Protein AF-0000000068221215 (afdb_homodimer)

Sequence (678 aa):
MSYSIALALALVLAIANCESRYGMDISPEHMAELEILKNLTDQLVKENLTYEVPRDVIKYDNSDIYFYVYTQSSTNGTKLTYDESDQLSSVSGFSTDLRTVFIIHGWQNDYESDVNTLIRAALLAKVKVNIITVDWSSYSYLLYALAVSNVQNVGKTVGLFIESLVSNYDYSPDNIILVGHSLGAHVAGFAGKELNGTLGVIVGMDPAGPLFFESSADRLDVGDAQYVEAIHTNAQFLGVNYALGDTDFWPNGGYMQAGCLLSQTCSHSRSYIYMAESIEDNTFYARQCDLYDEYTDGACSANTLYLMGGLKFETSKTGNYYLNTSSSSPYGLGDIFGNMSYSIALALALVLAIANCESRYGMDISPEHMAELEILKNLTDQLVKENLTYEVPRDVIKYDNSDIYFYVYTQSSTNGTKLTYDESDQLSSVSGFSTDLRTVFIIHGWQNDYESDVNTLIRAALLAKVKVNIITVDWSSYSYLLYALAVSNVQNVGKTVGLFIESLVSNYDYSPDNIILVGHSLGAHVAGFAGKELNGTLGVIVGMDPAGPLFFESSADRLDVGDAQYVEAIHTNAQFLGVNYALGDTDFWPNGGYMQAGCLLSQTCSHSRSYIYMAESIEDNTFYARQCDLYDEYTDGACSANTLYLMGGLKFETSKTGNYYLNTSSSSPYGLGDIFGN

Structure (mmCIF, N/CA/C/O backbone):
data_AF-0000000068221215-model_v1
#
loop_
_entity.id
_entity.type
_entity.pdbx_description
1 polymer 'Lipase domain-containing protein'
#
loop_
_atom_site.group_PDB
_atom_site.id
_atom_site.type_symbol
_atom_site.label_atom_id
_atom_site.label_alt_id
_atom_site.label_comp_id
_atom_site.label_asym_id
_atom_site.label_entity_id
_atom_site.label_seq_id
_atom_site.pdbx_PDB_ins_code
_atom_site.Cartn_x
_atom_site.Cartn_y
_atom_site.Cartn_z
_atom_site.occupancy
_atom_site.B_iso_or_equiv
_atom_site.auth_seq_id
_atom_site.auth_comp_id
_atom_site.auth_asym_id
_atom_site.auth_atom_id
_atom_site.pdbx_PDB_model_num
ATOM 1 N N . MET A 1 1 ? -5.445 22.516 -36.562 1 25.89 1 MET A N 1
ATOM 2 C CA . MET A 1 1 ? -5.16 22.438 -35.125 1 25.89 1 MET A CA 1
ATOM 3 C C . MET A 1 1 ? -6.152 21.5 -34.438 1 25.89 1 MET A C 1
ATOM 5 O O . MET A 1 1 ? -5.977 21.172 -33.25 1 25.89 1 MET A O 1
ATOM 9 N N . SER A 1 2 ? -7.395 21.328 -35.062 1 32.19 2 SER A N 1
ATOM 10 C CA . SER A 1 2 ? -8.656 20.625 -34.875 1 32.19 2 SER A CA 1
ATOM 11 C C . SER A 1 2 ? -8.461 19.109 -34.969 1 32.19 2 SER A C 1
ATOM 13 O O . SER A 1 2 ? -9.305 18.344 -34.5 1 32.19 2 SER A O 1
ATOM 15 N N . TYR A 1 3 ? -7.562 18.719 -35.844 1 32.81 3 TYR A N 1
ATOM 16 C CA . TYR A 1 3 ? -7.395 17.297 -36.156 1 32.81 3 TYR A CA 1
ATOM 17 C C . TYR A 1 3 ? -6.77 16.547 -35 1 32.81 3 TYR A C 1
ATOM 19 O O . TYR A 1 3 ? -6.816 15.312 -34.938 1 32.81 3 TYR A O 1
ATOM 27 N N . SER A 1 4 ? -5.887 17.219 -34.25 1 28.5 4 SER A N 1
ATOM 28 C CA . SER A 1 4 ? -5.074 16.531 -33.25 1 28.5 4 SER A CA 1
ATOM 29 C C . SER A 1 4 ? -5.898 16.141 -32.031 1 28.5 4 SER A C 1
ATOM 31 O O . SER A 1 4 ? -5.48 15.312 -31.219 1 28.5 4 SER A O 1
ATOM 33 N N . ILE A 1 5 ? -6.961 16.859 -31.656 1 35.03 5 ILE A N 1
ATOM 34 C CA . ILE A 1 5 ? -7.836 16.594 -30.516 1 35.03 5 ILE A CA 1
ATOM 35 C C . ILE A 1 5 ? -8.641 15.32 -30.781 1 35.03 5 ILE A C 1
ATOM 37 O O . ILE A 1 5 ? -8.977 14.586 -29.844 1 35.03 5 ILE A O 1
ATOM 41 N N . ALA A 1 6 ? -9.023 15.117 -32 1 29.77 6 ALA A N 1
ATOM 42 C CA . ALA A 1 6 ? -9.891 14.023 -32.406 1 29.77 6 ALA A CA 1
ATOM 43 C C . ALA A 1 6 ? -9.188 12.672 -32.25 1 29.77 6 ALA A C 1
ATOM 45 O O . ALA A 1 6 ? -9.844 11.648 -32.031 1 29.77 6 ALA A O 1
ATOM 46 N N . LEU A 1 7 ? -7.832 12.711 -32.344 1 25.31 7 LEU A N 1
ATOM 47 C CA . LEU A 1 7 ? -7.16 11.422 -32.219 1 25.31 7 LEU A CA 1
ATOM 48 C C . LEU A 1 7 ? -7.082 10.977 -30.781 1 25.31 7 LEU A C 1
ATOM 50 O O . LEU A 1 7 ? -6.973 9.781 -30.484 1 25.31 7 LEU A O 1
ATOM 54 N N . ALA A 1 8 ? -6.961 11.922 -29.781 1 33.12 8 ALA A N 1
ATOM 55 C CA . ALA A 1 8 ? -6.848 11.508 -28.391 1 33.12 8 ALA A CA 1
ATOM 56 C C . ALA A 1 8 ? -8.172 10.945 -27.875 1 33.12 8 ALA A C 1
ATOM 58 O O . ALA A 1 8 ? -8.18 10 -27.078 1 33.12 8 ALA A O 1
ATOM 59 N N . LEU A 1 9 ? -9.352 11.477 -28.297 1 29.88 9 LEU A N 1
ATOM 60 C CA . LEU A 1 9 ? -10.656 10.992 -27.875 1 29.88 9 LEU A CA 1
ATOM 61 C C . LEU A 1 9 ? -10.945 9.609 -28.453 1 29.88 9 LEU A C 1
ATOM 63 O O . LEU A 1 9 ? -11.578 8.781 -27.797 1 29.88 9 LEU A O 1
ATOM 67 N N . ALA A 1 10 ? -10.578 9.453 -29.688 1 29.44 10 ALA A N 1
ATOM 68 C CA . ALA A 1 10 ? -10.891 8.164 -30.297 1 29.44 10 ALA A CA 1
ATOM 69 C C . ALA A 1 10 ? -10.094 7.039 -29.641 1 29.44 10 ALA A C 1
ATOM 71 O O . ALA A 1 10 ? -10.523 5.887 -29.609 1 29.44 10 ALA A O 1
ATOM 72 N N . LEU A 1 11 ? -8.797 7.371 -29.156 1 30.11 11 LEU A N 1
ATOM 73 C CA . LEU A 1 11 ? -8.016 6.32 -28.516 1 30.11 11 LEU A CA 1
ATOM 74 C C . LEU A 1 11 ? -8.586 5.977 -27.156 1 30.11 11 LEU A C 1
ATOM 76 O O . LEU A 1 11 ? -8.422 4.855 -26.672 1 30.11 11 LEU A O 1
ATOM 80 N N . VAL A 1 12 ? -9.25 6.922 -26.406 1 31 12 VAL A N 1
ATOM 81 C CA . VAL A 1 12 ? -9.875 6.598 -25.141 1 31 12 VAL A CA 1
ATOM 82 C C . VAL A 1 12 ? -11.094 5.707 -25.359 1 31 12 VAL A C 1
ATOM 84 O O . VAL A 1 12 ? -11.383 4.816 -24.562 1 31 12 VAL A O 1
ATOM 87 N N . LEU A 1 13 ? -11.789 5.883 -26.453 1 28.19 13 LEU A N 1
ATOM 88 C CA . LEU A 1 13 ? -13.031 5.137 -26.641 1 28.19 13 LEU A CA 1
ATOM 89 C C . LEU A 1 13 ? -12.734 3.697 -27.062 1 28.19 13 LEU A C 1
ATOM 91 O O . LEU A 1 13 ? -13.555 2.805 -26.844 1 28.19 13 LEU A O 1
ATOM 95 N N . ALA A 1 14 ? -11.82 3.559 -27.953 1 29.58 14 ALA A N 1
ATOM 96 C CA . ALA A 1 14 ? -11.57 2.162 -28.312 1 29.58 14 ALA A CA 1
ATOM 97 C C . ALA A 1 14 ? -11.047 1.376 -27.109 1 29.58 14 ALA A C 1
ATOM 99 O O . ALA A 1 14 ? -10.844 0.163 -27.203 1 29.58 14 ALA A O 1
ATOM 100 N N . ILE A 1 15 ? -10.547 2.01 -26.016 1 34.34 15 ILE A N 1
ATOM 101 C CA . ILE A 1 15 ? -10.078 1.334 -24.812 1 34.34 15 ILE A CA 1
ATOM 102 C C . ILE A 1 15 ? -11.266 0.78 -24.031 1 34.34 15 ILE A C 1
ATOM 104 O O . ILE A 1 15 ? -11.094 0.034 -23.062 1 34.34 15 ILE A O 1
ATOM 108 N N . ALA A 1 16 ? -12.438 1.27 -24.25 1 34.38 16 ALA A N 1
ATOM 109 C CA . ALA A 1 16 ? -13.602 0.798 -23.5 1 34.38 16 ALA A CA 1
ATOM 110 C C . ALA A 1 16 ? -13.961 -0.63 -23.891 1 34.38 16 ALA A C 1
ATOM 112 O O . ALA A 1 16 ? -14.609 -1.347 -23.109 1 34.38 16 ALA A O 1
ATOM 113 N N . ASN A 1 17 ? -13.781 -0.995 -25.125 1 30.28 17 ASN A N 1
ATOM 114 C CA . ASN A 1 17 ? -14.445 -2.246 -25.469 1 30.28 17 ASN A CA 1
ATOM 115 C C . ASN A 1 17 ? -13.602 -3.457 -25.078 1 30.28 17 ASN A C 1
ATOM 117 O O . ASN A 1 17 ? -13.75 -4.531 -25.672 1 30.28 17 ASN A O 1
ATOM 121 N N . CYS A 1 18 ? -12.453 -3.357 -24.688 1 33.97 18 CYS A N 1
ATOM 122 C CA . CYS A 1 18 ? -12 -4.672 -24.234 1 33.97 18 CYS A CA 1
ATOM 123 C C . CYS A 1 18 ? -12.938 -5.246 -23.188 1 33.97 18 CYS A C 1
ATOM 125 O O . CYS A 1 18 ? -12.883 -4.855 -22.016 1 33.97 18 CYS A O 1
ATOM 127 N N . GLU A 1 19 ? -14.156 -5.383 -23.469 1 36.81 19 GLU A N 1
ATOM 128 C CA . GLU A 1 19 ? -15.016 -6.301 -22.719 1 36.81 19 GLU A CA 1
ATOM 129 C C . GLU A 1 19 ? -14.258 -7.566 -22.328 1 36.81 19 GLU A C 1
ATOM 131 O O . GLU A 1 19 ? -14.297 -8.57 -23.047 1 36.81 19 GLU A O 1
ATOM 136 N N . SER A 1 20 ? -13.078 -7.621 -22.156 1 39.53 20 SER A N 1
ATOM 137 C CA . SER A 1 20 ? -12.531 -8.945 -21.906 1 39.53 20 SER A CA 1
ATOM 138 C C . SER A 1 20 ? -13.32 -9.68 -20.828 1 39.53 20 SER A C 1
ATOM 140 O O . SER A 1 20 ? -13.461 -9.18 -19.703 1 39.53 20 SER A O 1
ATOM 142 N N . ARG A 1 21 ? -14.172 -10.477 -21.219 1 42.81 21 ARG A N 1
ATOM 143 C CA . ARG A 1 21 ? -14.984 -11.398 -20.438 1 42.81 21 ARG A CA 1
ATOM 144 C C . ARG A 1 21 ? -14.188 -11.984 -19.281 1 42.81 21 ARG A C 1
ATOM 146 O O . ARG A 1 21 ? -14.758 -12.328 -18.234 1 42.81 21 ARG A O 1
ATOM 153 N N . TYR A 1 22 ? -12.961 -12.312 -19.5 1 41.38 22 TYR A N 1
ATOM 154 C CA . TYR A 1 22 ? -12.109 -13.039 -18.562 1 41.38 22 TYR A CA 1
ATOM 155 C C . TYR A 1 22 ? -10.977 -12.156 -18.062 1 41.38 22 TYR A C 1
ATOM 157 O O . TYR A 1 22 ? -10.242 -11.562 -18.844 1 41.38 22 TYR A O 1
ATOM 165 N N . GLY A 1 23 ? -11.359 -11.227 -17 1 52.28 23 GLY A N 1
ATOM 166 C CA . GLY A 1 23 ? -10.25 -10.43 -16.484 1 52.28 23 GLY A CA 1
ATOM 167 C C . GLY A 1 23 ? -10.469 -9.977 -15.055 1 52.28 23 GLY A C 1
ATOM 168 O O . GLY A 1 23 ? -11.602 -9.906 -14.586 1 52.28 23 GLY A O 1
ATOM 169 N N . MET A 1 24 ? -9.367 -10.109 -14.344 1 61.19 24 MET A N 1
ATOM 170 C CA . MET A 1 24 ? -9.328 -9.555 -12.992 1 61.19 24 MET A CA 1
ATOM 171 C C . MET A 1 24 ? -9.852 -8.125 -12.977 1 61.19 24 MET A C 1
ATOM 173 O O . MET A 1 24 ? -9.469 -7.309 -13.82 1 61.19 24 MET A O 1
ATOM 177 N N . ASP A 1 25 ? -10.992 -7.973 -12.305 1 75.62 25 ASP A N 1
ATOM 178 C CA . ASP A 1 25 ? -11.523 -6.621 -12.164 1 75.62 25 ASP A CA 1
ATOM 179 C C . ASP A 1 25 ? -10.82 -5.867 -11.039 1 75.62 25 ASP A C 1
ATOM 181 O O . ASP A 1 25 ? -11.188 -6.012 -9.867 1 75.62 25 ASP A O 1
ATOM 185 N N . ILE A 1 26 ? -9.695 -5.383 -11.406 1 86.94 26 ILE A N 1
ATOM 186 C CA . ILE A 1 26 ? -9.016 -4.527 -10.438 1 86.94 26 ILE A CA 1
ATOM 187 C C . ILE A 1 26 ? -9.516 -3.09 -10.586 1 86.94 26 ILE A C 1
ATOM 189 O O . ILE A 1 26 ? -9.531 -2.545 -11.695 1 86.94 26 ILE A O 1
ATOM 193 N N . SER A 1 27 ? -9.969 -2.506 -9.516 1 89.75 27 SER A N 1
ATOM 194 C CA . SER A 1 27 ? -10.453 -1.13 -9.555 1 89.75 27 SER A CA 1
ATOM 195 C C . SER A 1 27 ? -9.336 -0.161 -9.945 1 89.75 27 SER A C 1
ATOM 197 O O . SER A 1 27 ? -8.156 -0.463 -9.766 1 89.75 27 SER A O 1
ATOM 199 N N . PRO A 1 28 ? -9.719 0.957 -10.445 1 89.44 28 PRO A N 1
ATOM 200 C CA . PRO A 1 28 ? -8.703 1.962 -10.773 1 89.44 28 PRO A CA 1
ATOM 201 C C . PRO A 1 28 ? -7.848 2.35 -9.57 1 89.44 28 PRO A C 1
ATOM 203 O O . PRO A 1 28 ? -6.645 2.584 -9.703 1 89.44 28 PRO A O 1
ATOM 206 N N . GLU A 1 29 ? -8.414 2.422 -8.391 1 92.06 29 GLU A N 1
ATOM 207 C CA . GLU A 1 29 ? -7.68 2.762 -7.176 1 92.06 29 GLU A CA 1
ATOM 208 C C . GLU A 1 29 ? -6.641 1.694 -6.84 1 92.06 29 GLU A C 1
ATOM 210 O O . GLU A 1 29 ? -5.504 2.016 -6.492 1 92.06 29 GLU A O 1
ATOM 215 N N . HIS A 1 30 ? -7.062 0.489 -6.988 1 93.88 30 HIS A N 1
ATOM 216 C CA . HIS A 1 30 ? -6.145 -0.616 -6.723 1 93.88 30 HIS A CA 1
ATOM 217 C C . HIS A 1 30 ? -5.035 -0.673 -7.766 1 93.88 30 HIS A C 1
ATOM 219 O O . HIS A 1 30 ? -3.889 -0.989 -7.441 1 93.88 30 HIS A O 1
ATOM 225 N N . MET A 1 31 ? -5.398 -0.409 -9 1 93.5 31 MET A N 1
ATOM 226 C CA . MET A 1 31 ? -4.391 -0.384 -10.062 1 93.5 31 MET A CA 1
ATOM 227 C C . MET A 1 31 ? -3.361 0.713 -9.805 1 93.5 31 MET A C 1
ATOM 229 O O . MET A 1 31 ? -2.168 0.519 -10.039 1 93.5 31 MET A O 1
ATOM 233 N N . ALA A 1 32 ? -3.838 1.836 -9.336 1 93.56 32 ALA A N 1
ATOM 234 C CA . ALA A 1 32 ? -2.943 2.945 -9.023 1 93.56 32 ALA A CA 1
ATOM 235 C C . ALA A 1 32 ? -1.998 2.578 -7.879 1 93.56 32 ALA A C 1
ATOM 237 O O . ALA A 1 32 ? -0.82 2.939 -7.902 1 93.56 32 ALA A O 1
ATOM 238 N N . GLU A 1 33 ? -2.514 1.944 -6.926 1 93.69 33 GLU A N 1
ATOM 239 C CA . GLU A 1 33 ? -1.673 1.489 -5.82 1 93.69 33 GLU A CA 1
ATOM 240 C C . GLU A 1 33 ? -0.613 0.503 -6.305 1 93.69 33 GLU A C 1
ATOM 242 O O . GLU A 1 33 ? 0.531 0.54 -5.848 1 93.69 33 GLU A O 1
ATOM 247 N N . LEU A 1 34 ? -1.008 -0.364 -7.188 1 95.69 34 LEU A N 1
ATOM 248 C CA . LEU A 1 34 ? -0.053 -1.309 -7.754 1 95.69 34 LEU A CA 1
ATOM 249 C C . LEU A 1 34 ? 1.056 -0.576 -8.5 1 95.69 34 LEU A C 1
ATOM 251 O O . LEU A 1 34 ? 2.213 -1.003 -8.484 1 95.69 34 LEU A O 1
ATOM 255 N N . GLU A 1 35 ? 0.678 0.46 -9.164 1 94.69 35 GLU A N 1
ATOM 256 C CA . GLU A 1 35 ? 1.684 1.258 -9.859 1 94.69 35 GLU A CA 1
ATOM 257 C C . GLU A 1 35 ? 2.693 1.85 -8.883 1 94.69 35 GLU A C 1
ATOM 259 O O . GLU A 1 35 ? 3.895 1.861 -9.148 1 94.69 35 GLU A O 1
ATOM 264 N N . ILE A 1 36 ? 2.225 2.318 -7.738 1 95.44 36 ILE A N 1
ATOM 265 C CA . ILE A 1 36 ? 3.082 2.889 -6.703 1 95.44 36 ILE A CA 1
ATOM 266 C C . ILE A 1 36 ? 4.023 1.814 -6.164 1 95.44 36 ILE A C 1
ATOM 268 O O . ILE A 1 36 ? 5.227 2.045 -6.031 1 95.44 36 ILE A O 1
ATOM 272 N N . LEU A 1 37 ? 3.504 0.638 -5.918 1 95.94 37 LEU A N 1
ATOM 273 C CA . LEU A 1 37 ? 4.285 -0.453 -5.348 1 95.94 37 LEU A CA 1
ATOM 274 C C . LEU A 1 37 ? 5.273 -1.006 -6.371 1 95.94 37 LEU A C 1
ATOM 276 O O . LEU A 1 37 ? 6.379 -1.414 -6.016 1 95.94 37 LEU A O 1
ATOM 280 N N . LYS A 1 38 ? 4.816 -1.013 -7.629 1 96.5 38 LYS A N 1
ATOM 281 C CA . LYS A 1 38 ? 5.727 -1.445 -8.688 1 96.5 38 LYS A CA 1
ATOM 282 C C . LYS A 1 38 ? 6.895 -0.474 -8.844 1 96.5 38 LYS A C 1
ATOM 284 O O . LYS A 1 38 ? 8.039 -0.894 -9.023 1 96.5 38 LYS A O 1
ATOM 289 N N . ASN A 1 39 ? 6.625 0.806 -8.805 1 95.88 39 ASN A N 1
ATOM 290 C CA . ASN A 1 39 ? 7.68 1.812 -8.852 1 95.88 39 ASN A CA 1
ATOM 291 C C . ASN A 1 39 ? 8.656 1.658 -7.691 1 95.88 39 ASN A C 1
ATOM 293 O O . ASN A 1 39 ? 9.867 1.784 -7.871 1 95.88 39 ASN A O 1
ATOM 297 N N . LEU A 1 40 ? 8.125 1.403 -6.539 1 95.62 40 LEU A N 1
ATOM 298 C CA . LEU A 1 40 ? 8.953 1.146 -5.367 1 95.62 40 LEU A CA 1
ATOM 299 C C . LEU A 1 40 ? 9.836 -0.076 -5.582 1 95.62 40 LEU A C 1
ATOM 301 O O . LEU A 1 40 ? 11.031 -0.044 -5.273 1 95.62 40 LEU A O 1
ATOM 305 N N . THR A 1 41 ? 9.258 -1.155 -6.09 1 96.5 41 THR A N 1
ATOM 306 C CA . THR A 1 41 ? 9.984 -2.385 -6.371 1 96.5 41 THR A CA 1
ATOM 307 C C . THR A 1 41 ? 11.141 -2.119 -7.332 1 96.5 41 THR A C 1
ATOM 309 O O . THR A 1 41 ? 12.273 -2.555 -7.09 1 96.5 41 THR A O 1
ATOM 312 N N . ASP A 1 42 ? 10.836 -1.365 -8.336 1 96 42 ASP A N 1
ATOM 313 C CA . ASP A 1 42 ? 11.852 -1.049 -9.336 1 96 42 ASP A CA 1
ATOM 314 C C . ASP A 1 42 ? 12.977 -0.211 -8.727 1 96 42 ASP A C 1
ATOM 316 O O . ASP A 1 42 ? 14.148 -0.413 -9.047 1 96 42 ASP A O 1
ATOM 320 N N . GLN A 1 43 ? 12.594 0.709 -7.891 1 95.62 43 GLN A N 1
ATOM 321 C CA . GLN A 1 43 ? 13.609 1.527 -7.234 1 95.62 43 GLN A CA 1
ATOM 322 C C . GLN A 1 43 ? 14.539 0.671 -6.375 1 95.62 43 GLN A C 1
ATOM 324 O O . GLN A 1 43 ? 15.758 0.84 -6.406 1 95.62 43 GLN A O 1
ATOM 329 N N . LEU A 1 44 ? 13.969 -0.181 -5.605 1 96.31 44 LEU A N 1
ATOM 330 C CA . LEU A 1 44 ? 14.766 -1.025 -4.723 1 96.31 44 LEU A CA 1
ATOM 331 C C . LEU A 1 44 ? 15.688 -1.935 -5.531 1 96.31 44 LEU A C 1
ATOM 333 O O . LEU A 1 44 ? 16.859 -2.121 -5.172 1 96.31 44 LEU A O 1
ATOM 337 N N . VAL A 1 45 ? 15.211 -2.424 -6.586 1 95.31 45 VAL A N 1
ATOM 338 C CA . VAL A 1 45 ? 16.016 -3.277 -7.449 1 95.31 45 VAL A CA 1
ATOM 339 C C . VAL A 1 45 ? 17.203 -2.486 -7.992 1 95.31 45 VAL A C 1
ATOM 341 O O . VAL A 1 45 ? 18.328 -2.979 -8 1 95.31 45 VAL A O 1
ATOM 344 N N . LYS A 1 46 ? 16.938 -1.302 -8.445 1 95.25 46 LYS A N 1
ATOM 345 C CA . LYS A 1 46 ? 17.984 -0.448 -8.984 1 95.25 46 LYS A CA 1
ATOM 346 C C . LYS A 1 46 ? 19.062 -0.174 -7.934 1 95.25 46 LYS A C 1
ATOM 348 O O . LYS A 1 46 ? 20.25 -0.066 -8.266 1 95.25 46 LYS A O 1
ATOM 353 N N . GLU A 1 47 ? 18.703 -0.199 -6.668 1 95 47 GLU A N 1
ATOM 354 C CA . GLU A 1 47 ? 19.609 0.074 -5.559 1 95 47 GLU A CA 1
ATOM 355 C C . GLU A 1 47 ? 20.203 -1.217 -4.996 1 95 47 GLU A C 1
ATOM 357 O O . GLU A 1 47 ? 20.891 -1.196 -3.979 1 95 47 GLU A O 1
ATOM 362 N N . ASN A 1 48 ? 19.891 -2.393 -5.629 1 94.81 48 ASN A N 1
ATOM 363 C CA . ASN A 1 48 ? 20.344 -3.713 -5.203 1 94.81 48 ASN A CA 1
ATOM 364 C C . ASN A 1 48 ? 19.828 -4.055 -3.805 1 94.81 48 ASN A C 1
ATOM 366 O O . ASN A 1 48 ? 20.594 -4.562 -2.973 1 94.81 48 ASN A O 1
ATOM 370 N N . LEU A 1 49 ? 18.594 -3.553 -3.58 1 95.31 49 LEU A N 1
ATOM 371 C CA . LEU A 1 49 ? 17.938 -3.846 -2.314 1 95.31 49 LEU A CA 1
ATOM 372 C C . LEU A 1 49 ? 16.672 -4.68 -2.537 1 95.31 49 LEU A C 1
ATOM 374 O O . LEU A 1 49 ? 16.172 -4.766 -3.662 1 95.31 49 LEU A O 1
ATOM 378 N N . THR A 1 50 ? 16.156 -5.344 -1.516 1 95.12 50 THR A N 1
ATOM 379 C CA . THR A 1 50 ? 14.867 -6.031 -1.475 1 95.12 50 THR A CA 1
ATOM 380 C C . THR A 1 50 ? 14.047 -5.574 -0.271 1 95.12 50 THR A C 1
ATOM 382 O O . THR A 1 50 ? 14.547 -4.84 0.583 1 95.12 50 THR A O 1
ATOM 385 N N . TYR A 1 51 ? 12.875 -5.875 -0.352 1 94.31 51 TYR A N 1
ATOM 386 C CA . TYR A 1 51 ? 11.977 -5.648 0.776 1 94.31 51 TYR A CA 1
ATOM 387 C C . TYR A 1 51 ? 11.18 -6.906 1.098 1 94.31 51 TYR A C 1
ATOM 389 O O . TYR A 1 51 ? 10.453 -7.422 0.244 1 94.31 51 TYR A O 1
ATOM 397 N N . GLU A 1 52 ? 11.352 -7.383 2.318 1 88 52 GLU A N 1
ATOM 398 C CA . GLU A 1 52 ? 10.508 -8.461 2.818 1 88 52 GLU A CA 1
ATOM 399 C C . GLU A 1 52 ? 9.328 -7.91 3.615 1 88 52 GLU A C 1
ATOM 401 O O . GLU A 1 52 ? 9.508 -7.387 4.715 1 88 52 GLU A O 1
ATOM 406 N N . VAL A 1 53 ? 8.227 -8.039 2.986 1 91.31 53 VAL A N 1
ATOM 407 C CA . VAL A 1 53 ? 7.031 -7.559 3.674 1 91.31 53 VAL A CA 1
ATOM 408 C C . VAL A 1 53 ? 6.867 -8.297 5 1 91.31 53 VAL A C 1
ATOM 410 O O . VAL A 1 53 ? 6.965 -9.523 5.051 1 91.31 53 VAL A O 1
ATOM 413 N N . PRO A 1 54 ? 6.684 -7.484 6.098 1 91.19 54 PRO A N 1
ATOM 414 C CA . PRO A 1 54 ? 6.535 -8.156 7.391 1 91.19 54 PRO A CA 1
ATOM 415 C C . PRO A 1 54 ? 5.371 -9.148 7.414 1 91.19 54 PRO A C 1
ATOM 417 O O . PRO A 1 54 ? 4.305 -8.867 6.863 1 91.19 54 PRO A O 1
ATOM 420 N N . ARG A 1 55 ? 5.766 -10.211 8.094 1 86.81 55 ARG A N 1
ATOM 421 C CA . ARG A 1 55 ? 4.754 -11.258 8.227 1 86.81 55 ARG A CA 1
ATOM 422 C C . ARG A 1 55 ? 3.961 -11.086 9.516 1 86.81 55 ARG A C 1
ATOM 424 O O . ARG A 1 55 ? 4.336 -10.289 10.383 1 86.81 55 ARG A O 1
ATOM 431 N N . ASP A 1 56 ? 2.809 -11.492 9.703 1 85.69 56 ASP A N 1
ATOM 432 C CA . ASP A 1 56 ? 1.994 -11.547 10.914 1 85.69 56 ASP A CA 1
ATOM 433 C C . ASP A 1 56 ? 1.433 -10.172 11.266 1 85.69 56 ASP A C 1
ATOM 435 O O . ASP A 1 56 ? 1.241 -9.852 12.438 1 85.69 56 ASP A O 1
ATOM 439 N N . VAL A 1 57 ? 1.451 -9.297 10.297 1 90.25 57 VAL A N 1
ATOM 440 C CA . VAL A 1 57 ? 0.845 -7.996 10.555 1 90.25 57 VAL A CA 1
ATOM 441 C C . VAL A 1 57 ? -0.645 -8.164 10.844 1 90.25 57 VAL A C 1
ATOM 443 O O . VAL A 1 57 ? -1.263 -7.309 11.477 1 90.25 57 VAL A O 1
ATOM 446 N N . ILE A 1 58 ? -1.21 -9.312 10.383 1 92.69 58 ILE A N 1
ATOM 447 C CA . ILE A 1 58 ? -2.557 -9.727 10.766 1 92.69 58 ILE A CA 1
ATOM 448 C C . ILE A 1 58 ? -2.545 -11.18 11.219 1 92.69 58 ILE A C 1
ATOM 450 O O . ILE A 1 58 ? -1.633 -11.938 10.867 1 92.69 58 ILE A O 1
ATOM 454 N N . LYS A 1 59 ? -3.561 -11.43 11.945 1 93.69 59 LYS A N 1
ATOM 455 C CA . LYS A 1 59 ? -3.664 -12.812 12.406 1 93.69 59 LYS A CA 1
ATOM 456 C C . LYS A 1 59 ? -3.928 -13.758 11.234 1 93.69 59 LYS A C 1
ATOM 458 O O . LYS A 1 59 ? -4.762 -13.477 10.375 1 93.69 59 LYS A O 1
ATOM 463 N N . TYR A 1 60 ? -3.189 -14.844 11.156 1 96.69 60 TYR A N 1
ATOM 464 C CA . TYR A 1 60 ? -3.338 -15.883 10.141 1 96.69 60 TYR A CA 1
ATOM 465 C C . TYR A 1 60 ? -3.873 -17.172 10.758 1 96.69 60 TYR A C 1
ATOM 467 O O . TYR A 1 60 ? -3.482 -17.547 11.867 1 96.69 60 TYR A O 1
ATOM 475 N N . ASP A 1 61 ? -4.781 -17.781 10.102 1 97.5 61 ASP A N 1
ATOM 476 C CA . ASP A 1 61 ? -5.34 -19.062 10.523 1 97.5 61 ASP A CA 1
ATOM 477 C C . ASP A 1 61 ? -5.434 -20.031 9.352 1 97.5 61 ASP A C 1
ATOM 479 O O . ASP A 1 61 ? -6.137 -19.766 8.375 1 97.5 61 ASP A O 1
ATOM 483 N N . ASN A 1 62 ? -4.797 -21.141 9.445 1 97.38 62 ASN A N 1
ATOM 484 C CA . ASN A 1 62 ? -4.836 -22.172 8.406 1 97.38 62 ASN A CA 1
ATOM 485 C C . ASN A 1 62 ? -6.273 -22.547 8.047 1 97.38 62 ASN A C 1
ATOM 487 O O . ASN A 1 62 ? -6.559 -22.906 6.906 1 97.38 62 ASN A O 1
ATOM 491 N N . SER A 1 63 ? -7.125 -22.406 8.977 1 96.88 63 SER A N 1
ATOM 492 C CA . SER A 1 63 ? -8.508 -22.844 8.805 1 96.88 63 SER A CA 1
ATOM 493 C C . SER A 1 63 ? -9.266 -21.922 7.855 1 96.88 63 SER A C 1
ATOM 495 O O . SER A 1 63 ? -10.367 -22.234 7.418 1 96.88 63 SER A O 1
ATOM 497 N N . ASP A 1 64 ? -8.641 -20.797 7.52 1 97.62 64 ASP A N 1
ATOM 498 C CA . ASP A 1 64 ? -9.266 -19.844 6.598 1 97.62 64 ASP A CA 1
ATOM 499 C C . ASP A 1 64 ? -9.016 -20.25 5.148 1 97.62 64 ASP A C 1
ATOM 501 O O . ASP A 1 64 ? -9.562 -19.641 4.227 1 97.62 64 ASP A O 1
ATOM 505 N N . ILE A 1 65 ? -8.172 -21.297 4.922 1 98.75 65 ILE A N 1
ATOM 506 C CA . ILE A 1 65 ? -7.82 -21.766 3.584 1 98.75 65 ILE A CA 1
ATOM 507 C C . ILE A 1 65 ? -8.633 -23.016 3.246 1 98.75 65 ILE A C 1
ATOM 509 O O . ILE A 1 65 ? -8.703 -23.953 4.043 1 98.75 65 ILE A O 1
ATOM 513 N N . TYR A 1 66 ? -9.211 -23.016 2.059 1 98.81 66 TYR A N 1
ATOM 514 C CA . TYR A 1 66 ? -10.047 -24.141 1.662 1 98.81 66 TYR A CA 1
ATOM 515 C C . TYR A 1 66 ? -9.516 -24.797 0.396 1 98.81 66 TYR A C 1
ATOM 517 O O . TYR A 1 66 ? -8.828 -24.156 -0.405 1 98.81 66 TYR A O 1
ATOM 525 N N . PHE A 1 67 ? -9.812 -26.031 0.274 1 98.81 67 PHE A N 1
ATOM 526 C CA . PHE A 1 67 ? -9.438 -26.875 -0.86 1 98.81 67 PHE A CA 1
ATOM 527 C C . PHE A 1 67 ? -10.672 -27.5 -1.492 1 98.81 67 PHE A C 1
ATOM 529 O O . PHE A 1 67 ? -11.352 -28.312 -0.863 1 98.81 67 PHE A O 1
ATOM 536 N N . TYR A 1 68 ? -10.992 -27.094 -2.713 1 98.69 68 TYR A N 1
ATOM 537 C CA . TYR A 1 68 ? -12.133 -27.641 -3.438 1 98.69 68 TYR A CA 1
ATOM 538 C C . TYR A 1 68 ? -11.688 -28.75 -4.387 1 98.69 68 TYR A C 1
ATOM 540 O O . TYR A 1 68 ? -10.914 -28.5 -5.312 1 98.69 68 TYR A O 1
ATOM 548 N N . VAL A 1 69 ? -12.227 -29.953 -4.176 1 98.5 69 VAL A N 1
ATOM 549 C CA . VAL A 1 69 ? -11.789 -31.125 -4.91 1 98.5 69 VAL A CA 1
ATOM 550 C C . VAL A 1 69 ? -12.797 -31.453 -6.016 1 98.5 69 VAL A C 1
ATOM 552 O O . VAL A 1 69 ? -14 -31.562 -5.762 1 98.5 69 VAL A O 1
ATOM 555 N N . TYR A 1 70 ? -12.289 -31.562 -7.219 1 98.25 70 TYR A N 1
ATOM 556 C CA . TYR A 1 70 ? -13.094 -31.906 -8.391 1 98.25 70 TYR A CA 1
ATOM 557 C C . TYR A 1 70 ? -12.555 -33.156 -9.078 1 98.25 70 TYR A C 1
ATOM 559 O O . TYR A 1 70 ? -11.344 -33.375 -9.141 1 98.25 70 TYR A O 1
ATOM 567 N N . THR A 1 71 ? -13.391 -33.938 -9.547 1 97.12 71 THR A N 1
ATOM 568 C CA . THR A 1 71 ? -13.117 -35.062 -10.422 1 97.12 71 THR A CA 1
ATOM 569 C C . THR A 1 71 ? -14.133 -35.125 -11.562 1 97.12 71 THR A C 1
ATOM 571 O O . THR A 1 71 ? -15.07 -34.344 -11.602 1 97.12 71 THR A O 1
ATOM 574 N N . GLN A 1 72 ? -13.906 -36.062 -12.484 1 94.81 72 GLN A N 1
ATOM 575 C CA . GLN A 1 72 ? -14.852 -36.219 -13.586 1 94.81 72 GLN A CA 1
ATOM 576 C C . GLN A 1 72 ? -16.219 -36.625 -13.078 1 94.81 72 GLN A C 1
ATOM 578 O O . GLN A 1 72 ? -17.25 -36.344 -13.695 1 94.81 72 GLN A O 1
ATOM 583 N N . SER A 1 73 ? -16.312 -37.219 -11.914 1 93.62 73 SER A N 1
ATOM 584 C CA . SER A 1 73 ? -17.547 -37.719 -11.344 1 93.62 73 SER A CA 1
ATOM 585 C C . SER A 1 73 ? -18.078 -36.781 -10.258 1 93.62 73 SER A C 1
ATOM 587 O O . SER A 1 73 ? -19.156 -37.031 -9.703 1 93.62 73 SER A O 1
ATOM 589 N N . SER A 1 74 ? -17.328 -35.812 -9.883 1 92.81 74 SER A N 1
ATOM 590 C CA . SER A 1 74 ? -17.688 -34.812 -8.891 1 92.81 74 SER A CA 1
ATOM 591 C C . SER A 1 74 ? -17.375 -33.406 -9.383 1 92.81 74 SER A C 1
ATOM 593 O O . SER A 1 74 ? -16.469 -32.75 -8.867 1 92.81 74 SER A O 1
ATOM 595 N N . THR A 1 75 ? -18.25 -32.875 -10.227 1 92.81 75 THR A N 1
ATOM 596 C CA . THR A 1 75 ? -17.922 -31.641 -10.945 1 92.81 75 THR A CA 1
ATOM 597 C C . THR A 1 75 ? -18.359 -30.422 -10.133 1 92.81 75 THR A C 1
ATOM 599 O O . THR A 1 75 ? -17.938 -29.297 -10.422 1 92.81 75 THR A O 1
ATOM 602 N N . ASN A 1 76 ? -19.109 -30.594 -9.047 1 93.06 76 ASN A N 1
ATOM 603 C CA . ASN A 1 76 ? -19.547 -29.469 -8.211 1 93.06 76 ASN A CA 1
ATOM 604 C C . ASN A 1 76 ? -18.531 -29.141 -7.137 1 93.06 76 ASN A C 1
ATOM 606 O O . ASN A 1 76 ? -18.578 -28.062 -6.543 1 93.06 76 ASN A O 1
ATOM 610 N N . GLY A 1 77 ? -17.641 -30.016 -6.906 1 95 77 GLY A N 1
ATOM 611 C CA . GLY A 1 77 ? -16.562 -29.766 -5.965 1 95 77 GLY A CA 1
ATOM 612 C C . GLY A 1 77 ? -16.906 -30.156 -4.543 1 95 77 GLY A C 1
ATOM 613 O O . GLY A 1 77 ? -18.062 -30.062 -4.125 1 95 77 GLY A O 1
ATOM 614 N N . THR A 1 78 ? -16.016 -30.688 -3.814 1 97.25 78 THR A N 1
ATOM 615 C CA . THR A 1 78 ? -16.078 -30.969 -2.385 1 97.25 78 THR A CA 1
ATOM 616 C C . THR A 1 78 ? -15.109 -30.078 -1.608 1 97.25 78 THR A C 1
ATOM 618 O O . THR A 1 78 ? -13.906 -30.094 -1.879 1 97.25 78 THR A O 1
ATOM 621 N N . LYS A 1 79 ? -15.672 -29.359 -0.674 1 97.62 79 LYS A N 1
ATOM 622 C CA . LYS A 1 79 ? -14.875 -28.422 0.103 1 97.62 79 LYS A CA 1
ATOM 623 C C . LYS A 1 79 ? -14.195 -29.109 1.279 1 97.62 79 LYS A C 1
ATOM 625 O O . LYS A 1 79 ? -14.852 -29.781 2.072 1 97.62 79 LYS A O 1
ATOM 630 N N . LEU A 1 80 ? -12.875 -28.969 1.418 1 98.12 80 LEU A N 1
ATOM 631 C CA . LEU A 1 80 ? -12.086 -29.5 2.525 1 98.12 80 LEU A CA 1
ATOM 632 C C . LEU A 1 80 ? -11.266 -28.391 3.189 1 98.12 80 LEU A C 1
ATOM 634 O O . LEU A 1 80 ? -10.977 -27.375 2.564 1 98.12 80 LEU A O 1
ATOM 638 N N . THR A 1 81 ? -10.906 -28.625 4.477 1 96.81 81 THR A N 1
ATOM 639 C CA . THR A 1 81 ? -9.922 -27.797 5.16 1 96.81 81 THR A CA 1
ATOM 640 C C . THR A 1 81 ? -8.539 -28.438 5.105 1 96.81 81 THR A C 1
ATOM 642 O O . THR A 1 81 ? -8.383 -29.547 4.602 1 96.81 81 THR A O 1
ATOM 645 N N . TYR A 1 82 ? -7.582 -27.688 5.512 1 95.81 82 TYR A N 1
ATOM 646 C CA . TYR A 1 82 ? -6.184 -28.062 5.328 1 95.81 82 TYR A CA 1
ATOM 647 C C . TYR A 1 82 ? -5.875 -29.375 6.027 1 95.81 82 TYR A C 1
ATOM 649 O O . TYR A 1 82 ? -4.941 -30.078 5.645 1 95.81 82 TYR A O 1
ATOM 657 N N . ASP A 1 83 ? -6.711 -29.781 7.051 1 94.88 83 ASP A N 1
ATOM 658 C CA . ASP A 1 83 ? -6.434 -30.969 7.852 1 94.88 83 ASP A CA 1
ATOM 659 C C . ASP A 1 83 ? -7.383 -32.125 7.48 1 94.88 83 ASP A C 1
ATOM 661 O O . ASP A 1 83 ? -7.488 -33.094 8.211 1 94.88 83 ASP A O 1
ATOM 665 N N . GLU A 1 84 ? -8.047 -31.953 6.379 1 96.25 84 GLU A N 1
ATOM 666 C CA . GLU A 1 84 ? -9.055 -32.938 6.027 1 96.25 84 GLU A CA 1
ATOM 667 C C . GLU A 1 84 ? -8.656 -33.719 4.762 1 96.25 84 GLU A C 1
ATOM 669 O O . GLU A 1 84 ? -9.523 -34.156 3.996 1 96.25 84 GLU A O 1
ATOM 674 N N . SER A 1 85 ? -7.387 -33.844 4.504 1 94.88 85 SER A N 1
ATOM 675 C CA . SER A 1 85 ? -6.965 -34.531 3.295 1 94.88 85 SER A CA 1
ATOM 676 C C . SER A 1 85 ? -7.371 -36 3.34 1 94.88 85 SER A C 1
ATOM 678 O O . SER A 1 85 ? -7.469 -36.656 2.301 1 94.88 85 SER A O 1
ATOM 680 N N . ASP A 1 86 ? -7.594 -36.625 4.523 1 94.94 86 ASP A N 1
ATOM 681 C CA . ASP A 1 86 ? -8.016 -38 4.664 1 94.94 86 ASP A CA 1
ATOM 682 C C . ASP A 1 86 ? -9.414 -38.219 4.094 1 94.94 86 ASP A C 1
ATOM 684 O O . ASP A 1 86 ? -9.828 -39.344 3.836 1 94.94 86 ASP A O 1
ATOM 688 N N . GLN A 1 87 ? -10.125 -37.156 3.859 1 95.94 87 GLN A N 1
ATOM 689 C CA . GLN A 1 87 ? -11.477 -37.25 3.326 1 95.94 87 GLN A CA 1
ATOM 690 C C . GLN A 1 87 ? -11.461 -37.344 1.803 1 95.94 87 GLN A C 1
ATOM 692 O O . GLN A 1 87 ? -12.5 -37.594 1.182 1 95.94 87 GLN A O 1
ATOM 697 N N . LEU A 1 88 ? -10.32 -37.281 1.195 1 96.69 88 LEU A N 1
ATOM 698 C CA . LEU A 1 88 ? -10.219 -37.312 -0.26 1 96.69 88 LEU A CA 1
ATOM 699 C C . LEU A 1 88 ? -10.742 -38.656 -0.794 1 96.69 88 LEU A C 1
ATOM 701 O O . LEU A 1 88 ? -11.32 -38.719 -1.881 1 96.69 88 LEU A O 1
ATOM 705 N N . SER A 1 89 ? -10.57 -39.688 -0.062 1 92.94 89 SER A N 1
ATOM 706 C CA . SER A 1 89 ? -11.008 -41.031 -0.49 1 92.94 89 SER A CA 1
ATOM 707 C C . SER A 1 89 ? -12.523 -41.094 -0.613 1 92.94 89 SER A C 1
ATOM 709 O O . SER A 1 89 ? -13.055 -41.969 -1.296 1 92.94 89 SER A O 1
ATOM 711 N N . SER A 1 90 ? -13.188 -40.188 0.072 1 94.31 90 SER A N 1
ATOM 712 C CA . SER A 1 90 ? -14.648 -40.188 0.046 1 94.31 90 SER A CA 1
ATOM 713 C C . SER A 1 90 ? -15.18 -39.375 -1.138 1 94.31 90 SER A C 1
ATOM 715 O O . SER A 1 90 ? -16.375 -39.406 -1.423 1 94.31 90 SER A O 1
ATOM 717 N N . VAL A 1 91 ? -14.328 -38.688 -1.827 1 96 91 VAL A N 1
ATOM 718 C CA . VAL A 1 91 ? -14.742 -37.938 -2.994 1 96 91 VAL A CA 1
ATOM 719 C C . VAL A 1 91 ? -14.875 -38.844 -4.203 1 96 91 VAL A C 1
ATOM 721 O O . VAL A 1 91 ? -13.922 -39.531 -4.574 1 96 91 VAL A O 1
ATOM 724 N N . SER A 1 92 ? -16.031 -38.781 -4.797 1 95.31 92 SER A N 1
ATOM 725 C CA . SER A 1 92 ? -16.297 -39.656 -5.945 1 95.31 92 SER A CA 1
ATOM 726 C C . SER A 1 92 ? -15.289 -39.375 -7.07 1 95.31 92 SER A C 1
ATOM 728 O O . SER A 1 92 ? -15.094 -38.25 -7.488 1 95.31 92 SER A O 1
ATOM 730 N N . GLY A 1 93 ? -14.617 -40.5 -7.516 1 95.38 93 GLY A N 1
ATOM 731 C CA . GLY A 1 93 ? -13.742 -40.375 -8.672 1 95.38 93 GLY A CA 1
ATOM 732 C C . GLY A 1 93 ? -12.305 -40.094 -8.305 1 95.38 93 GLY A C 1
ATOM 733 O O . GLY A 1 93 ? -11.406 -40.188 -9.148 1 95.38 93 GLY A O 1
ATOM 734 N N . PHE A 1 94 ? -12.109 -39.688 -7.027 1 96.56 94 PHE A N 1
ATOM 735 C CA . PHE A 1 94 ? -10.734 -39.438 -6.613 1 96.56 94 PHE A CA 1
ATOM 736 C C . PHE A 1 94 ? -9.922 -40.75 -6.68 1 96.56 94 PHE A C 1
ATOM 738 O O . PHE A 1 94 ? -10.414 -41.812 -6.293 1 96.56 94 PHE A O 1
ATOM 745 N N . SER A 1 95 ? -8.664 -40.656 -7.23 1 95.81 95 SER A N 1
ATOM 746 C CA . SER A 1 95 ? -7.82 -41.844 -7.355 1 95.81 95 SER A CA 1
ATOM 747 C C . SER A 1 95 ? -6.348 -41.5 -7.191 1 95.81 95 SER A C 1
ATOM 749 O O . SER A 1 95 ? -5.859 -40.562 -7.805 1 95.81 95 SER A O 1
ATOM 751 N N . THR A 1 96 ? -5.664 -42.25 -6.398 1 94.25 96 THR A N 1
ATOM 752 C CA . THR A 1 96 ? -4.234 -42.031 -6.188 1 94.25 96 THR A CA 1
ATOM 753 C C . THR A 1 96 ? -3.438 -42.531 -7.391 1 94.25 96 THR A C 1
ATOM 755 O O . THR A 1 96 ? -2.23 -42.312 -7.48 1 94.25 96 THR A O 1
ATOM 758 N N . ASP A 1 97 ? -4.105 -43.125 -8.352 1 95.31 97 ASP A N 1
ATOM 759 C CA . ASP A 1 97 ? -3.455 -43.562 -9.578 1 95.31 97 ASP A CA 1
ATOM 760 C C . ASP A 1 97 ? -3.371 -42.406 -10.594 1 95.31 97 ASP A C 1
ATOM 762 O O . ASP A 1 97 ? -2.652 -42.5 -11.586 1 95.31 97 ASP A O 1
ATOM 766 N N . LEU A 1 98 ? -4.105 -41.406 -10.266 1 96.56 98 LEU A N 1
ATOM 767 C CA . LEU A 1 98 ? -4.121 -40.25 -11.133 1 96.56 98 LEU A CA 1
ATOM 768 C C . LEU A 1 98 ? -3.213 -39.156 -10.586 1 96.56 98 LEU A C 1
ATOM 770 O O . LEU A 1 98 ? -3 -39.062 -9.375 1 96.56 98 LEU A O 1
ATOM 774 N N . ARG A 1 99 ? -2.717 -38.312 -11.492 1 97.25 99 ARG A N 1
ATOM 775 C CA . ARG A 1 99 ? -2.043 -37.125 -11.031 1 97.25 99 ARG A CA 1
ATOM 776 C C . ARG A 1 99 ? -3.033 -36.156 -10.391 1 97.25 99 ARG A C 1
ATOM 778 O O . ARG A 1 99 ? -4.227 -36.188 -10.703 1 97.25 99 ARG A O 1
ATOM 785 N N . THR A 1 100 ? -2.551 -35.344 -9.477 1 98.38 100 THR A N 1
ATOM 786 C CA . THR A 1 100 ? -3.363 -34.312 -8.852 1 98.38 100 THR A CA 1
ATOM 787 C C . THR A 1 100 ? -2.865 -32.906 -9.242 1 98.38 100 THR A C 1
ATOM 789 O O . THR A 1 100 ? -1.688 -32.594 -9.062 1 98.38 100 THR A O 1
ATOM 792 N N . VAL A 1 101 ? -3.76 -32.125 -9.812 1 98.75 101 VAL A N 1
ATOM 793 C CA . VAL A 1 101 ? -3.438 -30.75 -10.211 1 98.75 101 VAL A CA 1
ATOM 794 C C . VAL A 1 101 ? -4.059 -29.766 -9.227 1 98.75 101 VAL A C 1
ATOM 796 O O . VAL A 1 101 ? -5.273 -29.766 -9.016 1 98.75 101 VAL A O 1
ATOM 799 N N . PHE A 1 102 ? -3.223 -28.953 -8.594 1 98.94 102 PHE A N 1
ATOM 800 C CA . PHE A 1 102 ? -3.684 -27.844 -7.762 1 98.94 102 PHE A CA 1
ATOM 801 C C . PHE A 1 102 ? -3.752 -26.547 -8.562 1 98.94 102 PHE A C 1
ATOM 803 O O . PHE A 1 102 ? -2.822 -26.234 -9.305 1 98.94 102 PHE A O 1
ATOM 810 N N . ILE A 1 103 ? -4.828 -25.828 -8.469 1 98.94 103 ILE A N 1
ATOM 811 C CA . ILE A 1 103 ? -4.984 -24.516 -9.07 1 98.94 103 ILE A CA 1
ATOM 812 C C . ILE A 1 103 ? -5.047 -23.453 -7.977 1 98.94 103 ILE A C 1
ATOM 814 O O . ILE A 1 103 ? -5.883 -23.531 -7.078 1 98.94 103 ILE A O 1
ATOM 818 N N . ILE A 1 104 ? -4.184 -22.469 -8.062 1 98.94 104 ILE A N 1
ATOM 819 C CA . ILE A 1 104 ? -4.07 -21.469 -7.016 1 98.94 104 ILE A CA 1
ATOM 820 C C . ILE A 1 104 ? -4.242 -20.078 -7.617 1 98.94 104 ILE A C 1
ATOM 822 O O . ILE A 1 104 ? -3.412 -19.625 -8.414 1 98.94 104 ILE A O 1
ATOM 826 N N . HIS A 1 105 ? -5.297 -19.359 -7.18 1 98.62 105 HIS A N 1
ATOM 827 C CA . HIS A 1 105 ? -5.617 -18.031 -7.707 1 98.62 105 HIS A CA 1
ATOM 828 C C . HIS A 1 105 ? -4.746 -16.953 -7.066 1 98.62 105 HIS A C 1
ATOM 830 O O . HIS A 1 105 ? -4.055 -17.219 -6.078 1 98.62 105 HIS A O 1
ATOM 836 N N . GLY A 1 106 ? -4.77 -15.742 -7.684 1 98.31 106 GLY A N 1
ATOM 837 C CA . GLY A 1 106 ? -3.994 -14.609 -7.199 1 98.31 106 GLY A CA 1
ATOM 838 C C . GLY A 1 106 ? -4.832 -13.594 -6.445 1 98.31 106 GLY A C 1
ATOM 839 O O . GLY A 1 106 ? -5.855 -13.945 -5.852 1 98.31 106 GLY A O 1
ATOM 840 N N . TRP A 1 107 ? -4.355 -12.383 -6.438 1 97.88 107 TRP A N 1
ATOM 841 C CA . TRP A 1 107 ? -4.945 -11.273 -5.703 1 97.88 107 TRP A CA 1
ATOM 842 C C . TRP A 1 107 ? -6.32 -10.922 -6.262 1 97.88 107 TRP A C 1
ATOM 844 O O . TRP A 1 107 ? -6.516 -10.898 -7.477 1 97.88 107 TRP A O 1
ATOM 854 N N . GLN A 1 108 ? -7.309 -10.641 -5.418 1 96.44 108 GLN A N 1
ATOM 855 C CA . GLN A 1 108 ? -8.672 -10.242 -5.734 1 96.44 108 GLN A CA 1
ATOM 856 C C . GLN A 1 108 ? -9.422 -11.352 -6.465 1 96.44 108 GLN A C 1
ATOM 858 O O . GLN A 1 108 ? -10.219 -11.086 -7.363 1 96.44 108 GLN A O 1
ATOM 863 N N . ASN A 1 109 ? -9.023 -12.602 -6.266 1 97 109 ASN A N 1
ATOM 864 C CA . ASN A 1 109 ? -9.672 -13.789 -6.816 1 97 109 ASN A CA 1
ATOM 865 C C . ASN A 1 109 ? -10.078 -14.766 -5.715 1 97 109 ASN A C 1
ATOM 867 O O . ASN A 1 109 ? -9.68 -14.609 -4.562 1 97 109 ASN A O 1
ATOM 871 N N . ASP A 1 110 ? -10.938 -15.68 -6.105 1 97.44 110 ASP A N 1
ATOM 872 C CA . ASP A 1 110 ? -11.359 -16.781 -5.25 1 97.44 110 ASP A CA 1
ATOM 873 C C . ASP A 1 110 ? -11.508 -18.078 -6.055 1 97.44 110 ASP A C 1
ATOM 875 O O . ASP A 1 110 ? -11.047 -18.156 -7.195 1 97.44 110 ASP A O 1
ATOM 879 N N . TYR A 1 111 ? -12.086 -19.109 -5.496 1 97.44 111 TYR A N 1
ATOM 880 C CA . TYR A 1 111 ? -12.125 -20.438 -6.102 1 97.44 111 TYR A CA 1
ATOM 881 C C . TYR A 1 111 ? -13.047 -20.453 -7.316 1 97.44 111 TYR A C 1
ATOM 883 O O . TYR A 1 111 ? -13 -21.391 -8.117 1 97.44 111 TYR A O 1
ATOM 891 N N . GLU A 1 112 ? -13.883 -19.406 -7.531 1 96.62 112 GLU A N 1
ATOM 892 C CA . GLU A 1 112 ? -14.812 -19.359 -8.656 1 96.62 112 GLU A CA 1
ATOM 893 C C . GLU A 1 112 ? -14.328 -18.406 -9.742 1 96.62 112 GLU A C 1
ATOM 895 O O . GLU A 1 112 ? -14.992 -18.219 -10.758 1 96.62 112 GLU A O 1
ATOM 900 N N . SER A 1 113 ? -13.195 -17.828 -9.492 1 96.62 113 SER A N 1
ATOM 901 C CA . SER A 1 113 ? -12.656 -16.891 -10.469 1 96.62 113 SER A CA 1
ATOM 902 C C . SER A 1 113 ? -12.203 -17.609 -11.734 1 96.62 113 SER A C 1
ATOM 904 O O . SER A 1 113 ? -11.992 -18.828 -11.727 1 96.62 113 SER A O 1
ATOM 906 N N . ASP A 1 114 ? -11.969 -16.844 -12.75 1 96.62 114 ASP A N 1
ATOM 907 C CA . ASP A 1 114 ? -11.727 -17.359 -14.094 1 96.62 114 ASP A CA 1
ATOM 908 C C . ASP A 1 114 ? -10.5 -18.266 -14.125 1 96.62 114 ASP A C 1
ATOM 910 O O . ASP A 1 114 ? -10.484 -19.281 -14.836 1 96.62 114 ASP A O 1
ATOM 914 N N . VAL A 1 115 ? -9.469 -17.922 -13.383 1 97.5 115 VAL A N 1
ATOM 915 C CA . VAL A 1 115 ? -8.266 -18.75 -13.375 1 97.5 115 VAL A CA 1
ATOM 916 C C . VAL A 1 115 ? -8.633 -20.188 -13.016 1 97.5 115 VAL A C 1
ATOM 918 O O . VAL A 1 115 ? -8.164 -21.125 -13.664 1 97.5 115 VAL A O 1
ATOM 921 N N . ASN A 1 116 ? -9.492 -20.344 -12.125 1 97.5 116 ASN A N 1
ATOM 922 C CA . ASN A 1 116 ? -9.883 -21.672 -11.648 1 97.5 116 ASN A CA 1
ATOM 923 C C . ASN A 1 116 ? -10.906 -22.312 -12.578 1 97.5 116 ASN A C 1
ATOM 925 O O . ASN A 1 116 ? -10.773 -23.484 -12.938 1 97.5 116 ASN A O 1
ATOM 929 N N . THR A 1 117 ? -11.891 -21.562 -13 1 97.38 117 THR A N 1
ATOM 930 C CA . THR A 1 117 ? -12.992 -22.156 -13.758 1 97.38 117 THR A CA 1
ATOM 931 C C . THR A 1 117 ? -12.531 -22.562 -15.156 1 97.38 117 THR A C 1
ATOM 933 O O . THR A 1 117 ? -12.945 -23.594 -15.68 1 97.38 117 THR A O 1
ATOM 936 N N . LEU A 1 118 ? -11.672 -21.781 -15.734 1 97.81 118 LEU A N 1
ATOM 937 C CA . LEU A 1 118 ? -11.211 -22.078 -17.094 1 97.81 118 LEU A CA 1
ATOM 938 C C . LEU A 1 118 ? -10.281 -23.281 -17.094 1 97.81 118 LEU A C 1
ATOM 940 O O . LEU A 1 118 ? -10.438 -24.188 -17.922 1 97.81 118 LEU A O 1
ATOM 944 N N . ILE A 1 119 ? -9.359 -23.312 -16.188 1 98.62 119 ILE A N 1
ATOM 945 C CA . ILE A 1 119 ? -8.414 -24.406 -16.141 1 98.62 119 ILE A CA 1
ATOM 946 C C . ILE A 1 119 ? -9.133 -25.688 -15.734 1 98.62 119 ILE A C 1
ATOM 948 O O . ILE A 1 119 ? -8.906 -26.75 -16.312 1 98.62 119 ILE A O 1
ATOM 952 N N . ARG A 1 120 ? -9.977 -25.562 -14.766 1 98.5 120 ARG A N 1
ATOM 953 C CA . ARG A 1 120 ? -10.75 -26.719 -14.312 1 98.5 120 ARG A CA 1
ATOM 954 C C . ARG A 1 120 ? -11.562 -27.312 -15.453 1 98.5 120 ARG A C 1
ATOM 956 O O . ARG A 1 120 ? -11.578 -28.531 -15.648 1 98.5 120 ARG A O 1
ATOM 963 N N . ALA A 1 121 ? -12.234 -26.453 -16.172 1 97.94 121 ALA A N 1
ATOM 964 C CA . ALA A 1 121 ? -13.055 -26.938 -17.297 1 97.94 121 ALA A CA 1
ATOM 965 C C . ALA A 1 121 ? -12.211 -27.672 -18.328 1 97.94 121 ALA A C 1
ATOM 967 O O . ALA A 1 121 ? -12.617 -28.703 -18.844 1 97.94 121 ALA A O 1
ATOM 968 N N . ALA A 1 122 ? -11.102 -27.125 -18.656 1 98.44 122 ALA A N 1
ATOM 969 C CA . ALA A 1 122 ? -10.203 -27.75 -19.625 1 98.44 122 ALA A CA 1
ATOM 970 C C . ALA A 1 122 ? -9.727 -29.109 -19.125 1 98.44 122 ALA A C 1
ATOM 972 O O . ALA A 1 122 ? -9.688 -30.078 -19.875 1 98.44 122 ALA A O 1
ATOM 973 N N . LEU A 1 123 ? -9.367 -29.188 -17.859 1 98.44 123 LEU A N 1
ATOM 974 C CA . LEU A 1 123 ? -8.891 -30.438 -17.266 1 98.44 123 LEU A CA 1
ATOM 975 C C . LEU A 1 123 ? -9.992 -31.5 -17.266 1 98.44 123 LEU A C 1
ATOM 977 O O . LEU A 1 123 ? -9.758 -32.625 -17.688 1 98.44 123 LEU A O 1
ATOM 981 N N . LEU A 1 124 ? -11.172 -31.141 -16.828 1 97.06 124 LEU A N 1
ATOM 982 C CA . LEU A 1 124 ? -12.281 -32.094 -16.734 1 97.06 124 LEU A CA 1
ATOM 983 C C . LEU A 1 124 ? -12.656 -32.625 -18.109 1 97.06 124 LEU A C 1
ATOM 985 O O . LEU A 1 124 ? -13.078 -33.781 -18.234 1 97.06 124 LEU A O 1
ATOM 989 N N . ALA A 1 125 ? -12.398 -31.875 -19.094 1 96.19 125 ALA A N 1
ATOM 990 C CA . ALA A 1 125 ? -12.812 -32.219 -20.438 1 96.19 125 ALA A CA 1
ATOM 991 C C . ALA A 1 125 ? -11.773 -33.125 -21.125 1 96.19 125 ALA A C 1
ATOM 993 O O . ALA A 1 125 ? -12.125 -33.969 -21.938 1 96.19 125 ALA A O 1
ATOM 994 N N . LYS A 1 126 ? -10.523 -33 -20.766 1 95.62 126 LYS A N 1
ATOM 995 C CA . LYS A 1 126 ? -9.508 -33.5 -21.688 1 95.62 126 LYS A CA 1
ATOM 996 C C . LYS A 1 126 ? -8.594 -34.5 -20.984 1 95.62 126 LYS A C 1
ATOM 998 O O . LYS A 1 126 ? -7.93 -35.312 -21.625 1 95.62 126 LYS A O 1
ATOM 1003 N N . VAL A 1 127 ? -8.516 -34.406 -19.641 1 95.06 127 VAL A N 1
ATOM 1004 C CA . VAL A 1 127 ? -7.488 -35.188 -18.953 1 95.06 127 VAL A CA 1
ATOM 1005 C C . VAL A 1 127 ? -8.102 -35.906 -17.75 1 95.06 127 VAL A C 1
ATOM 1007 O O . VAL A 1 127 ? -8.969 -35.344 -17.078 1 95.06 127 VAL A O 1
ATOM 1010 N N . LYS A 1 128 ? -7.684 -37.094 -17.469 1 95.25 128 LYS A N 1
ATOM 1011 C CA . LYS A 1 128 ? -8.078 -37.812 -16.25 1 95.25 128 LYS A CA 1
ATOM 1012 C C . LYS A 1 128 ? -7.141 -37.5 -15.094 1 95.25 128 LYS A C 1
ATOM 1014 O O . LYS A 1 128 ? -6.129 -38.188 -14.906 1 95.25 128 LYS A O 1
ATOM 1019 N N . VAL A 1 129 ? -7.547 -36.562 -14.281 1 97.5 129 VAL A N 1
ATOM 1020 C CA . VAL A 1 129 ? -6.754 -36.094 -13.141 1 97.5 129 VAL A CA 1
ATOM 1021 C C . VAL A 1 129 ? -7.676 -35.781 -11.969 1 97.5 129 VAL A C 1
ATOM 1023 O O . VAL A 1 129 ? -8.883 -35.594 -12.156 1 97.5 129 VAL A O 1
ATOM 1026 N N . ASN A 1 130 ? -7.129 -35.812 -10.742 1 98.06 130 ASN A N 1
ATOM 1027 C CA . ASN A 1 130 ? -7.75 -35.094 -9.625 1 98.06 130 ASN A CA 1
ATOM 1028 C C . ASN A 1 130 ? -7.477 -33.594 -9.688 1 98.06 130 ASN A C 1
ATOM 1030 O O . ASN A 1 130 ? -6.375 -33.188 -10.047 1 98.06 130 ASN A O 1
ATOM 1034 N N . ILE A 1 131 ? -8.477 -32.812 -9.438 1 98.69 131 ILE A N 1
ATOM 1035 C CA . ILE A 1 131 ? -8.305 -31.359 -9.438 1 98.69 131 ILE A CA 1
ATOM 1036 C C . ILE A 1 131 ? -8.594 -30.812 -8.047 1 98.69 131 ILE A C 1
ATOM 1038 O O . ILE A 1 131 ? -9.633 -31.109 -7.457 1 98.69 131 ILE A O 1
ATOM 1042 N N . ILE A 1 132 ? -7.691 -29.969 -7.516 1 98.81 132 ILE A N 1
ATOM 1043 C CA . ILE A 1 132 ? -7.906 -29.297 -6.242 1 98.81 132 ILE A CA 1
ATOM 1044 C C . ILE A 1 132 ? -7.68 -27.781 -6.41 1 98.81 132 ILE A C 1
ATOM 1046 O O . ILE A 1 132 ? -6.57 -27.359 -6.723 1 98.81 132 ILE A O 1
ATOM 1050 N N . THR A 1 133 ? -8.727 -27 -6.223 1 98.75 133 THR A N 1
ATOM 1051 C CA . THR A 1 133 ? -8.641 -25.547 -6.242 1 98.75 133 THR A CA 1
ATOM 1052 C C . THR A 1 133 ? -8.406 -25 -4.84 1 98.75 133 THR A C 1
ATOM 1054 O O . THR A 1 133 ? -9.188 -25.281 -3.924 1 98.75 133 THR A O 1
ATOM 1057 N N . VAL A 1 134 ? -7.336 -24.25 -4.691 1 98.94 134 VAL A N 1
ATOM 1058 C CA . VAL A 1 134 ? -7.043 -23.609 -3.412 1 98.94 134 VAL A CA 1
ATOM 1059 C C . VAL A 1 134 ? -7.766 -22.281 -3.324 1 98.94 134 VAL A C 1
ATOM 1061 O O . VAL A 1 134 ? -7.668 -21.453 -4.234 1 98.94 134 VAL A O 1
ATOM 1064 N N . ASP A 1 135 ? -8.523 -22.078 -2.268 1 98.88 135 ASP A N 1
ATOM 1065 C CA . ASP A 1 135 ? -9.188 -20.797 -2.018 1 98.88 135 ASP A CA 1
ATOM 1066 C C . ASP A 1 135 ? -8.602 -20.109 -0.792 1 98.88 135 ASP A C 1
ATOM 1068 O O . ASP A 1 135 ? -8.867 -20.5 0.344 1 98.88 135 ASP A O 1
ATOM 1072 N N . TRP A 1 136 ? -7.84 -19.094 -1.076 1 98.75 136 TRP A N 1
ATOM 1073 C CA . TRP A 1 136 ? -7.281 -18.312 0.022 1 98.75 136 TRP A CA 1
ATOM 1074 C C . TRP A 1 136 ? -7.844 -16.891 0.027 1 98.75 136 TRP A C 1
ATOM 1076 O O . TRP A 1 136 ? -7.137 -15.938 0.348 1 98.75 136 TRP A O 1
ATOM 1086 N N . SER A 1 137 ? -9.133 -16.766 -0.32 1 98.31 137 SER A N 1
ATOM 1087 C CA . SER A 1 137 ? -9.812 -15.484 -0.517 1 98.31 137 SER A CA 1
ATOM 1088 C C . SER A 1 137 ? -9.906 -14.695 0.788 1 98.31 137 SER A C 1
ATOM 1090 O O . SER A 1 137 ? -10.078 -13.477 0.773 1 98.31 137 SER A O 1
ATOM 1092 N N . SER A 1 138 ? -9.75 -15.375 1.99 1 97.88 138 SER A N 1
ATOM 1093 C CA . SER A 1 138 ? -9.703 -14.672 3.268 1 97.88 138 SER A CA 1
ATOM 1094 C C . SER A 1 138 ? -8.555 -13.672 3.303 1 97.88 138 SER A C 1
ATOM 1096 O O . SER A 1 138 ? -8.617 -12.672 4.023 1 97.88 138 SER A O 1
ATOM 1098 N N . TYR A 1 139 ? -7.57 -13.938 2.486 1 97.94 139 TYR A N 1
ATOM 1099 C CA . TYR A 1 139 ? -6.395 -13.078 2.49 1 97.94 139 TYR A CA 1
ATOM 1100 C C . TYR A 1 139 ? -6.195 -12.414 1.133 1 97.94 139 TYR A C 1
ATOM 1102 O O . TYR A 1 139 ? -5.695 -11.289 1.05 1 97.94 139 TYR A O 1
ATOM 1110 N N . SER A 1 140 ? -6.609 -13.07 0.046 1 97.81 140 SER A N 1
ATOM 1111 C CA . SER A 1 140 ? -6.363 -12.523 -1.285 1 97.81 140 SER A CA 1
ATOM 1112 C C . SER A 1 140 ? -7.227 -11.297 -1.551 1 97.81 140 SER A C 1
ATOM 1114 O O . SER A 1 140 ? -6.934 -10.516 -2.455 1 97.81 140 SER A O 1
ATOM 1116 N N . TYR A 1 141 ? -8.297 -11.07 -0.775 1 96.25 141 TYR A N 1
ATOM 1117 C CA . TYR A 1 141 ? -9.172 -9.922 -0.979 1 96.25 141 TYR A CA 1
ATOM 1118 C C . TYR A 1 141 ? -8.727 -8.742 -0.112 1 96.25 141 TYR A C 1
ATOM 1120 O O . TYR A 1 141 ? -9.328 -7.668 -0.165 1 96.25 141 TYR A O 1
ATOM 1128 N N . LEU A 1 142 ? -7.703 -8.961 0.684 1 96.31 142 LEU A N 1
ATOM 1129 C CA . LEU A 1 142 ? -7.145 -7.84 1.435 1 96.31 142 LEU A CA 1
ATOM 1130 C C . LEU A 1 142 ? -6.379 -6.895 0.513 1 96.31 142 LEU A C 1
ATOM 1132 O O . LEU A 1 142 ? -6.254 -7.16 -0.685 1 96.31 142 LEU A O 1
ATOM 1136 N N . LEU A 1 143 ? -5.938 -5.781 1.048 1 95.94 143 LEU A N 1
ATOM 1137 C CA . LEU A 1 143 ? -5.066 -4.875 0.308 1 95.94 143 LEU A CA 1
ATOM 1138 C C . LEU A 1 143 ? -3.824 -5.605 -0.191 1 95.94 143 LEU A C 1
ATOM 1140 O O . LEU A 1 143 ? -3.357 -6.555 0.444 1 95.94 143 LEU A O 1
ATOM 1144 N N . TYR A 1 144 ? -3.279 -5.184 -1.271 1 97.06 144 TYR A N 1
ATOM 1145 C CA . TYR A 1 144 ? -2.279 -5.945 -2.012 1 97.06 144 TYR A CA 1
ATOM 1146 C C . TYR A 1 144 ? -1.089 -6.289 -1.124 1 97.06 144 TYR A C 1
ATOM 1148 O O . TYR A 1 144 ? -0.692 -7.453 -1.03 1 97.06 144 TYR A O 1
ATOM 1156 N N . ALA A 1 145 ? -0.575 -5.312 -0.468 1 96.38 145 ALA A N 1
ATOM 1157 C CA . ALA A 1 145 ? 0.613 -5.566 0.343 1 96.38 145 ALA A CA 1
ATOM 1158 C C . ALA A 1 145 ? 0.306 -6.543 1.475 1 96.38 145 ALA A C 1
ATOM 1160 O O . ALA A 1 145 ? 1.16 -7.348 1.857 1 96.38 145 ALA A O 1
ATOM 1161 N N . LEU A 1 146 ? -0.895 -6.434 1.997 1 96.44 146 LEU A N 1
ATOM 1162 C CA . LEU A 1 146 ? -1.3 -7.363 3.047 1 96.44 146 LEU A CA 1
ATOM 1163 C C . LEU A 1 146 ? -1.456 -8.773 2.492 1 96.44 146 LEU A C 1
ATOM 1165 O O . LEU A 1 146 ? -1.098 -9.75 3.156 1 96.44 146 LEU A O 1
ATOM 1169 N N . ALA A 1 147 ? -2.021 -8.844 1.319 1 97.62 147 ALA A N 1
ATOM 1170 C CA . ALA A 1 147 ? -2.102 -10.156 0.673 1 97.62 147 ALA A CA 1
ATOM 1171 C C . ALA A 1 147 ? -0.713 -10.75 0.468 1 97.62 147 ALA A C 1
ATOM 1173 O O . ALA A 1 147 ? -0.493 -11.938 0.735 1 97.62 147 ALA A O 1
ATOM 1174 N N . VAL A 1 148 ? 0.21 -9.906 -0.013 1 97.88 148 VAL A N 1
ATOM 1175 C CA . VAL A 1 148 ? 1.589 -10.336 -0.22 1 97.88 148 VAL A CA 1
ATOM 1176 C C . VAL A 1 148 ? 2.168 -10.867 1.092 1 97.88 148 VAL A C 1
ATOM 1178 O O . VAL A 1 148 ? 2.848 -11.891 1.108 1 97.88 148 VAL A O 1
ATOM 1181 N N . SER A 1 149 ? 1.829 -10.203 2.217 1 97 149 SER A N 1
ATOM 1182 C CA . SER A 1 149 ? 2.367 -10.57 3.523 1 97 149 SER A CA 1
ATOM 1183 C C . SER A 1 149 ? 1.891 -11.953 3.949 1 97 149 SER A C 1
ATOM 1185 O O . SER A 1 149 ? 2.465 -12.562 4.855 1 97 149 SER A O 1
ATOM 1187 N N . ASN A 1 150 ? 0.91 -12.469 3.268 1 97.69 150 ASN A N 1
ATOM 1188 C CA . ASN A 1 150 ? 0.344 -13.75 3.678 1 97.69 150 ASN A CA 1
ATOM 1189 C C . ASN A 1 150 ? 0.66 -14.852 2.672 1 97.69 150 ASN A C 1
ATOM 1191 O O . ASN A 1 150 ? 0.32 -16.016 2.891 1 97.69 150 ASN A O 1
ATOM 1195 N N . VAL A 1 151 ? 1.334 -14.539 1.609 1 98.31 151 VAL A N 1
ATOM 1196 C CA . VAL A 1 151 ? 1.629 -15.484 0.537 1 98.31 151 VAL A CA 1
ATOM 1197 C C . VAL A 1 151 ? 2.408 -16.672 1.096 1 98.31 151 VAL A C 1
ATOM 1199 O O . VAL A 1 151 ? 2.092 -17.828 0.796 1 98.31 151 VAL A O 1
ATOM 1202 N N . GLN A 1 152 ? 3.418 -16.406 1.928 1 97.88 152 GLN A N 1
ATOM 1203 C CA . GLN A 1 152 ? 4.242 -17.484 2.479 1 97.88 152 GLN A CA 1
ATOM 1204 C C . GLN A 1 152 ? 3.42 -18.406 3.365 1 97.88 152 GLN A C 1
ATOM 1206 O O . GLN A 1 152 ? 3.535 -19.641 3.266 1 97.88 152 GLN A O 1
ATOM 1211 N N . ASN A 1 153 ? 2.598 -17.812 4.246 1 98.12 153 ASN A N 1
ATOM 1212 C CA . ASN A 1 153 ? 1.773 -18.625 5.141 1 98.12 153 ASN A CA 1
ATOM 1213 C C . ASN A 1 153 ? 0.774 -19.484 4.367 1 98.12 153 ASN A C 1
ATOM 1215 O O . ASN A 1 153 ? 0.533 -20.625 4.723 1 98.12 153 ASN A O 1
ATOM 1219 N N . VAL A 1 154 ? 0.168 -18.891 3.365 1 98.75 154 VAL A N 1
ATOM 1220 C CA . VAL A 1 154 ? -0.774 -19.625 2.539 1 98.75 154 VAL A CA 1
ATOM 1221 C C . VAL A 1 154 ? -0.054 -20.797 1.854 1 98.75 154 VAL A C 1
ATOM 1223 O O . VAL A 1 154 ? -0.564 -21.922 1.821 1 98.75 154 VAL A O 1
ATOM 1226 N N . GLY A 1 155 ? 1.17 -20.516 1.259 1 98.81 155 GLY A N 1
ATOM 1227 C CA . GLY A 1 155 ? 1.966 -21.562 0.654 1 98.81 155 GLY A CA 1
ATOM 1228 C C . GLY A 1 155 ? 2.279 -22.703 1.612 1 98.81 155 GLY A C 1
ATOM 1229 O O . GLY A 1 155 ? 2.162 -23.875 1.254 1 98.81 155 GLY A O 1
ATOM 1230 N N . LYS A 1 156 ? 2.607 -22.344 2.814 1 98.31 156 LYS A N 1
ATOM 1231 C CA . LYS A 1 156 ? 2.879 -23.359 3.838 1 98.31 156 LYS A CA 1
ATOM 1232 C C . LYS A 1 156 ? 1.641 -24.203 4.117 1 98.31 156 LYS A C 1
ATOM 1234 O O . LYS A 1 156 ? 1.743 -25.422 4.297 1 98.31 156 LYS A O 1
ATOM 1239 N N . THR A 1 157 ? 0.499 -23.531 4.172 1 98.75 157 THR A N 1
ATOM 1240 C CA . THR A 1 157 ? -0.747 -24.266 4.41 1 98.75 157 THR A CA 1
ATOM 1241 C C . THR A 1 157 ? -1.023 -25.25 3.281 1 98.75 157 THR A C 1
ATOM 1243 O O . THR A 1 157 ? -1.435 -26.391 3.531 1 98.75 157 THR A O 1
ATOM 1246 N N . VAL A 1 158 ? -0.799 -24.844 2.049 1 98.88 158 VAL A N 1
ATOM 1247 C CA . VAL A 1 158 ? -0.963 -25.734 0.902 1 98.88 158 VAL A CA 1
ATOM 1248 C C . VAL A 1 158 ? 0.014 -26.906 1.008 1 98.88 158 VAL A C 1
ATOM 1250 O O . VAL A 1 158 ? -0.357 -28.047 0.771 1 98.88 158 VAL A O 1
ATOM 1253 N N . GLY A 1 159 ? 1.267 -26.578 1.349 1 98.69 159 GLY A N 1
ATOM 1254 C CA . GLY A 1 159 ? 2.262 -27.625 1.553 1 98.69 159 GLY A CA 1
ATOM 1255 C C . GLY A 1 159 ? 1.855 -28.641 2.604 1 98.69 159 GLY A C 1
ATOM 1256 O O . GLY A 1 159 ? 2.033 -29.844 2.412 1 98.69 159 GLY A O 1
ATOM 1257 N N . LEU A 1 160 ? 1.275 -28.172 3.691 1 98 160 LEU A N 1
ATOM 1258 C CA . LEU A 1 160 ? 0.824 -29.047 4.766 1 98 160 LEU A CA 1
ATOM 1259 C C . LEU A 1 160 ? -0.29 -29.969 4.285 1 98 160 LEU A C 1
ATOM 1261 O O . LEU A 1 160 ? -0.323 -31.141 4.645 1 98 160 LEU A O 1
ATOM 1265 N N . PHE A 1 161 ? -1.195 -29.422 3.551 1 98.56 161 PHE A N 1
ATOM 1266 C CA . PHE A 1 161 ? -2.254 -30.25 2.971 1 98.56 161 PHE A CA 1
ATOM 1267 C C . PHE A 1 161 ? -1.665 -31.359 2.111 1 98.56 161 PHE A C 1
ATOM 1269 O O . PHE A 1 161 ? -2.084 -32.531 2.209 1 98.56 161 PHE A O 1
ATOM 1276 N N . ILE A 1 162 ? -0.683 -31.047 1.311 1 98.38 162 ILE A N 1
ATOM 1277 C CA . ILE A 1 162 ? -0.059 -32 0.394 1 98.38 162 ILE A CA 1
ATOM 1278 C C . ILE A 1 162 ? 0.72 -33.062 1.187 1 98.38 162 ILE A C 1
ATOM 1280 O O . ILE A 1 162 ? 0.678 -34.25 0.863 1 98.38 162 ILE A O 1
ATOM 1284 N N . GLU A 1 163 ? 1.433 -32.562 2.223 1 97.38 163 GLU A N 1
ATOM 1285 C CA . GLU A 1 163 ? 2.135 -33.531 3.084 1 97.38 163 GLU A CA 1
ATOM 1286 C C . GLU A 1 163 ? 1.175 -34.562 3.664 1 97.38 163 GLU A C 1
ATOM 1288 O O . GLU A 1 163 ? 1.495 -35.75 3.725 1 97.38 163 GLU A O 1
ATOM 1293 N N . SER A 1 164 ? 0.074 -34.031 4.102 1 96.44 164 SER A N 1
ATOM 1294 C CA . SER A 1 164 ? -0.945 -34.938 4.656 1 96.44 164 SER A CA 1
ATOM 1295 C C . SER A 1 164 ? -1.479 -35.875 3.594 1 96.44 164 SER A C 1
ATOM 1297 O O . SER A 1 164 ? -1.717 -37.062 3.873 1 96.44 164 SER A O 1
ATOM 1299 N N . LEU A 1 165 ? -1.713 -35.406 2.404 1 96.56 165 LEU A N 1
ATOM 1300 C CA . LEU A 1 165 ? -2.145 -36.25 1.28 1 96.56 165 LEU A CA 1
ATOM 1301 C C . LEU A 1 165 ? -1.13 -37.344 0.99 1 96.56 165 LEU A C 1
ATOM 1303 O O . LEU A 1 165 ? -1.501 -38.5 0.822 1 96.56 165 LEU A O 1
ATOM 1307 N N . VAL A 1 166 ? 0.115 -37.031 0.943 1 96.5 166 VAL A N 1
ATOM 1308 C CA . VAL A 1 166 ? 1.203 -37.938 0.665 1 96.5 166 VAL A CA 1
ATOM 1309 C C . VAL A 1 166 ? 1.26 -39.031 1.753 1 96.5 166 VAL A C 1
ATOM 1311 O O . VAL A 1 166 ? 1.365 -40.219 1.455 1 96.5 166 VAL A O 1
ATOM 1314 N N . SER A 1 167 ? 1.143 -38.594 2.98 1 95.94 167 SER A N 1
ATOM 1315 C CA . SER A 1 167 ? 1.256 -39.5 4.113 1 95.94 167 SER A CA 1
ATOM 1316 C C . SER A 1 167 ? 0.034 -40.406 4.223 1 95.94 167 SER A C 1
ATOM 1318 O O . SER A 1 167 ? 0.167 -41.625 4.406 1 95.94 167 SER A O 1
ATOM 1320 N N . ASN A 1 168 ? -1.146 -39.844 4.047 1 95.69 168 ASN A N 1
ATOM 1321 C CA . ASN A 1 168 ? -2.391 -40.594 4.246 1 95.69 168 ASN A CA 1
ATOM 1322 C C . ASN A 1 168 ? -2.605 -41.625 3.156 1 95.69 168 ASN A C 1
ATOM 1324 O O . ASN A 1 168 ? -3.211 -42.688 3.404 1 95.69 168 ASN A O 1
ATOM 1328 N N . TYR A 1 169 ? -2.061 -41.406 1.973 1 96.25 169 TYR A N 1
ATOM 1329 C CA . TYR A 1 169 ? -2.428 -42.25 0.848 1 96.25 169 TYR A CA 1
ATOM 1330 C C . TYR A 1 169 ? -1.194 -42.906 0.22 1 96.25 169 TYR A C 1
ATOM 1332 O O . TYR A 1 169 ? -1.281 -43.5 -0.841 1 96.25 169 TYR A O 1
ATOM 1340 N N . ASP A 1 170 ? -0.006 -42.656 0.845 1 94.94 170 ASP A N 1
ATOM 1341 C CA . ASP A 1 170 ? 1.25 -43.094 0.238 1 94.94 170 ASP A CA 1
ATOM 1342 C C . ASP A 1 170 ? 1.365 -42.594 -1.199 1 94.94 170 ASP A C 1
ATOM 1344 O O . ASP A 1 170 ? 1.684 -43.375 -2.107 1 94.94 170 ASP A O 1
ATOM 1348 N N . TYR A 1 171 ? 0.931 -41.406 -1.381 1 95.5 171 TYR A N 1
ATOM 1349 C CA . TYR A 1 171 ? 0.884 -40.75 -2.674 1 95.5 171 TYR A CA 1
ATOM 1350 C C . TYR A 1 171 ? 2.234 -40.125 -3.018 1 95.5 171 TYR A C 1
ATOM 1352 O O . TYR A 1 171 ? 2.859 -39.469 -2.176 1 95.5 171 TYR A O 1
ATOM 1360 N N . SER A 1 172 ? 2.791 -40.375 -4.176 1 95.94 172 SER A N 1
ATOM 1361 C CA . SER A 1 172 ? 4.078 -39.781 -4.566 1 95.94 172 SER A CA 1
ATOM 1362 C C . SER A 1 172 ? 3.949 -38.312 -4.898 1 95.94 172 SER A C 1
ATOM 1364 O O . SER A 1 172 ? 3.123 -37.938 -5.727 1 95.94 172 SER A O 1
ATOM 1366 N N . PRO A 1 173 ? 4.738 -37.469 -4.332 1 96.62 173 PRO A N 1
ATOM 1367 C CA . PRO A 1 173 ? 4.703 -36.031 -4.668 1 96.62 173 PRO A CA 1
ATOM 1368 C C . PRO A 1 173 ? 5.031 -35.781 -6.133 1 96.62 173 PRO A C 1
ATOM 1370 O O . PRO A 1 173 ? 4.684 -34.719 -6.66 1 96.62 173 PRO A O 1
ATOM 1373 N N . ASP A 1 174 ? 5.648 -36.781 -6.82 1 96.38 174 ASP A N 1
ATOM 1374 C CA . ASP A 1 174 ? 5.957 -36.656 -8.242 1 96.38 174 ASP A CA 1
ATOM 1375 C C . ASP A 1 174 ? 4.688 -36.5 -9.07 1 96.38 174 ASP A C 1
ATOM 1377 O O . ASP A 1 174 ? 4.734 -35.969 -10.188 1 96.38 174 ASP A O 1
ATOM 1381 N N . ASN A 1 175 ? 3.648 -36.906 -8.516 1 97.25 175 ASN A N 1
ATOM 1382 C CA . ASN A 1 175 ? 2.383 -36.938 -9.242 1 97.25 175 ASN A CA 1
ATOM 1383 C C . ASN A 1 175 ? 1.585 -35.656 -9.008 1 97.25 175 ASN A C 1
ATOM 1385 O O . ASN A 1 175 ? 0.448 -35.531 -9.469 1 97.25 175 ASN A O 1
ATOM 1389 N N . ILE A 1 176 ? 2.172 -34.688 -8.336 1 98.31 176 ILE A N 1
ATOM 1390 C CA . ILE A 1 176 ? 1.46 -33.469 -7.992 1 98.31 176 ILE A CA 1
ATOM 1391 C C . ILE A 1 176 ? 1.953 -32.312 -8.867 1 98.31 176 ILE A C 1
ATOM 1393 O O . ILE A 1 176 ? 3.16 -32.125 -9.023 1 98.31 176 ILE A O 1
ATOM 1397 N N . ILE A 1 177 ? 1.067 -31.578 -9.469 1 98.62 177 ILE A N 1
ATOM 1398 C CA . ILE A 1 177 ? 1.314 -30.375 -10.258 1 98.62 177 ILE A CA 1
ATOM 1399 C C . ILE A 1 177 ? 0.604 -29.188 -9.625 1 98.62 177 ILE A C 1
ATOM 1401 O O . ILE A 1 177 ? -0.599 -29.25 -9.352 1 98.62 177 ILE A O 1
ATOM 1405 N N . LEU A 1 178 ? 1.328 -28.125 -9.344 1 98.94 178 LEU A N 1
ATOM 1406 C CA . LEU A 1 178 ? 0.721 -26.859 -8.922 1 98.94 178 LEU A CA 1
ATOM 1407 C C . LEU A 1 178 ? 0.75 -25.844 -10.055 1 98.94 178 LEU A C 1
ATOM 1409 O O . LEU A 1 178 ? 1.798 -25.609 -10.664 1 98.94 178 LEU A O 1
ATOM 1413 N N . VAL A 1 179 ? -0.348 -25.266 -10.383 1 98.94 179 VAL A N 1
ATOM 1414 C CA . VAL A 1 179 ? -0.429 -24.141 -11.305 1 98.94 179 VAL A CA 1
ATOM 1415 C C . VAL A 1 179 ? -0.975 -22.922 -10.586 1 98.94 179 VAL A C 1
ATOM 1417 O O . VAL A 1 179 ? -2.084 -22.953 -10.047 1 98.94 179 VAL A O 1
ATOM 1420 N N . GLY A 1 180 ? -0.217 -21.891 -10.5 1 98.94 180 GLY A N 1
ATOM 1421 C CA . GLY A 1 180 ? -0.583 -20.688 -9.766 1 98.94 180 GLY A CA 1
ATOM 1422 C C . GLY A 1 180 ? -0.481 -19.422 -10.594 1 98.94 180 GLY A C 1
ATOM 1423 O O . GLY A 1 180 ? 0.444 -19.266 -11.391 1 98.94 180 GLY A O 1
ATOM 1424 N N . HIS A 1 181 ? -1.406 -18.5 -10.406 1 98.75 181 HIS A N 1
ATOM 1425 C CA . HIS A 1 181 ? -1.433 -17.25 -11.141 1 98.75 181 HIS A CA 1
ATOM 1426 C C . HIS A 1 181 ? -1.117 -16.062 -10.227 1 98.75 181 HIS A C 1
ATOM 1428 O O . HIS A 1 181 ? -1.647 -15.984 -9.117 1 98.75 181 HIS A O 1
ATOM 1434 N N . SER A 1 182 ? -0.318 -15.125 -10.742 1 98.5 182 SER A N 1
ATOM 1435 C CA . SER A 1 182 ? -0.051 -13.891 -10.008 1 98.5 182 SER A CA 1
ATOM 1436 C C . SER A 1 182 ? 0.496 -14.188 -8.609 1 98.5 182 SER A C 1
ATOM 1438 O O . SER A 1 182 ? 1.485 -14.906 -8.469 1 98.5 182 SER A O 1
ATOM 1440 N N . LEU A 1 183 ? -0.138 -13.766 -7.555 1 98.75 183 LEU A N 1
ATOM 1441 C CA . LEU A 1 183 ? 0.312 -14.117 -6.215 1 98.75 183 LEU A CA 1
ATOM 1442 C C . LEU A 1 183 ? 0.216 -15.625 -5.988 1 98.75 183 LEU A C 1
ATOM 1444 O O . LEU A 1 183 ? 1.002 -16.188 -5.227 1 98.75 183 LEU A O 1
ATOM 1448 N N . GLY A 1 184 ? -0.679 -16.281 -6.68 1 98.88 184 GLY A N 1
ATOM 1449 C CA . GLY A 1 184 ? -0.817 -17.719 -6.57 1 98.88 184 GLY A CA 1
ATOM 1450 C C . GLY A 1 184 ? 0.412 -18.484 -7.039 1 98.88 184 GLY A C 1
ATOM 1451 O O . GLY A 1 184 ? 0.694 -19.578 -6.555 1 98.88 184 GLY A O 1
ATOM 1452 N N . ALA A 1 185 ? 1.105 -17.906 -7.992 1 98.94 185 ALA A N 1
ATOM 1453 C CA . ALA A 1 185 ? 2.359 -18.516 -8.43 1 98.94 185 ALA A CA 1
ATOM 1454 C C . ALA A 1 185 ? 3.371 -18.562 -7.289 1 98.94 185 ALA A C 1
ATOM 1456 O O . ALA A 1 185 ? 4.055 -19.578 -7.102 1 98.94 185 ALA A O 1
ATOM 1457 N N . HIS A 1 186 ? 3.4 -17.469 -6.586 1 98.88 186 HIS A N 1
ATOM 1458 C CA . HIS A 1 186 ? 4.324 -17.422 -5.457 1 98.88 186 HIS A CA 1
ATOM 1459 C C . HIS A 1 186 ? 3.836 -18.297 -4.309 1 98.88 186 HIS A C 1
ATOM 1461 O O . HIS A 1 186 ? 4.641 -18.891 -3.59 1 98.88 186 HIS A O 1
ATOM 1467 N N . VAL A 1 187 ? 2.518 -18.422 -4.117 1 98.94 187 VAL A N 1
ATOM 1468 C CA . VAL A 1 187 ? 1.965 -19.375 -3.156 1 98.94 187 VAL A CA 1
ATOM 1469 C C . VAL A 1 187 ? 2.428 -20.781 -3.5 1 98.94 187 VAL A C 1
ATOM 1471 O O . VAL A 1 187 ? 2.846 -21.531 -2.619 1 98.94 187 VAL A O 1
ATOM 1474 N N . ALA A 1 188 ? 2.375 -21.109 -4.75 1 98.94 188 ALA A N 1
ATOM 1475 C CA . ALA A 1 188 ? 2.832 -22.422 -5.207 1 98.94 188 ALA A CA 1
ATOM 1476 C C . ALA A 1 188 ? 4.309 -22.641 -4.879 1 98.94 188 ALA A C 1
ATOM 1478 O O . ALA A 1 188 ? 4.715 -23.734 -4.488 1 98.94 188 ALA A O 1
ATOM 1479 N N . GLY A 1 189 ? 5.086 -21.594 -5.082 1 98.88 189 GLY A N 1
ATOM 1480 C CA . GLY A 1 189 ? 6.492 -21.672 -4.723 1 98.88 189 GLY A CA 1
ATOM 1481 C C . GLY A 1 189 ? 6.719 -22 -3.26 1 98.88 189 GLY A C 1
ATOM 1482 O O . GLY A 1 189 ? 7.516 -22.875 -2.934 1 98.88 189 GLY A O 1
ATOM 1483 N N . PHE A 1 190 ? 6.008 -21.328 -2.43 1 98.75 190 PHE A N 1
ATOM 1484 C CA . PHE A 1 190 ? 6.18 -21.547 -0.997 1 98.75 190 PHE A CA 1
ATOM 1485 C C . PHE A 1 190 ? 5.645 -22.906 -0.587 1 98.75 190 PHE A C 1
ATOM 1487 O O . PHE A 1 190 ? 6.184 -23.547 0.323 1 98.75 190 PHE A O 1
ATOM 1494 N N . ALA A 1 191 ? 4.574 -23.391 -1.259 1 98.88 191 ALA A N 1
ATOM 1495 C CA . ALA A 1 191 ? 4.137 -24.766 -1.036 1 98.88 191 ALA A CA 1
ATOM 1496 C C . ALA A 1 191 ? 5.254 -25.766 -1.36 1 98.88 191 ALA A C 1
ATOM 1498 O O . ALA A 1 191 ? 5.492 -26.703 -0.607 1 98.88 191 ALA A O 1
ATOM 1499 N N . GLY A 1 192 ? 5.914 -25.562 -2.475 1 98.69 192 GLY A N 1
ATOM 1500 C CA . GLY A 1 192 ? 7.047 -26.391 -2.857 1 98.69 192 GLY A CA 1
ATOM 1501 C C . GLY A 1 192 ? 8.172 -26.375 -1.839 1 98.69 192 GLY A C 1
ATOM 1502 O O . GLY A 1 192 ? 8.758 -27.406 -1.537 1 98.69 192 GLY A O 1
ATOM 1503 N N . LYS A 1 193 ? 8.461 -25.172 -1.341 1 98.19 193 LYS A N 1
ATOM 1504 C CA . LYS A 1 193 ? 9.492 -25.031 -0.316 1 98.19 193 LYS A CA 1
ATOM 1505 C C . LYS A 1 193 ? 9.133 -25.844 0.933 1 98.19 193 LYS A C 1
ATOM 1507 O O . LYS A 1 193 ? 10.016 -26.422 1.577 1 98.19 193 LYS A O 1
ATOM 1512 N N . GLU A 1 194 ? 7.891 -25.828 1.257 1 97.69 194 GLU A N 1
ATOM 1513 C CA . GLU A 1 194 ? 7.426 -26.578 2.416 1 97.69 194 GLU A CA 1
ATOM 1514 C C . GLU A 1 194 ? 7.668 -28.078 2.234 1 97.69 194 GLU A C 1
ATOM 1516 O O . GLU A 1 194 ? 7.871 -28.797 3.211 1 97.69 194 GLU A O 1
ATOM 1521 N N . LEU A 1 195 ? 7.703 -28.562 1 1 97.88 195 LEU A N 1
ATOM 1522 C CA . LEU A 1 195 ? 7.891 -29.969 0.672 1 97.88 195 LEU A CA 1
ATOM 1523 C C . LEU A 1 195 ? 9.336 -30.25 0.255 1 97.88 195 LEU A C 1
ATOM 1525 O O . LEU A 1 195 ? 9.625 -31.281 -0.333 1 97.88 195 LEU A O 1
ATOM 1529 N N . ASN A 1 196 ? 10.234 -29.25 0.521 1 97.56 196 ASN A N 1
ATOM 1530 C CA . ASN A 1 196 ? 11.656 -29.375 0.233 1 97.56 196 ASN A CA 1
ATOM 1531 C C . ASN A 1 196 ? 11.914 -29.641 -1.246 1 97.56 196 ASN A C 1
ATOM 1533 O O . ASN A 1 196 ? 12.812 -30.406 -1.595 1 97.56 196 ASN A O 1
ATOM 1537 N N . GLY A 1 197 ? 10.992 -29.188 -2.104 1 97.56 197 GLY A N 1
ATOM 1538 C CA . GLY A 1 197 ? 11.203 -29.25 -3.541 1 97.56 197 GLY A CA 1
ATOM 1539 C C . GLY A 1 197 ? 10.898 -30.625 -4.125 1 97.56 197 GLY A C 1
ATOM 1540 O O . GLY A 1 197 ? 11.344 -30.938 -5.227 1 97.56 197 GLY A O 1
ATOM 1541 N N . THR A 1 198 ? 10.125 -31.375 -3.463 1 97.5 198 THR A N 1
ATOM 1542 C CA . THR A 1 198 ? 9.914 -32.75 -3.902 1 97.5 198 THR A CA 1
ATOM 1543 C C . THR A 1 198 ? 8.711 -32.844 -4.844 1 97.5 198 THR A C 1
ATOM 1545 O O . THR A 1 198 ? 8.508 -33.875 -5.5 1 97.5 198 THR A O 1
ATOM 1548 N N . LEU A 1 199 ? 7.914 -31.781 -4.969 1 97.31 199 LEU A N 1
ATOM 1549 C CA . LEU A 1 199 ? 6.781 -31.75 -5.891 1 97.31 199 LEU A CA 1
ATOM 1550 C C . LEU A 1 199 ? 7.238 -32.031 -7.32 1 97.31 199 LEU A C 1
ATOM 1552 O O . LEU A 1 199 ? 8.367 -31.703 -7.684 1 97.31 199 LEU A O 1
ATOM 1556 N N . GLY A 1 200 ? 6.41 -32.656 -8.117 1 97.94 200 GLY A N 1
ATOM 1557 C CA . GLY A 1 200 ? 6.758 -32.906 -9.508 1 97.94 200 GLY A CA 1
ATOM 1558 C C . GLY A 1 200 ? 6.996 -31.625 -10.305 1 97.94 200 GLY A C 1
ATOM 1559 O O . GLY A 1 200 ? 8.109 -31.391 -10.781 1 97.94 200 GLY A O 1
ATOM 1560 N N . VAL A 1 201 ? 5.855 -30.844 -10.383 1 98.69 201 VAL A N 1
ATOM 1561 C CA . VAL A 1 201 ? 5.953 -29.688 -11.266 1 98.69 201 VAL A CA 1
ATOM 1562 C C . VAL A 1 201 ? 5.207 -28.5 -10.648 1 98.69 201 VAL A C 1
ATOM 1564 O O . VAL A 1 201 ? 4.16 -28.672 -10.023 1 98.69 201 VAL A O 1
ATOM 1567 N N . ILE A 1 202 ? 5.762 -27.297 -10.766 1 98.88 202 ILE A N 1
ATOM 1568 C CA . ILE A 1 202 ? 5.059 -26.031 -10.523 1 98.88 202 ILE A CA 1
ATOM 1569 C C . ILE A 1 202 ? 5.039 -25.188 -11.797 1 98.88 202 ILE A C 1
ATOM 1571 O O . ILE A 1 202 ? 6.066 -25.047 -12.461 1 98.88 202 ILE A O 1
ATOM 1575 N N . VAL A 1 203 ? 3.906 -24.734 -12.188 1 98.94 203 VAL A N 1
ATOM 1576 C CA . VAL A 1 203 ? 3.775 -23.766 -13.273 1 98.94 203 VAL A CA 1
ATOM 1577 C C . VAL A 1 203 ? 3.305 -22.422 -12.711 1 98.94 203 VAL A C 1
ATOM 1579 O O . VAL A 1 203 ? 2.18 -22.312 -12.227 1 98.94 203 VAL A O 1
ATOM 1582 N N . GLY A 1 204 ? 4.152 -21.453 -12.742 1 98.94 204 GLY A N 1
ATOM 1583 C CA . GLY A 1 204 ? 3.764 -20.078 -12.406 1 98.94 204 GLY A CA 1
ATOM 1584 C C . GLY A 1 204 ? 3.201 -19.312 -13.594 1 98.94 204 GLY A C 1
ATOM 1585 O O . GLY A 1 204 ? 3.896 -19.109 -14.586 1 98.94 204 GLY A O 1
ATOM 1586 N N . MET A 1 205 ? 1.979 -18.891 -13.469 1 98.88 205 MET A N 1
ATOM 1587 C CA . MET A 1 205 ? 1.33 -18.125 -14.531 1 98.88 205 MET A CA 1
ATOM 1588 C C . MET A 1 205 ? 1.371 -16.641 -14.234 1 98.88 205 MET A C 1
ATOM 1590 O O . MET A 1 205 ? 0.583 -16.141 -13.43 1 98.88 205 MET A O 1
ATOM 1594 N N . ASP A 1 206 ? 2.234 -15.977 -14.875 1 98.75 206 ASP A N 1
ATOM 1595 C CA . ASP A 1 206 ? 2.543 -14.555 -14.727 1 98.75 206 ASP A CA 1
ATOM 1596 C C . ASP A 1 206 ? 2.746 -14.188 -13.258 1 98.75 206 ASP A C 1
ATOM 1598 O O . ASP A 1 206 ? 2.043 -13.328 -12.727 1 98.75 206 ASP A O 1
ATOM 1602 N N . PRO A 1 207 ? 3.789 -14.766 -12.656 1 98.81 207 PRO A N 1
ATOM 1603 C CA . PRO A 1 207 ? 4.051 -14.484 -11.242 1 98.81 207 PRO A CA 1
ATOM 1604 C C . PRO A 1 207 ? 4.086 -12.992 -10.938 1 98.81 207 PRO A C 1
ATOM 1606 O O . PRO A 1 207 ? 4.707 -12.219 -11.68 1 98.81 207 PRO A O 1
ATOM 1609 N N . ALA A 1 208 ? 3.475 -12.648 -9.867 1 98.56 208 ALA A N 1
ATOM 1610 C CA . ALA A 1 208 ? 3.283 -11.234 -9.539 1 98.56 208 ALA A CA 1
ATOM 1611 C C . ALA A 1 208 ? 4.621 -10.516 -9.414 1 98.56 208 ALA A C 1
ATOM 1613 O O . ALA A 1 208 ? 5.582 -11.062 -8.867 1 98.56 208 ALA A O 1
ATOM 1614 N N . GLY A 1 209 ? 4.625 -9.219 -9.859 1 98.12 209 GLY A N 1
ATOM 1615 C CA . GLY A 1 209 ? 5.852 -8.438 -9.883 1 98.12 209 GLY A CA 1
ATOM 1616 C C . GLY A 1 209 ? 5.977 -7.496 -8.695 1 98.12 209 GLY A C 1
ATOM 1617 O O . GLY A 1 209 ? 7.02 -7.457 -8.039 1 98.12 209 GLY A O 1
ATOM 1618 N N . PRO A 1 210 ? 4.949 -6.664 -8.398 1 97.75 210 PRO A N 1
ATOM 1619 C CA . PRO A 1 210 ? 5.059 -5.684 -7.316 1 97.75 210 PRO A CA 1
ATOM 1620 C C . PRO A 1 210 ? 5.402 -6.32 -5.973 1 97.75 210 PRO A C 1
ATOM 1622 O O . PRO A 1 210 ? 4.66 -7.176 -5.48 1 97.75 210 PRO A O 1
ATOM 1625 N N . LEU A 1 211 ? 6.543 -5.945 -5.371 1 97.38 211 LEU A N 1
ATOM 1626 C CA . LEU A 1 211 ? 7.047 -6.332 -4.059 1 97.38 211 LEU A CA 1
ATOM 1627 C C . LEU A 1 211 ? 7.738 -7.688 -4.121 1 97.38 211 LEU A C 1
ATOM 1629 O O . LEU A 1 211 ? 7.98 -8.32 -3.088 1 97.38 211 LEU A O 1
ATOM 1633 N N . PHE A 1 212 ? 8.039 -8.203 -5.316 1 97.62 212 PHE A N 1
ATOM 1634 C CA . PHE A 1 212 ? 8.844 -9.406 -5.48 1 97.62 212 PHE A CA 1
ATOM 1635 C C . PHE A 1 212 ? 10.133 -9.086 -6.23 1 97.62 212 PHE A C 1
ATOM 1637 O O . PHE A 1 212 ? 10.133 -8.305 -7.188 1 97.62 212 PHE A O 1
ATOM 1644 N N . PHE A 1 213 ? 11.18 -9.641 -5.758 1 96.56 213 PHE A N 1
ATOM 1645 C CA . PHE A 1 213 ? 12.508 -9.203 -6.176 1 96.56 213 PHE A CA 1
ATOM 1646 C C . PHE A 1 213 ? 13.312 -10.375 -6.719 1 96.56 213 PHE A C 1
ATOM 1648 O O . PHE A 1 213 ? 13.289 -11.469 -6.148 1 96.56 213 PHE A O 1
ATOM 1655 N N . GLU A 1 214 ? 14.039 -10.102 -7.719 1 94.12 214 GLU A N 1
ATOM 1656 C CA . GLU A 1 214 ? 14.852 -11.125 -8.367 1 94.12 214 GLU A CA 1
ATOM 1657 C C . GLU A 1 214 ? 15.906 -11.68 -7.414 1 94.12 214 GLU A C 1
ATOM 1659 O O . GLU A 1 214 ? 16.203 -12.875 -7.434 1 94.12 214 GLU A O 1
ATOM 1664 N N . SER A 1 215 ? 16.453 -10.859 -6.578 1 94.5 215 SER A N 1
ATOM 1665 C CA . SER A 1 215 ? 17.562 -11.25 -5.719 1 94.5 215 SER A CA 1
ATOM 1666 C C . SER A 1 215 ? 17.062 -11.891 -4.43 1 94.5 215 SER A C 1
ATOM 1668 O O . SER A 1 215 ? 17.859 -12.297 -3.58 1 94.5 215 SER A O 1
ATOM 1670 N N . SER A 1 216 ? 15.773 -11.977 -4.281 1 92.19 216 SER A N 1
ATOM 1671 C CA . SER A 1 216 ? 15.195 -12.586 -3.09 1 92.19 216 SER A CA 1
ATOM 1672 C C . SER A 1 216 ? 14.711 -14 -3.375 1 92.19 216 SER A C 1
ATOM 1674 O O . SER A 1 216 ? 14.227 -14.289 -4.473 1 92.19 216 SER A O 1
ATOM 1676 N N . ALA A 1 217 ? 14.742 -14.859 -2.379 1 88 217 ALA A N 1
ATOM 1677 C CA . ALA A 1 217 ? 14.234 -16.219 -2.516 1 88 217 ALA A CA 1
ATOM 1678 C C . ALA A 1 217 ? 12.773 -16.312 -2.082 1 88 217 ALA A C 1
ATOM 1680 O O . ALA A 1 217 ? 12.133 -17.359 -2.229 1 88 217 ALA A O 1
ATOM 1681 N N . ASP A 1 218 ? 12.219 -15.188 -1.585 1 93.38 218 ASP A N 1
ATOM 1682 C CA . ASP A 1 218 ? 10.852 -15.172 -1.077 1 93.38 218 ASP A CA 1
ATOM 1683 C C . ASP A 1 218 ? 9.844 -15.031 -2.217 1 93.38 218 ASP A C 1
ATOM 1685 O O . ASP A 1 218 ? 9.023 -14.109 -2.219 1 93.38 218 ASP A O 1
ATOM 1689 N N . ARG A 1 219 ? 9.914 -15.922 -3.121 1 97.12 219 ARG A N 1
ATOM 1690 C CA . ARG A 1 219 ? 9.086 -16.016 -4.316 1 97.12 219 ARG A CA 1
ATOM 1691 C C . ARG A 1 219 ? 9.219 -17.391 -4.965 1 97.12 219 ARG A C 1
ATOM 1693 O O . ARG A 1 219 ? 9.953 -18.25 -4.469 1 97.12 219 ARG A O 1
ATOM 1700 N N . LEU A 1 220 ? 8.445 -17.641 -6.039 1 98.75 220 LEU A N 1
ATOM 1701 C CA . LEU A 1 220 ? 8.648 -18.828 -6.871 1 98.75 220 LEU A CA 1
ATOM 1702 C C . LEU A 1 220 ? 10.07 -18.859 -7.43 1 98.75 220 LEU A C 1
ATOM 1704 O O . LEU A 1 220 ? 10.586 -17.828 -7.879 1 98.75 220 LEU A O 1
ATOM 1708 N N . ASP A 1 221 ? 10.648 -20.016 -7.336 1 97.94 221 ASP A N 1
ATOM 1709 C CA . ASP A 1 221 ? 12.031 -20.156 -7.781 1 97.94 221 ASP A CA 1
ATOM 1710 C C . ASP A 1 221 ? 12.312 -21.562 -8.273 1 97.94 221 ASP A C 1
ATOM 1712 O O . ASP A 1 221 ? 11.539 -22.484 -8 1 97.94 221 ASP A O 1
ATOM 1716 N N . VAL A 1 222 ? 13.445 -21.594 -8.961 1 96.94 222 VAL A N 1
ATOM 1717 C CA . VAL A 1 222 ? 13.953 -22.922 -9.297 1 96.94 222 VAL A CA 1
ATOM 1718 C C . VAL A 1 222 ? 14.211 -23.719 -8.023 1 96.94 222 VAL A C 1
ATOM 1720 O O . VAL A 1 222 ? 14.672 -23.172 -7.02 1 96.94 222 VAL A O 1
ATOM 1723 N N . GLY A 1 223 ? 13.914 -24.953 -7.992 1 97.19 223 GLY A N 1
ATOM 1724 C CA . GLY A 1 223 ? 14.164 -25.797 -6.836 1 97.19 223 GLY A CA 1
ATOM 1725 C C . GLY A 1 223 ? 12.945 -25.984 -5.953 1 97.19 223 GLY A C 1
ATOM 1726 O O . GLY A 1 223 ? 12.914 -26.875 -5.105 1 97.19 223 GLY A O 1
ATOM 1727 N N . ASP A 1 224 ? 11.914 -25.125 -6.184 1 98.62 224 ASP A N 1
ATOM 1728 C CA . ASP A 1 224 ? 10.688 -25.25 -5.402 1 98.62 224 ASP A CA 1
ATOM 1729 C C . ASP A 1 224 ? 9.938 -26.531 -5.777 1 98.62 224 ASP A C 1
ATOM 1731 O O . ASP A 1 224 ? 9.039 -26.969 -5.047 1 98.62 224 ASP A O 1
ATOM 1735 N N . ALA A 1 225 ? 10.242 -27.172 -6.906 1 98.69 225 ALA A N 1
ATOM 1736 C CA . ALA A 1 225 ? 9.805 -28.469 -7.398 1 98.69 225 ALA A CA 1
ATOM 1737 C C . ALA A 1 225 ? 10.898 -29.141 -8.211 1 98.69 225 ALA A C 1
ATOM 1739 O O . ALA A 1 225 ? 11.977 -28.578 -8.414 1 98.69 225 ALA A O 1
ATOM 1740 N N . GLN A 1 226 ? 10.633 -30.375 -8.594 1 98.44 226 GLN A N 1
ATOM 1741 C CA . GLN A 1 226 ? 11.586 -31.047 -9.461 1 98.44 226 GLN A CA 1
ATOM 1742 C C . GLN A 1 226 ? 11.742 -30.297 -10.789 1 98.44 226 GLN A C 1
ATOM 1744 O O . GLN A 1 226 ? 12.812 -30.312 -11.391 1 98.44 226 GLN A O 1
ATOM 1749 N N . TYR A 1 227 ? 10.68 -29.719 -11.188 1 98.62 227 TYR A N 1
ATOM 1750 C CA . TYR A 1 227 ? 10.664 -28.906 -12.398 1 98.62 227 TYR A CA 1
ATOM 1751 C C . TYR A 1 227 ? 9.727 -27.719 -12.25 1 98.62 227 TYR A C 1
ATOM 1753 O O . TYR A 1 227 ? 8.562 -27.891 -11.875 1 98.62 227 TYR A O 1
ATOM 1761 N N . VAL A 1 228 ? 10.195 -26.469 -12.516 1 98.75 228 VAL A N 1
ATOM 1762 C CA . VAL A 1 228 ? 9.414 -25.25 -12.391 1 98.75 228 VAL A CA 1
ATOM 1763 C C . VAL A 1 228 ? 9.359 -24.531 -13.742 1 98.75 228 VAL A C 1
ATOM 1765 O O . VAL A 1 228 ? 10.398 -24.281 -14.359 1 98.75 228 VAL A O 1
ATOM 1768 N N . GLU A 1 229 ? 8.148 -24.234 -14.227 1 98.5 229 GLU A N 1
ATOM 1769 C CA . GLU A 1 229 ? 7.918 -23.422 -15.422 1 98.5 229 GLU A CA 1
ATOM 1770 C C . GLU A 1 229 ? 7.223 -22.109 -15.07 1 98.5 229 GLU A C 1
ATOM 1772 O O . GLU A 1 229 ? 6.465 -22.047 -14.102 1 98.5 229 GLU A O 1
ATOM 1777 N N . ALA A 1 230 ? 7.508 -21.109 -15.852 1 98.75 230 ALA A N 1
ATOM 1778 C CA . ALA A 1 230 ? 6.773 -19.859 -15.727 1 98.75 230 ALA A CA 1
ATOM 1779 C C . ALA A 1 230 ? 6.316 -19.359 -17.094 1 98.75 230 ALA A C 1
ATOM 1781 O O . ALA A 1 230 ? 7.031 -19.5 -18.078 1 98.75 230 ALA A O 1
ATOM 1782 N N . ILE A 1 231 ? 5.172 -18.828 -17.125 1 98.88 231 ILE A N 1
ATOM 1783 C CA . ILE A 1 231 ? 4.617 -18.156 -18.297 1 98.88 231 ILE A CA 1
ATOM 1784 C C . ILE A 1 231 ? 4.469 -16.656 -18 1 98.88 231 ILE A C 1
ATOM 1786 O O . ILE A 1 231 ? 3.717 -16.266 -17.109 1 98.88 231 ILE A O 1
ATOM 1790 N N . HIS A 1 232 ? 5.141 -15.828 -18.734 1 98.88 232 HIS A N 1
ATOM 1791 C CA . HIS A 1 232 ? 5.152 -14.383 -18.531 1 98.88 232 HIS A CA 1
ATOM 1792 C C . HIS A 1 232 ? 4.324 -13.664 -19.578 1 98.88 232 HIS A C 1
ATOM 1794 O O . HIS A 1 232 ? 4.703 -13.625 -20.75 1 98.88 232 HIS A O 1
ATOM 1800 N N . THR A 1 233 ? 3.195 -13.016 -19.125 1 98.69 233 THR A N 1
ATOM 1801 C CA . THR A 1 233 ? 2.318 -12.391 -20.125 1 98.69 233 THR A CA 1
ATOM 1802 C C . THR A 1 233 ? 2.18 -10.898 -19.844 1 98.69 233 THR A C 1
ATOM 1804 O O . THR A 1 233 ? 1.666 -10.156 -20.688 1 98.69 233 THR A O 1
ATOM 1807 N N . ASN A 1 234 ? 2.59 -10.438 -18.75 1 98.12 234 ASN A N 1
ATOM 1808 C CA . ASN A 1 234 ? 2.578 -9.023 -18.422 1 98.12 234 ASN A CA 1
ATOM 1809 C C . ASN A 1 234 ? 3.814 -8.625 -17.625 1 98.12 234 ASN A C 1
ATOM 1811 O O . ASN A 1 234 ? 3.701 -7.988 -16.562 1 98.12 234 ASN A O 1
ATOM 1815 N N . ALA A 1 235 ? 4.91 -9.055 -18.312 1 95.06 235 ALA A N 1
ATOM 1816 C CA . ALA A 1 235 ? 6.207 -8.812 -17.688 1 95.06 235 ALA A CA 1
ATOM 1817 C C . ALA A 1 235 ? 6.52 -7.324 -17.625 1 95.06 235 ALA A C 1
ATOM 1819 O O . ALA A 1 235 ? 6.105 -6.559 -18.5 1 95.06 235 ALA A O 1
ATOM 1820 N N . GLN A 1 236 ? 6.496 -6.457 -16.719 1 84.5 236 GLN A N 1
ATOM 1821 C CA . GLN A 1 236 ? 6.934 -5.074 -16.547 1 84.5 236 GLN A CA 1
ATOM 1822 C C . GLN A 1 236 ? 6.035 -4.336 -15.555 1 84.5 236 GLN A C 1
ATOM 1824 O O . GLN A 1 236 ? 6.414 -3.291 -15.023 1 84.5 236 GLN A O 1
ATOM 1829 N N . PHE A 1 237 ? 4.809 -5.035 -15.508 1 94.69 237 PHE A N 1
ATOM 1830 C CA . PHE A 1 237 ? 3.955 -4.32 -14.57 1 94.69 237 PHE A CA 1
ATOM 1831 C C . PHE A 1 237 ? 3.391 -5.273 -13.523 1 94.69 237 PHE A C 1
ATOM 1833 O O . PHE A 1 237 ? 4.012 -5.496 -12.477 1 94.69 237 PHE A O 1
ATOM 1840 N N . LEU A 1 238 ? 2.393 -6.113 -13.891 1 97.38 238 LEU A N 1
ATOM 1841 C CA . LEU A 1 238 ? 1.75 -6.961 -12.891 1 97.38 238 LEU A CA 1
ATOM 1842 C C . LEU A 1 238 ? 2.562 -8.227 -12.648 1 97.38 238 LEU A C 1
ATOM 1844 O O . LEU A 1 238 ? 2.496 -8.812 -11.562 1 97.38 238 LEU A O 1
ATOM 1848 N N . GLY A 1 239 ? 3.291 -8.719 -13.586 1 98.38 239 GLY A N 1
ATOM 1849 C CA . GLY A 1 239 ? 4.168 -9.867 -13.453 1 98.38 239 GLY A CA 1
ATOM 1850 C C . GLY A 1 239 ? 5.633 -9.492 -13.32 1 98.38 239 GLY A C 1
ATOM 1851 O O . GLY A 1 239 ? 6.02 -8.375 -13.656 1 98.38 239 GLY A O 1
ATOM 1852 N N . VAL A 1 240 ? 6.43 -10.406 -12.891 1 98.06 240 VAL A N 1
ATOM 1853 C CA . VAL A 1 240 ? 7.871 -10.18 -12.797 1 98.06 240 VAL A CA 1
ATOM 1854 C C . VAL A 1 240 ? 8.484 -10.125 -14.195 1 98.06 240 VAL A C 1
ATOM 1856 O O . VAL A 1 240 ? 7.969 -10.742 -15.125 1 98.06 240 VAL A O 1
ATOM 1859 N N . ASN A 1 241 ? 9.633 -9.422 -14.289 1 96.88 241 ASN A N 1
ATOM 1860 C CA . ASN A 1 241 ? 10.273 -9.25 -15.586 1 96.88 241 ASN A CA 1
ATOM 1861 C C . ASN A 1 241 ? 11.586 -10.031 -15.68 1 96.88 241 ASN A C 1
ATOM 1863 O O . ASN A 1 241 ? 12.492 -9.648 -16.422 1 96.88 241 ASN A O 1
ATOM 1867 N N . TYR A 1 242 ? 11.742 -11.031 -14.852 1 96.31 242 TYR A N 1
ATOM 1868 C CA . TYR A 1 242 ? 12.922 -11.891 -14.828 1 96.31 242 TYR A CA 1
ATOM 1869 C C . TYR A 1 242 ? 12.523 -13.359 -14.805 1 96.31 242 TYR A C 1
ATOM 1871 O O . TYR A 1 242 ? 11.398 -13.703 -14.422 1 96.31 242 TYR A O 1
ATOM 1879 N N . ALA A 1 243 ? 13.398 -14.234 -15.25 1 97.19 243 ALA A N 1
ATOM 1880 C CA . ALA A 1 243 ? 13.156 -15.672 -15.227 1 97.19 243 ALA A CA 1
ATOM 1881 C C . ALA A 1 243 ? 13.203 -16.219 -13.805 1 97.19 243 ALA A C 1
ATOM 1883 O O . ALA A 1 243 ? 14.031 -15.781 -13 1 97.19 243 ALA A O 1
ATOM 1884 N N . LEU A 1 244 ? 12.297 -17.141 -13.508 1 96.25 244 LEU A N 1
ATOM 1885 C CA . LEU A 1 244 ? 12.352 -17.688 -12.156 1 96.25 244 LEU A CA 1
ATOM 1886 C C . LEU A 1 244 ? 12.188 -19.203 -12.18 1 96.25 244 LEU A C 1
ATOM 1888 O O . LEU A 1 244 ? 12.281 -19.859 -11.141 1 96.25 244 LEU A O 1
ATOM 1892 N N . GLY A 1 245 ? 11.898 -19.844 -13.328 1 97.56 245 GLY A N 1
ATOM 1893 C CA . GLY A 1 245 ? 11.766 -21.281 -13.438 1 97.56 245 GLY A CA 1
ATOM 1894 C C . GLY A 1 245 ? 12.938 -21.938 -14.156 1 97.56 245 GLY A C 1
ATOM 1895 O O . GLY A 1 245 ? 13.898 -21.266 -14.523 1 97.56 245 GLY A O 1
ATOM 1896 N N . ASP A 1 246 ? 12.875 -23.281 -14.219 1 98.5 246 ASP A N 1
ATOM 1897 C CA . ASP A 1 246 ? 13.773 -24.016 -15.109 1 98.5 246 ASP A CA 1
ATOM 1898 C C . ASP A 1 246 ? 13.562 -23.594 -16.562 1 98.5 246 ASP A C 1
ATOM 1900 O O . ASP A 1 246 ? 14.516 -23.5 -17.344 1 98.5 246 ASP A O 1
ATOM 1904 N N . THR A 1 247 ? 12.359 -23.391 -16.891 1 98.62 247 THR A N 1
ATOM 1905 C CA . THR A 1 247 ? 11.953 -22.875 -18.203 1 98.62 247 THR A CA 1
ATOM 1906 C C . THR A 1 247 ? 11 -21.688 -18.047 1 98.62 247 THR A C 1
ATOM 1908 O O . THR A 1 247 ? 10.039 -21.766 -17.281 1 98.62 247 THR A O 1
ATOM 1911 N N . ASP A 1 248 ? 11.242 -20.656 -18.734 1 98.81 248 ASP A N 1
ATOM 1912 C CA . ASP A 1 248 ? 10.367 -19.484 -18.766 1 98.81 248 ASP A CA 1
ATOM 1913 C C . ASP A 1 248 ? 9.867 -19.219 -20.188 1 98.81 248 ASP A C 1
ATOM 1915 O O . ASP A 1 248 ? 10.672 -19.078 -21.125 1 98.81 248 ASP A O 1
ATOM 1919 N N . PHE A 1 249 ? 8.586 -19.188 -20.328 1 98.88 249 PHE A N 1
ATOM 1920 C CA . PHE A 1 249 ? 7.957 -18.844 -21.609 1 98.88 249 PHE A CA 1
ATOM 1921 C C . PHE A 1 249 ? 7.531 -17.391 -21.625 1 98.88 249 PHE A C 1
ATOM 1923 O O . PHE A 1 249 ? 7 -16.875 -20.641 1 98.88 249 PHE A O 1
ATOM 1930 N N . TRP A 1 250 ? 7.781 -16.719 -22.75 1 98.81 250 TRP A N 1
ATOM 1931 C CA . TRP A 1 250 ? 7.492 -15.297 -22.922 1 98.81 250 TRP A CA 1
ATOM 1932 C C . TRP A 1 250 ? 6.664 -15.055 -24.172 1 98.81 250 TRP A C 1
ATOM 1934 O O . TRP A 1 250 ? 7.156 -14.477 -25.141 1 98.81 250 TRP A O 1
ATOM 1944 N N . PRO A 1 251 ? 5.422 -15.453 -24.156 1 98.81 251 PRO A N 1
ATOM 1945 C CA . PRO A 1 251 ? 4.598 -15.148 -25.328 1 98.81 251 PRO A CA 1
ATOM 1946 C C . PRO A 1 251 ? 4.555 -13.656 -25.656 1 98.81 251 PRO A C 1
ATOM 1948 O O . PRO A 1 251 ? 4.367 -12.836 -24.75 1 98.81 251 PRO A O 1
ATOM 1951 N N . ASN A 1 252 ? 4.777 -13.281 -26.969 1 97.94 252 ASN A N 1
ATOM 1952 C CA . ASN A 1 252 ? 4.77 -11.914 -27.469 1 97.94 252 ASN A CA 1
ATOM 1953 C C . ASN A 1 252 ? 5.777 -11.039 -26.734 1 97.94 252 ASN A C 1
ATOM 1955 O O . ASN A 1 252 ? 5.5 -9.875 -26.438 1 97.94 252 ASN A O 1
ATOM 1959 N N . GLY A 1 253 ? 6.801 -11.656 -26.266 1 97.88 253 GLY A N 1
ATOM 1960 C CA . GLY A 1 253 ? 7.852 -10.938 -25.562 1 97.88 253 GLY A CA 1
ATOM 1961 C C . GLY A 1 253 ? 7.602 -10.812 -24.078 1 97.88 253 GLY A C 1
ATOM 1962 O O . GLY A 1 253 ? 8.461 -10.328 -23.344 1 97.88 253 GLY A O 1
ATOM 1963 N N . GLY A 1 254 ? 6.434 -11.234 -23.562 1 98.19 254 GLY A N 1
ATOM 1964 C CA . GLY A 1 254 ? 6.125 -11.328 -22.141 1 98.19 254 GLY A CA 1
ATOM 1965 C C . GLY A 1 254 ? 5.508 -10.062 -21.578 1 98.19 254 GLY A C 1
ATOM 1966 O O . GLY A 1 254 ? 5.055 -10.047 -20.438 1 98.19 254 GLY A O 1
ATOM 1967 N N . TYR A 1 255 ? 5.371 -8.922 -22.344 1 95.31 255 TYR A N 1
ATOM 1968 C CA . TYR A 1 255 ? 4.977 -7.617 -21.812 1 95.31 255 TYR A CA 1
ATOM 1969 C C . TYR A 1 255 ? 3.482 -7.383 -22 1 95.31 255 TYR A C 1
ATOM 1971 O O . TYR A 1 255 ? 2.742 -7.262 -21.016 1 95.31 255 TYR A O 1
ATOM 1979 N N . MET A 1 256 ? 2.984 -7.27 -23.234 1 96.31 256 MET A N 1
ATOM 1980 C CA . MET A 1 256 ? 1.584 -7.152 -23.625 1 96.31 256 MET A CA 1
ATOM 1981 C C . MET A 1 256 ? 1.198 -8.258 -24.609 1 96.31 256 MET A C 1
ATOM 1983 O O . MET A 1 256 ? 2.02 -8.695 -25.406 1 96.31 256 MET A O 1
ATOM 1987 N N . GLN A 1 257 ? -0.014 -8.633 -24.484 1 97.75 257 GLN A N 1
ATOM 1988 C CA . GLN A 1 257 ? -0.441 -9.766 -25.297 1 97.75 257 GLN A CA 1
ATOM 1989 C C . GLN A 1 257 ? -1.325 -9.305 -26.453 1 97.75 257 GLN A C 1
ATOM 1991 O O . GLN A 1 257 ? -2.01 -8.281 -26.359 1 97.75 257 GLN A O 1
ATOM 1996 N N . ALA A 1 258 ? -1.239 -10.07 -27.516 1 97.19 258 ALA A N 1
ATOM 1997 C CA . ALA A 1 258 ? -2.059 -9.766 -28.672 1 97.19 258 ALA A CA 1
ATOM 1998 C C . ALA A 1 258 ? -3.539 -9.703 -28.312 1 97.19 258 ALA A C 1
ATOM 2000 O O . ALA A 1 258 ? -4.051 -10.578 -27.609 1 97.19 258 ALA A O 1
ATOM 2001 N N . GLY A 1 259 ? -4.18 -8.586 -28.703 1 96.62 259 GLY A N 1
ATOM 2002 C CA . GLY A 1 259 ? -5.605 -8.422 -28.453 1 96.62 259 GLY A CA 1
ATOM 2003 C C . GLY A 1 259 ? -5.914 -7.672 -27.172 1 96.62 259 GLY A C 1
ATOM 2004 O O . GLY A 1 259 ? -7.074 -7.367 -26.891 1 96.62 259 GLY A O 1
ATOM 2005 N N . CYS A 1 260 ? -4.922 -7.316 -26.406 1 94.69 260 CYS A N 1
ATOM 2006 C CA . CYS A 1 260 ? -5.16 -6.691 -25.109 1 94.69 260 CYS A CA 1
ATOM 2007 C C . CYS A 1 260 ? -4.922 -5.188 -25.188 1 94.69 260 CYS A C 1
ATOM 2009 O O . CYS A 1 260 ? -5.32 -4.449 -24.281 1 94.69 260 CYS A O 1
ATOM 2011 N N . LEU A 1 261 ? -4.363 -4.727 -26.297 1 91.5 261 LEU A N 1
ATOM 2012 C CA . LEU A 1 261 ? -4.051 -3.312 -26.469 1 91.5 261 LEU A CA 1
ATOM 2013 C C . LEU A 1 261 ? -3.27 -2.781 -25.266 1 91.5 261 LEU A C 1
ATOM 2015 O O . LEU A 1 261 ? -2.18 -3.271 -24.969 1 91.5 261 LEU A O 1
ATOM 2019 N N . LEU A 1 262 ? -3.906 -1.906 -24.469 1 89.62 262 LEU A N 1
ATOM 2020 C CA . LEU A 1 262 ? -3.174 -1.305 -23.359 1 89.62 262 LEU A CA 1
ATOM 2021 C C . LEU A 1 262 ? -3.668 -1.848 -22.031 1 89.62 262 LEU A C 1
ATOM 2023 O O . LEU A 1 262 ? -3.223 -1.401 -20.969 1 89.62 262 LEU A O 1
ATOM 2027 N N . SER A 1 263 ? -4.461 -2.865 -22.031 1 92 263 SER A N 1
ATOM 2028 C CA . SER A 1 263 ? -5.02 -3.412 -20.797 1 92 263 SER A CA 1
ATOM 2029 C C . SER A 1 263 ? -4.02 -4.324 -20.094 1 92 263 SER A C 1
ATOM 2031 O O . SER A 1 263 ? -3.736 -5.426 -20.562 1 92 263 SER A O 1
ATOM 2033 N N . GLN A 1 264 ? -3.59 -3.943 -18.922 1 94.19 264 GLN A N 1
ATOM 2034 C CA . GLN A 1 264 ? -2.637 -4.711 -18.125 1 94.19 264 GLN A CA 1
ATOM 2035 C C . GLN A 1 264 ? -3.271 -5.988 -17.578 1 94.19 264 GLN A C 1
ATOM 2037 O O . GLN A 1 264 ? -2.643 -7.047 -17.594 1 94.19 264 GLN A O 1
ATOM 2042 N N . THR A 1 265 ? -4.531 -5.859 -17.188 1 94.88 265 THR A N 1
ATOM 2043 C CA . THR A 1 265 ? -5.223 -7.008 -16.594 1 94.88 265 THR A CA 1
ATOM 2044 C C . THR A 1 265 ? -5.547 -8.039 -17.672 1 94.88 265 THR A C 1
ATOM 2046 O O . THR A 1 265 ? -5.535 -9.242 -17.406 1 94.88 265 THR A O 1
ATOM 2049 N N . CYS A 1 266 ? -5.848 -7.562 -18.844 1 94.88 266 CYS A N 1
ATOM 2050 C CA . CYS A 1 266 ? -6.059 -8.477 -19.953 1 94.88 266 CYS A CA 1
ATOM 2051 C C . CYS A 1 266 ? -4.801 -9.289 -20.234 1 94.88 266 CYS A C 1
ATOM 2053 O O . CYS A 1 266 ? -4.859 -10.516 -20.328 1 94.88 266 CYS A O 1
ATOM 2055 N N . SER A 1 267 ? -3.672 -8.648 -20.344 1 96.88 267 SER A N 1
ATOM 2056 C CA . SER A 1 267 ? -2.412 -9.336 -20.609 1 96.88 267 SER A CA 1
ATOM 2057 C C . SER A 1 267 ? -2.043 -10.258 -19.438 1 96.88 267 SER A C 1
ATOM 2059 O O . SER A 1 267 ? -1.561 -11.367 -19.656 1 96.88 267 SER A O 1
ATOM 2061 N N . HIS A 1 268 ? -2.309 -9.781 -18.266 1 97.62 268 HIS A N 1
ATOM 2062 C CA . HIS A 1 268 ? -2.031 -10.555 -17.062 1 97.62 268 HIS A CA 1
ATOM 2063 C C . HIS A 1 268 ? -2.836 -11.852 -17.047 1 97.62 268 HIS A C 1
ATOM 2065 O O . HIS A 1 268 ? -2.336 -12.891 -16.625 1 97.62 268 HIS A O 1
ATOM 2071 N N . SER A 1 269 ? -4.016 -11.812 -17.578 1 97.31 269 SER A N 1
ATOM 2072 C CA . SER A 1 269 ? -4.934 -12.945 -17.547 1 97.31 269 SER A CA 1
ATOM 2073 C C . SER A 1 269 ? -4.637 -13.93 -18.672 1 97.31 269 SER A C 1
ATOM 2075 O O . SER A 1 269 ? -5.07 -15.078 -18.625 1 97.31 269 SER A O 1
ATOM 2077 N N . ARG A 1 270 ? -3.898 -13.508 -19.609 1 97.88 270 ARG A N 1
ATOM 2078 C CA . ARG A 1 270 ? -3.639 -14.367 -20.766 1 97.88 270 ARG A CA 1
ATOM 2079 C C . ARG A 1 270 ? -2.84 -15.602 -20.344 1 97.88 270 ARG A C 1
ATOM 2081 O O . ARG A 1 270 ? -2.955 -16.656 -20.969 1 97.88 270 ARG A O 1
ATOM 2088 N N . SER A 1 271 ? -2.076 -15.508 -19.297 1 98.44 271 SER A N 1
ATOM 2089 C CA . SER A 1 271 ? -1.267 -16.641 -18.859 1 98.44 271 SER A CA 1
ATOM 2090 C C . SER A 1 271 ? -2.137 -17.859 -18.562 1 98.44 271 SER A C 1
ATOM 2092 O O . SER A 1 271 ? -1.886 -18.953 -19.062 1 98.44 271 SER A O 1
ATOM 2094 N N . TYR A 1 272 ? -3.205 -17.672 -17.781 1 98.31 272 TYR A N 1
ATOM 2095 C CA . TYR A 1 272 ? -4.023 -18.828 -17.453 1 98.31 272 TYR A CA 1
ATOM 2096 C C . TYR A 1 272 ? -5.012 -19.141 -18.562 1 98.31 272 TYR A C 1
ATOM 2098 O O . TYR A 1 272 ? -5.492 -20.266 -18.688 1 98.31 272 TYR A O 1
ATOM 2106 N N . ILE A 1 273 ? -5.305 -18.172 -19.406 1 98.25 273 ILE A N 1
ATOM 2107 C CA . ILE A 1 273 ? -6.129 -18.438 -20.594 1 98.25 273 ILE A CA 1
ATOM 2108 C C . ILE A 1 273 ? -5.359 -19.312 -21.578 1 98.25 273 ILE A C 1
ATOM 2110 O O . ILE A 1 273 ? -5.906 -20.281 -22.109 1 98.25 273 ILE A O 1
ATOM 2114 N N . TYR A 1 274 ? -4.086 -18.969 -21.781 1 98.75 274 TYR A N 1
ATOM 2115 C CA . TYR A 1 274 ? -3.227 -19.781 -22.625 1 98.75 274 TYR A CA 1
ATOM 2116 C C . TYR A 1 274 ? -3.076 -21.188 -22.062 1 98.75 274 TYR A C 1
ATOM 2118 O O . TYR A 1 274 ? -3.096 -22.172 -22.797 1 98.75 274 TYR A O 1
ATOM 2126 N N . MET A 1 275 ? -2.932 -21.266 -20.75 1 98.75 275 MET A N 1
ATOM 2127 C CA . MET A 1 275 ? -2.82 -22.562 -20.094 1 98.75 275 MET A CA 1
ATOM 2128 C C . MET A 1 275 ? -4.059 -23.406 -20.359 1 98.75 275 MET A C 1
ATOM 2130 O O . MET A 1 275 ? -3.947 -24.578 -20.75 1 98.75 275 MET A O 1
ATOM 2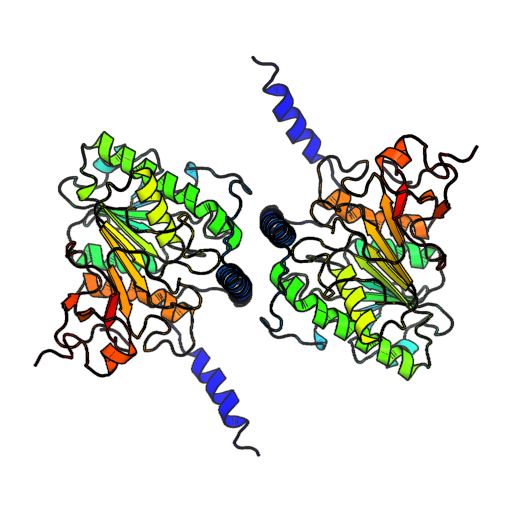134 N N . ALA A 1 276 ? -5.199 -22.859 -20.172 1 98.62 276 ALA A N 1
ATOM 2135 C CA . ALA A 1 276 ? -6.445 -23.578 -20.391 1 98.62 276 ALA A CA 1
ATOM 2136 C C . ALA A 1 276 ? -6.547 -24.078 -21.828 1 98.62 276 ALA A C 1
ATOM 2138 O O . ALA A 1 276 ? -6.879 -25.234 -22.062 1 98.62 276 ALA A O 1
ATOM 2139 N N . GLU A 1 277 ? -6.262 -23.188 -22.75 1 98.5 277 GLU A N 1
ATOM 2140 C CA . GLU A 1 277 ? -6.324 -23.578 -24.156 1 98.5 277 GLU A CA 1
ATOM 2141 C C . GLU A 1 277 ? -5.324 -24.672 -24.469 1 98.5 277 GLU A C 1
ATOM 2143 O O . GLU A 1 277 ? -5.629 -25.594 -25.234 1 98.5 277 GLU A O 1
ATOM 2148 N N . SER A 1 278 ? -4.129 -24.578 -23.906 1 98.69 278 SER A N 1
ATOM 2149 C CA . SER A 1 278 ? -3.076 -25.562 -24.172 1 98.69 278 SER A CA 1
ATOM 2150 C C . SER A 1 278 ? -3.465 -26.938 -23.641 1 98.69 278 SER A C 1
ATOM 2152 O O . SER A 1 278 ? -3.004 -27.953 -24.172 1 98.69 278 SER A O 1
ATOM 2154 N N . ILE A 1 279 ? -4.258 -27.016 -22.594 1 98.44 279 ILE A N 1
ATOM 2155 C CA . ILE A 1 279 ? -4.727 -28.281 -22.047 1 98.44 279 ILE A CA 1
ATOM 2156 C C . ILE A 1 279 ? -5.727 -28.938 -23 1 98.44 279 ILE A C 1
ATOM 2158 O O . ILE A 1 279 ? -5.734 -30.156 -23.172 1 98.44 279 ILE A O 1
ATOM 2162 N N . GLU A 1 280 ? -6.48 -28.156 -23.672 1 96.81 280 GLU A N 1
ATOM 2163 C CA . GLU A 1 280 ? -7.477 -28.656 -24.625 1 96.81 280 GLU A CA 1
ATOM 2164 C C . GLU A 1 280 ? -6.832 -29.078 -25.938 1 96.81 280 GLU A C 1
ATOM 2166 O O . GLU A 1 280 ? -7.086 -30.172 -26.438 1 96.81 280 GLU A O 1
ATOM 2171 N N . ASP A 1 281 ? -6.109 -28.203 -26.469 1 95.75 281 ASP A N 1
ATOM 2172 C CA . ASP A 1 281 ? -5.355 -28.391 -27.703 1 95.75 281 ASP A CA 1
ATOM 2173 C C . ASP A 1 281 ? -4.098 -27.516 -27.719 1 95.75 281 ASP A C 1
ATOM 2175 O O . ASP A 1 281 ? -4.176 -26.312 -27.922 1 95.75 281 ASP A O 1
ATOM 2179 N N . ASN A 1 282 ? -2.943 -28.172 -27.641 1 97.75 282 ASN A N 1
ATOM 2180 C CA . ASN A 1 282 ? -1.722 -27.406 -27.453 1 97.75 282 ASN A CA 1
ATOM 2181 C C . ASN A 1 282 ? -1.042 -27.078 -28.781 1 97.75 282 ASN A C 1
ATOM 2183 O O . ASN A 1 282 ? -0.427 -27.953 -29.391 1 97.75 282 ASN A O 1
ATOM 2187 N N . THR A 1 283 ? -1.144 -25.875 -29.188 1 97.88 283 THR A N 1
ATOM 2188 C CA . THR A 1 283 ? -0.498 -25.406 -30.406 1 97.88 283 THR A CA 1
ATOM 2189 C C . THR A 1 283 ? 0.408 -24.219 -30.125 1 97.88 283 THR A C 1
ATOM 2191 O O . THR A 1 283 ? 0.635 -23.375 -31 1 97.88 283 THR A O 1
ATOM 2194 N N . PHE A 1 284 ? 0.897 -24.109 -28.875 1 98.5 284 PHE A N 1
ATOM 2195 C CA . PHE A 1 284 ? 1.763 -23.016 -28.469 1 98.5 284 PHE A CA 1
ATOM 2196 C C . PHE A 1 284 ? 3.229 -23.375 -28.672 1 98.5 284 PHE A C 1
ATOM 2198 O O . PHE A 1 284 ? 3.979 -23.531 -27.703 1 98.5 284 PHE A O 1
ATOM 2205 N N . TYR A 1 285 ? 3.682 -23.375 -29.844 1 97.88 285 TYR A N 1
ATOM 2206 C CA . TYR A 1 285 ? 5.047 -23.734 -30.219 1 97.88 285 TYR A CA 1
ATOM 2207 C C . TYR A 1 285 ? 6.012 -22.594 -29.891 1 97.88 285 TYR A C 1
ATOM 2209 O O . TYR A 1 285 ? 5.949 -21.531 -30.5 1 97.88 285 TYR A O 1
ATOM 2217 N N . ALA A 1 286 ? 6.883 -22.859 -28.953 1 98.25 286 ALA A N 1
ATOM 2218 C CA . ALA A 1 286 ? 7.871 -21.875 -28.547 1 98.25 286 ALA A CA 1
ATOM 2219 C C . ALA A 1 286 ? 9.281 -22.312 -28.938 1 98.25 286 ALA A C 1
ATOM 2221 O O . ALA A 1 286 ? 9.539 -23.5 -29.109 1 98.25 286 ALA A O 1
ATOM 2222 N N . ARG A 1 287 ? 10.164 -21.359 -29.125 1 98.19 287 ARG A N 1
ATOM 2223 C CA . ARG A 1 287 ? 11.57 -21.609 -29.453 1 98.19 287 ARG A CA 1
ATOM 2224 C C . ARG A 1 287 ? 12.492 -20.984 -28.406 1 98.19 287 ARG A C 1
ATOM 2226 O O . ARG A 1 287 ? 12.25 -19.875 -27.938 1 98.19 287 ARG A O 1
ATOM 2233 N N . GLN A 1 288 ? 13.477 -21.766 -28.047 1 98.44 288 GLN A N 1
ATOM 2234 C CA . GLN A 1 288 ? 14.492 -21.203 -27.156 1 98.44 288 GLN A CA 1
ATOM 2235 C C . GLN A 1 288 ? 15.211 -20.031 -27.812 1 98.44 288 GLN A C 1
ATOM 2237 O O . GLN A 1 288 ? 15.602 -20.094 -28.984 1 98.44 288 GLN A O 1
ATOM 2242 N N . CYS A 1 289 ? 15.297 -18.953 -27.094 1 98.25 289 CYS A N 1
ATOM 2243 C CA . CYS A 1 289 ? 15.953 -17.766 -27.609 1 98.25 289 CYS A CA 1
ATOM 2244 C C . CYS A 1 289 ? 16.391 -16.844 -26.453 1 98.25 289 CYS A C 1
ATOM 2246 O O . CYS A 1 289 ? 15.852 -16.938 -25.359 1 98.25 289 CYS A O 1
ATOM 2248 N N . ASP A 1 290 ? 17.344 -16 -26.75 1 96.69 290 ASP A N 1
ATOM 2249 C CA . ASP A 1 290 ? 17.828 -15.094 -25.719 1 96.69 290 ASP A CA 1
ATOM 2250 C C . ASP A 1 290 ? 16.969 -13.828 -25.656 1 96.69 290 ASP A C 1
ATOM 2252 O O . ASP A 1 290 ? 16.703 -13.305 -24.578 1 96.69 290 ASP A O 1
ATOM 2256 N N . LEU A 1 291 ? 16.547 -13.398 -26.828 1 97.06 291 LEU A N 1
ATOM 2257 C CA . LEU A 1 291 ? 15.789 -12.156 -26.922 1 97.06 291 LEU A CA 1
ATOM 2258 C C . LEU A 1 291 ? 14.562 -12.344 -27.828 1 97.06 291 LEU A C 1
ATOM 2260 O O . LEU A 1 291 ? 14.609 -13.094 -28.797 1 97.06 291 LEU A O 1
ATOM 2264 N N . TYR A 1 292 ? 13.586 -11.609 -27.469 1 97.62 292 TYR A N 1
ATOM 2265 C CA . TYR A 1 292 ? 12.367 -11.68 -28.25 1 97.62 292 TYR A CA 1
ATOM 2266 C C . TYR A 1 292 ? 12.602 -11.148 -29.672 1 97.62 292 TYR A C 1
ATOM 2268 O O . TYR A 1 292 ? 12.055 -11.68 -30.641 1 97.62 292 TYR A O 1
ATOM 2276 N N . ASP A 1 293 ? 13.367 -10.086 -29.812 1 97.25 293 ASP A N 1
ATOM 2277 C CA . ASP A 1 293 ? 13.672 -9.516 -31.109 1 97.25 293 ASP A CA 1
ATOM 2278 C C . ASP A 1 293 ? 14.352 -10.539 -32.031 1 97.25 293 ASP A C 1
ATOM 2280 O O . ASP A 1 293 ? 14.094 -10.578 -33.219 1 97.25 293 ASP A O 1
ATOM 2284 N N . GLU A 1 294 ? 15.266 -11.32 -31.453 1 97.31 294 GLU A N 1
ATOM 2285 C CA . GLU A 1 294 ? 15.922 -12.375 -32.219 1 97.31 294 GLU A CA 1
ATOM 2286 C C . GLU A 1 294 ? 14.922 -13.43 -32.656 1 97.31 294 GLU A C 1
ATOM 2288 O O . GLU A 1 294 ? 15.016 -13.945 -33.781 1 97.31 294 GLU A O 1
ATOM 2293 N N . TYR A 1 295 ? 14.039 -13.742 -31.859 1 97.62 295 TYR A N 1
ATOM 2294 C CA . TYR A 1 295 ? 12.984 -14.688 -32.188 1 97.62 295 TYR A CA 1
ATOM 2295 C C . TYR A 1 295 ? 12.148 -14.164 -33.375 1 97.62 295 TYR A C 1
ATOM 2297 O O . TYR A 1 295 ? 11.883 -14.898 -34.312 1 97.62 295 TYR A O 1
ATOM 2305 N N . THR A 1 296 ? 11.688 -12.906 -33.219 1 96.38 296 THR A N 1
ATOM 2306 C CA . THR A 1 296 ? 10.781 -12.328 -34.219 1 96.38 296 THR A CA 1
ATOM 2307 C C . THR A 1 296 ? 11.484 -12.18 -35.562 1 96.38 296 THR A C 1
ATOM 2309 O O . THR A 1 296 ? 10.836 -12.227 -36.625 1 96.38 296 THR A O 1
ATOM 2312 N N . ASP A 1 297 ? 12.812 -12.031 -35.562 1 95.56 297 ASP A N 1
ATOM 2313 C CA . ASP A 1 297 ? 13.586 -11.898 -36.781 1 95.56 297 ASP A CA 1
ATOM 2314 C C . ASP A 1 297 ? 13.852 -13.266 -37.406 1 95.56 297 ASP A C 1
ATOM 2316 O O . ASP A 1 297 ? 14.438 -13.344 -38.5 1 95.56 297 ASP A O 1
ATOM 2320 N N . GLY A 1 298 ? 13.57 -14.344 -36.719 1 95.19 298 GLY A N 1
ATOM 2321 C CA . GLY A 1 298 ? 13.727 -15.688 -37.25 1 95.19 298 GLY A CA 1
ATOM 2322 C C . GLY A 1 298 ? 15.07 -16.312 -36.906 1 95.19 298 GLY A C 1
ATOM 2323 O O . GLY A 1 298 ? 15.352 -17.438 -37.281 1 95.19 298 GLY A O 1
ATOM 2324 N N . ALA A 1 299 ? 15.852 -15.641 -36.094 1 96.62 299 ALA A N 1
ATOM 2325 C CA . ALA A 1 299 ? 17.203 -16.094 -35.781 1 96.62 299 ALA A CA 1
ATOM 2326 C C . ALA A 1 299 ? 17.172 -17.359 -34.938 1 96.62 299 ALA A C 1
ATOM 2328 O O . ALA A 1 299 ? 18.156 -18.109 -34.906 1 96.62 299 ALA A O 1
ATOM 2329 N N . CYS A 1 300 ? 16.078 -17.656 -34.312 1 97.25 300 CYS A N 1
ATOM 2330 C CA . CYS A 1 300 ? 16.016 -18.766 -33.375 1 97.25 300 CYS A CA 1
ATOM 2331 C C . CYS A 1 300 ? 15.156 -19.906 -33.938 1 97.25 300 CYS A C 1
ATOM 2333 O O . CYS A 1 300 ? 14.742 -20.797 -33.188 1 97.25 300 CYS A O 1
ATOM 2335 N N . SER A 1 301 ? 14.867 -19.859 -35.156 1 95.25 301 SER A N 1
ATOM 2336 C CA . SER A 1 301 ? 13.914 -20.781 -35.781 1 95.25 301 SER A CA 1
ATOM 2337 C C . SER A 1 301 ? 14.398 -22.219 -35.688 1 95.25 301 SER A C 1
ATOM 2339 O O . SER A 1 301 ? 13.594 -23.156 -35.688 1 95.25 301 SER A O 1
ATOM 2341 N N . ALA A 1 302 ? 15.68 -22.547 -35.531 1 95.62 302 ALA A N 1
ATOM 2342 C CA . ALA A 1 302 ? 16.25 -23.891 -35.531 1 95.62 302 ALA A CA 1
ATOM 2343 C C . ALA A 1 302 ? 16.547 -24.328 -34.094 1 95.62 302 ALA A C 1
ATOM 2345 O O . ALA A 1 302 ? 16.969 -25.469 -33.844 1 95.62 302 ALA A O 1
ATOM 2346 N N . ASN A 1 303 ? 16.297 -23.453 -33.156 1 96.94 303 ASN A N 1
ATOM 2347 C CA . ASN A 1 303 ? 16.594 -23.766 -31.766 1 96.94 303 ASN A CA 1
ATOM 2348 C C . ASN A 1 303 ? 15.578 -24.75 -31.203 1 96.94 303 ASN A C 1
ATOM 2350 O O . ASN A 1 303 ? 14.625 -25.125 -31.875 1 96.94 303 ASN A O 1
ATOM 2354 N N . THR A 1 304 ? 15.805 -25.156 -30 1 96.69 304 THR A N 1
ATOM 2355 C CA . THR A 1 304 ? 14.969 -26.141 -29.312 1 96.69 304 THR A CA 1
ATOM 2356 C C . THR A 1 304 ? 13.508 -25.703 -29.297 1 96.69 304 THR A C 1
ATOM 2358 O O . THR A 1 304 ? 13.203 -24.547 -28.969 1 96.69 304 THR A O 1
ATOM 2361 N N . LEU A 1 305 ? 12.664 -26.609 -29.75 1 96.88 305 LEU A N 1
ATOM 2362 C CA . LEU A 1 305 ? 11.219 -26.406 -29.719 1 96.88 305 LEU A CA 1
ATOM 2363 C C . LEU A 1 305 ? 10.617 -26.953 -28.422 1 96.88 305 LEU A C 1
ATOM 2365 O O . LEU A 1 305 ? 11 -28.031 -27.969 1 96.88 305 LEU A O 1
ATOM 2369 N N . TYR A 1 306 ? 9.742 -26.203 -27.828 1 97.88 306 TYR A N 1
ATOM 2370 C CA . TYR A 1 306 ? 9.016 -26.625 -26.625 1 97.88 306 TYR A CA 1
ATOM 2371 C C . TYR A 1 306 ? 7.617 -26.031 -26.594 1 97.88 306 TYR A C 1
ATOM 2373 O O . TYR A 1 306 ? 7.438 -24.828 -26.797 1 97.88 306 TYR A O 1
ATOM 2381 N N . LEU A 1 307 ? 6.629 -26.828 -26.375 1 98.19 307 LEU A N 1
ATOM 2382 C CA . LEU A 1 307 ? 5.25 -26.359 -26.312 1 98.19 307 LEU A CA 1
ATOM 2383 C C . LEU A 1 307 ? 4.953 -25.734 -24.953 1 98.19 307 LEU A C 1
ATOM 2385 O O . LEU A 1 307 ? 5.141 -26.391 -23.922 1 98.19 307 LEU A O 1
ATOM 2389 N N . MET A 1 308 ? 4.539 -24.5 -25 1 98.62 308 MET A N 1
ATOM 2390 C CA . MET A 1 308 ? 4.125 -23.828 -23.766 1 98.62 308 MET A CA 1
ATOM 2391 C C . MET A 1 308 ? 2.789 -24.391 -23.281 1 98.62 308 MET A C 1
ATOM 2393 O O . MET A 1 308 ? 1.85 -24.531 -24.062 1 98.62 308 MET A O 1
ATOM 2397 N N . GLY A 1 309 ? 2.717 -24.656 -21.984 1 97.88 309 GLY A N 1
ATOM 2398 C CA . GLY A 1 309 ? 1.471 -25.078 -21.359 1 97.88 309 GLY A CA 1
ATOM 2399 C C . GLY A 1 309 ? 1.232 -26.578 -21.484 1 97.88 309 GLY A C 1
ATOM 2400 O O . GLY A 1 309 ? 2.176 -27.344 -21.672 1 97.88 309 GLY A O 1
ATOM 2401 N N . GLY A 1 310 ? 0.023 -26.984 -21.203 1 96.81 310 GLY A N 1
ATOM 2402 C CA . GLY A 1 310 ? -0.311 -28.391 -21.141 1 96.81 310 GLY A CA 1
ATOM 2403 C C . GLY A 1 310 ? 0.196 -29.078 -19.891 1 96.81 310 GLY A C 1
ATOM 2404 O O . GLY A 1 310 ? 0.697 -28.406 -18.969 1 96.81 310 GLY A O 1
ATOM 2405 N N . LEU A 1 311 ? 0.044 -30.438 -19.828 1 96.19 311 LEU A N 1
ATOM 2406 C CA . LEU A 1 311 ? 0.451 -31.172 -18.641 1 96.19 311 LEU A CA 1
ATOM 2407 C C . LEU A 1 311 ? 1.585 -32.156 -18.953 1 96.19 311 LEU A C 1
ATOM 2409 O O . LEU A 1 311 ? 1.904 -33.031 -18.156 1 96.19 311 LEU A O 1
ATOM 2413 N N . LYS A 1 312 ? 2.109 -32 -20.141 1 95.12 312 LYS A N 1
ATOM 2414 C CA . LYS A 1 312 ? 3.314 -32.75 -20.5 1 95.12 312 LYS A CA 1
ATOM 2415 C C . LYS A 1 312 ? 4.559 -31.859 -20.375 1 95.12 312 LYS A C 1
ATOM 2417 O O . LYS A 1 312 ? 4.676 -30.844 -21.062 1 95.12 312 LYS A O 1
ATOM 2422 N N . PHE A 1 313 ? 5.434 -32.281 -19.516 1 96.69 313 PHE A N 1
ATOM 2423 C CA . PHE A 1 313 ? 6.59 -31.453 -19.219 1 96.69 313 PHE A CA 1
ATOM 2424 C C . PHE A 1 313 ? 7.875 -32.125 -19.672 1 96.69 313 PHE A C 1
ATOM 2426 O O . PHE A 1 313 ? 8.133 -33.281 -19.344 1 96.69 313 PHE A O 1
ATOM 2433 N N . GLU A 1 314 ? 8.602 -31.484 -20.484 1 96.06 314 GLU A N 1
ATOM 2434 C CA . GLU A 1 314 ? 9.93 -31.938 -20.875 1 96.06 314 GLU A CA 1
ATOM 2435 C C . GLU A 1 314 ? 11.008 -31.375 -19.953 1 96.06 314 GLU A C 1
ATOM 2437 O O . GLU A 1 314 ? 11.688 -30.406 -20.297 1 96.06 314 GLU A O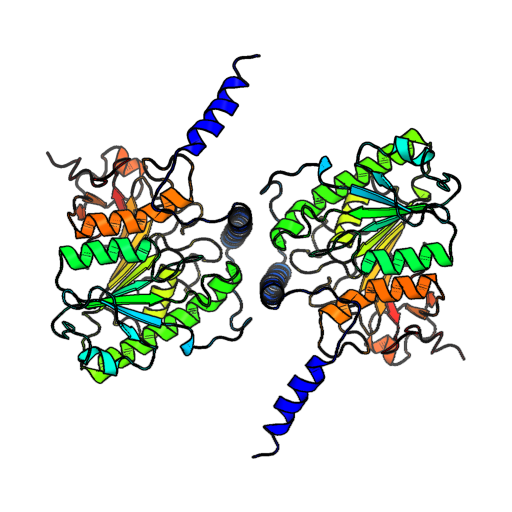 1
ATOM 2442 N N . THR A 1 315 ? 11.32 -32.062 -18.922 1 94.88 315 THR A N 1
ATOM 2443 C CA . THR A 1 315 ? 12.062 -31.547 -17.781 1 94.88 315 THR A CA 1
ATOM 2444 C C . THR A 1 315 ? 13.539 -31.344 -18.125 1 94.88 315 THR A C 1
ATOM 2446 O O . THR A 1 315 ? 14.289 -30.734 -17.375 1 94.88 315 THR A O 1
ATOM 2449 N N . SER A 1 316 ? 13.945 -31.797 -19.297 1 94.81 316 SER A N 1
ATOM 2450 C CA . SER A 1 316 ? 15.312 -31.578 -19.75 1 94.81 316 SER A CA 1
ATOM 2451 C C . SER A 1 316 ? 15.461 -30.203 -20.406 1 94.81 316 SER A C 1
ATOM 2453 O O . SER A 1 316 ? 16.578 -29.719 -20.609 1 94.81 316 SER A O 1
ATOM 2455 N N . LYS A 1 317 ? 14.375 -29.641 -20.734 1 95.19 317 LYS A N 1
ATOM 2456 C CA . LYS A 1 317 ? 14.398 -28.328 -21.375 1 95.19 317 LYS A CA 1
ATOM 2457 C C . LYS A 1 317 ? 14.555 -27.219 -20.328 1 95.19 317 LYS A C 1
ATOM 2459 O O . LYS A 1 317 ? 13.898 -27.234 -19.281 1 95.19 317 LYS A O 1
ATOM 2464 N N . THR A 1 318 ? 15.492 -26.297 -20.594 1 97.5 318 THR A N 1
ATOM 2465 C CA . THR A 1 318 ? 15.742 -25.188 -19.688 1 97.5 318 THR A CA 1
ATOM 2466 C C . THR A 1 318 ? 15.945 -23.891 -20.469 1 97.5 318 THR A C 1
ATOM 2468 O O . THR A 1 318 ? 16.188 -23.906 -21.672 1 97.5 318 THR A O 1
ATOM 2471 N N . GLY A 1 319 ? 15.742 -22.797 -19.734 1 98.12 319 GLY A N 1
ATOM 2472 C CA . GLY A 1 319 ? 16.031 -21.5 -20.328 1 98.12 319 GLY A CA 1
ATOM 2473 C C . GLY A 1 319 ? 14.773 -20.75 -20.734 1 98.12 319 GLY A C 1
ATOM 2474 O O . GLY A 1 319 ? 13.695 -21 -20.203 1 98.12 319 GLY A O 1
ATOM 2475 N N . ASN A 1 320 ? 14.977 -19.75 -21.625 1 98.69 320 ASN A N 1
ATOM 2476 C CA . ASN A 1 320 ? 13.898 -18.875 -22.078 1 98.69 320 ASN A CA 1
ATOM 2477 C C . ASN A 1 320 ? 13.352 -19.297 -23.438 1 98.69 320 ASN A C 1
ATOM 2479 O O . ASN A 1 320 ? 14.117 -19.688 -24.312 1 98.69 320 ASN A O 1
ATOM 2483 N N . TYR A 1 321 ? 12.125 -19.266 -23.547 1 98.75 321 TYR A N 1
ATOM 2484 C CA . TYR A 1 321 ? 11.43 -19.594 -24.797 1 98.75 321 TYR A CA 1
ATOM 2485 C C . TYR A 1 321 ? 10.453 -18.5 -25.188 1 98.75 321 TYR A C 1
ATOM 2487 O O . TYR A 1 321 ? 9.773 -17.922 -24.344 1 98.75 321 TYR A O 1
ATOM 2495 N N . TYR A 1 322 ? 10.383 -18.188 -26.469 1 98.62 322 TYR A N 1
ATOM 2496 C CA . TYR A 1 322 ? 9.508 -17.141 -26.984 1 98.62 322 TYR A CA 1
ATOM 2497 C C . TYR A 1 322 ? 8.547 -17.688 -28.031 1 98.62 322 TYR A C 1
ATOM 2499 O O . TYR A 1 322 ? 8.836 -18.703 -28.672 1 98.62 322 TYR A O 1
ATOM 2507 N N . LEU A 1 323 ? 7.445 -17.109 -28.109 1 98.5 323 LEU A N 1
ATOM 2508 C CA . LEU A 1 323 ? 6.426 -17.438 -29.109 1 98.5 323 LEU A CA 1
ATOM 2509 C C . LEU A 1 323 ? 5.523 -16.234 -29.375 1 98.5 323 LEU A C 1
ATOM 2511 O O . LEU A 1 323 ? 5.535 -15.266 -28.625 1 98.5 323 LEU A O 1
ATOM 2515 N N . ASN A 1 324 ? 4.816 -16.281 -30.469 1 97.94 324 ASN A N 1
ATOM 2516 C CA . ASN A 1 324 ? 3.742 -15.336 -30.766 1 97.94 324 ASN A CA 1
ATOM 2517 C C . ASN A 1 324 ? 2.371 -15.992 -30.609 1 97.94 324 ASN A C 1
ATOM 2519 O O . ASN A 1 324 ? 2.242 -17.203 -30.703 1 97.94 324 ASN A O 1
ATOM 2523 N N . THR A 1 325 ? 1.438 -15.266 -30.266 1 98.25 325 THR A N 1
ATOM 2524 C CA . THR A 1 325 ? 0.068 -15.742 -30.125 1 98.25 325 THR A CA 1
ATOM 2525 C C . THR A 1 325 ? -0.893 -14.875 -30.922 1 98.25 325 THR A C 1
ATOM 2527 O O . THR A 1 325 ? -0.552 -13.758 -31.312 1 98.25 325 THR A O 1
ATOM 2530 N N . SER A 1 326 ? -2.072 -15.391 -31.172 1 97.56 326 SER A N 1
ATOM 2531 C CA . SER A 1 326 ? -3.131 -14.633 -31.828 1 97.56 326 SER A CA 1
ATOM 2532 C C . SER A 1 326 ? -3.875 -13.742 -30.844 1 97.56 326 SER A C 1
ATOM 2534 O O . SER A 1 326 ? -3.732 -13.898 -29.641 1 97.56 326 SER A O 1
ATOM 2536 N N . SER A 1 327 ? -4.711 -12.797 -31.406 1 96.75 327 SER A N 1
ATOM 2537 C CA . SER A 1 327 ? -5.43 -11.836 -30.594 1 96.75 327 SER A CA 1
ATOM 2538 C C . SER A 1 327 ? -6.691 -12.453 -29.984 1 96.75 327 SER A C 1
ATOM 2540 O O . SER A 1 327 ? -7.27 -11.906 -29.047 1 96.75 327 SER A O 1
ATOM 2542 N N . SER A 1 328 ? -7.133 -13.555 -30.609 1 96 328 SER A N 1
ATOM 2543 C CA . SER A 1 328 ? -8.32 -14.266 -30.141 1 96 328 SER A CA 1
ATOM 2544 C C . SER A 1 328 ? -8.148 -15.773 -30.266 1 96 328 SER A C 1
ATOM 2546 O O . SER A 1 328 ? -7.285 -16.25 -31.016 1 96 328 SER A O 1
ATOM 2548 N N . SER A 1 329 ? -8.859 -16.625 -29.5 1 96.12 329 SER A N 1
ATOM 2549 C CA . SER A 1 329 ? -8.781 -18.094 -29.516 1 96.12 329 SER A CA 1
ATOM 2550 C C . SER A 1 329 ? -9.133 -18.641 -30.891 1 96.12 329 SER A C 1
ATOM 2552 O O . SER A 1 329 ? -10.062 -18.141 -31.547 1 96.12 329 SER A O 1
ATOM 2554 N N . PRO A 1 330 ? -8.492 -19.594 -31.391 1 97.25 330 PRO A N 1
ATOM 2555 C CA . PRO A 1 330 ? -7.312 -20.188 -30.75 1 97.25 330 PRO A CA 1
ATOM 2556 C C . PRO A 1 330 ? -6.105 -19.25 -30.75 1 97.25 330 PRO A C 1
ATOM 2558 O O . PRO A 1 330 ? -5.781 -18.656 -31.781 1 97.25 330 PRO A O 1
ATOM 2561 N N . TYR A 1 331 ? -5.484 -19.141 -29.641 1 98.31 331 TYR A N 1
ATOM 2562 C CA . TYR A 1 331 ? -4.352 -18.25 -29.453 1 98.31 331 TYR A CA 1
ATOM 2563 C C . TYR A 1 331 ? -3.07 -18.875 -30 1 98.31 331 TYR A C 1
ATOM 2565 O O . TYR A 1 331 ? -2.191 -18.156 -30.5 1 98.31 331 TYR A O 1
ATOM 2573 N N . GLY A 1 332 ? -2.922 -20.141 -29.797 1 97.94 332 GLY A N 1
ATOM 2574 C CA . GLY A 1 332 ? -1.769 -20.828 -30.359 1 97.94 332 GLY A CA 1
ATOM 2575 C C . GLY A 1 332 ? -1.702 -20.734 -31.875 1 97.94 332 GLY A C 1
ATOM 2576 O O . GLY A 1 332 ? -2.727 -20.828 -32.562 1 97.94 332 GLY A O 1
ATOM 2577 N N . LEU A 1 333 ? -0.543 -20.562 -32.438 1 97 333 LEU A N 1
ATOM 2578 C CA . LEU A 1 333 ? -0.404 -20.312 -33.875 1 97 333 LEU A CA 1
ATOM 2579 C C . LEU A 1 333 ? 0.221 -21.516 -34.562 1 97 333 LEU A C 1
ATOM 2581 O O . LEU A 1 333 ? 0.43 -21.484 -35.781 1 97 333 LEU A O 1
ATOM 2585 N N . GLY A 1 334 ? 0.541 -22.547 -33.844 1 94.38 334 GLY A N 1
ATOM 2586 C CA . GLY A 1 334 ? 1.252 -23.672 -34.438 1 94.38 334 GLY A CA 1
ATOM 2587 C C . GLY A 1 334 ? 2.719 -23.375 -34.688 1 94.38 334 GLY A C 1
ATOM 2588 O O . GLY A 1 334 ? 3.264 -22.406 -34.156 1 94.38 334 GLY A O 1
ATOM 2589 N N . ASP A 1 335 ? 3.383 -24.312 -35.344 1 89.75 335 ASP A N 1
ATOM 2590 C CA . ASP A 1 335 ? 4.793 -24.125 -35.656 1 89.75 335 ASP A CA 1
ATOM 2591 C C . ASP A 1 335 ? 4.957 -23.156 -36.844 1 89.75 335 ASP A C 1
ATOM 2593 O O . ASP A 1 335 ? 4.945 -23.562 -38 1 89.75 335 ASP A O 1
ATOM 2597 N N . ILE A 1 336 ? 5.172 -21.906 -36.531 1 86 336 ILE A N 1
ATOM 2598 C CA . ILE A 1 336 ? 5.172 -20.875 -37.562 1 86 336 ILE A CA 1
ATOM 2599 C C . ILE A 1 336 ? 6.496 -20.906 -38.312 1 86 336 ILE A C 1
ATOM 2601 O O . ILE A 1 336 ? 6.637 -20.266 -39.375 1 86 336 ILE A O 1
ATOM 2605 N N . PHE A 1 337 ? 7.504 -21.531 -37.812 1 79.94 337 PHE A N 1
ATOM 2606 C CA . PHE A 1 337 ? 8.797 -21.609 -38.469 1 79.94 337 PHE A CA 1
ATOM 2607 C C . PHE A 1 337 ? 8.945 -22.938 -39.219 1 79.94 337 PHE A C 1
ATOM 2609 O O . PHE A 1 337 ? 9.891 -23.141 -39.969 1 79.94 337 PHE A O 1
ATOM 2616 N N . GLY A 1 338 ? 8.148 -23.922 -38.812 1 66.94 338 GLY A N 1
ATOM 2617 C CA . GLY A 1 338 ? 8.266 -25.25 -39.438 1 66.94 338 GLY A CA 1
ATOM 2618 C C . GLY A 1 338 ? 7.711 -25.297 -40.844 1 66.94 338 GLY A C 1
ATOM 2619 O O . GLY A 1 338 ? 6.652 -24.734 -41.125 1 66.94 338 GLY A O 1
ATOM 2620 N N . ASN A 1 339 ? 8.555 -25.25 -41.812 1 45.75 339 ASN A N 1
ATOM 2621 C CA . ASN A 1 339 ? 8.242 -25.641 -43.188 1 45.75 339 ASN A CA 1
ATOM 2622 C C . ASN A 1 339 ? 7.68 -27.062 -43.25 1 45.75 339 ASN A C 1
ATOM 2624 O O . ASN A 1 339 ? 8.062 -27.922 -42.438 1 45.75 339 ASN A O 1
ATOM 2628 N N . MET B 1 1 ? 1.237 -22.734 36.344 1 25.83 1 MET B N 1
ATOM 2629 C CA . MET B 1 1 ? 1.225 -22.703 34.906 1 25.83 1 MET B CA 1
ATOM 2630 C C . MET B 1 1 ? 0.021 -21.922 34.375 1 25.83 1 MET B C 1
ATOM 2632 O O . MET B 1 1 ? -0.055 -21.609 33.188 1 25.83 1 MET B O 1
ATOM 2636 N N . SER B 1 2 ? -1.09 -21.859 35.25 1 31.17 2 SER B N 1
ATOM 2637 C CA . SER B 1 2 ? -2.445 -21.312 35.219 1 31.17 2 SER B CA 1
ATOM 2638 C C . SER B 1 2 ? -2.432 -19.797 35.25 1 31.17 2 SER B C 1
ATOM 2640 O O . SER B 1 2 ? -3.43 -19.156 34.938 1 31.17 2 SER B O 1
ATOM 2642 N N . TYR B 1 3 ? -1.478 -19.266 36 1 31.73 3 TYR B N 1
ATOM 2643 C CA . TYR B 1 3 ? -1.435 -17.828 36.281 1 31.73 3 TYR B CA 1
ATOM 2644 C C . TYR B 1 3 ? -1.079 -17.031 35.062 1 31.73 3 TYR B C 1
ATOM 2646 O O . TYR B 1 3 ? -1.279 -15.812 35 1 31.73 3 TYR B O 1
ATOM 2654 N N . SER B 1 4 ? -0.245 -17.672 34.156 1 27.44 4 SER B N 1
ATOM 2655 C CA . SER B 1 4 ? 0.349 -16.891 33.094 1 27.44 4 SER B CA 1
ATOM 2656 C C . SER B 1 4 ? -0.669 -16.625 31.984 1 27.44 4 SER B C 1
ATOM 2658 O O . SER B 1 4 ? -0.43 -15.789 31.094 1 27.44 4 SER B O 1
ATOM 2660 N N . ILE B 1 5 ? -1.7 -17.469 31.781 1 35.31 5 ILE B N 1
ATOM 2661 C CA . ILE B 1 5 ? -2.742 -17.312 30.781 1 35.31 5 ILE B CA 1
ATOM 2662 C C . ILE B 1 5 ? -3.639 -16.125 31.141 1 35.31 5 ILE B C 1
ATOM 2664 O O . ILE B 1 5 ? -4.188 -15.461 30.266 1 35.31 5 ILE B O 1
ATOM 2668 N N . ALA B 1 6 ? -3.848 -15.961 32.406 1 30.58 6 ALA B N 1
ATOM 2669 C CA . ALA B 1 6 ? -4.766 -14.961 32.938 1 30.58 6 ALA B CA 1
ATOM 2670 C C . ALA B 1 6 ? -4.258 -13.547 32.688 1 30.58 6 ALA B C 1
ATOM 2672 O O . ALA B 1 6 ? -5.051 -12.609 32.531 1 30.58 6 ALA B O 1
ATOM 2673 N N . LEU B 1 7 ? -2.898 -13.445 32.562 1 26.02 7 LEU B N 1
ATOM 2674 C CA . LEU B 1 7 ? -2.406 -12.086 32.375 1 26.02 7 LEU B CA 1
ATOM 2675 C C . LEU B 1 7 ? -2.596 -11.648 30.922 1 26.02 7 LEU B C 1
ATOM 2677 O O . LEU B 1 7 ? -2.666 -10.453 30.625 1 26.02 7 LEU B O 1
ATOM 2681 N N . ALA B 1 8 ? -2.496 -12.641 29.922 1 31.48 8 ALA B N 1
ATOM 2682 C CA . ALA B 1 8 ? -2.611 -12.219 28.531 1 31.48 8 ALA B CA 1
ATOM 2683 C C . ALA B 1 8 ? -4.043 -11.812 28.188 1 31.48 8 ALA B C 1
ATOM 2685 O O . ALA B 1 8 ? -4.262 -10.914 27.375 1 31.48 8 ALA B O 1
ATOM 2686 N N . LEU B 1 9 ? -5.09 -12.477 28.844 1 29.92 9 LEU B N 1
ATOM 2687 C CA . LEU B 1 9 ? -6.492 -12.164 28.578 1 29.92 9 LEU B CA 1
ATOM 2688 C C . LEU B 1 9 ? -6.852 -10.789 29.141 1 29.92 9 LEU B C 1
ATOM 2690 O O . LEU B 1 9 ? -7.668 -10.07 28.562 1 29.92 9 LEU B O 1
ATOM 2694 N N . ALA B 1 10 ? -6.328 -10.516 30.359 1 29.95 10 ALA B N 1
ATOM 2695 C CA . ALA B 1 10 ? -6.707 -9.234 30.969 1 29.95 10 ALA B CA 1
ATOM 2696 C C . ALA B 1 10 ? -6.16 -8.062 30.156 1 29.95 10 ALA B C 1
ATOM 2698 O O . ALA B 1 10 ? -6.75 -6.98 30.141 1 29.95 10 ALA B O 1
ATOM 2699 N N . LEU B 1 11 ? -4.941 -8.297 29.516 1 29.5 11 LEU B N 1
ATOM 2700 C CA . LEU B 1 11 ? -4.395 -7.168 28.766 1 29.5 11 LEU B CA 1
ATOM 2701 C C . LEU B 1 11 ? -5.203 -6.926 27.484 1 29.5 11 LEU B C 1
ATOM 2703 O O . LEU B 1 11 ? -5.242 -5.801 26.984 1 29.5 11 LEU B O 1
ATOM 2707 N N . VAL B 1 12 ? -5.855 -7.938 26.891 1 30.59 12 VAL B N 1
ATOM 2708 C CA . VAL B 1 12 ? -6.68 -7.727 25.703 1 30.59 12 VAL B CA 1
ATOM 2709 C C . VAL B 1 12 ? -7.957 -6.984 26.094 1 30.59 12 VAL B C 1
ATOM 2711 O O . VAL B 1 12 ? -8.453 -6.156 25.312 1 30.59 12 VAL B O 1
ATOM 2714 N N . LEU B 1 13 ? -8.492 -7.215 27.25 1 27.88 13 LEU B N 1
ATOM 2715 C CA . LEU B 1 13 ? -9.789 -6.637 27.578 1 27.88 13 LEU B CA 1
ATOM 2716 C C . LEU B 1 13 ? -9.648 -5.16 27.938 1 27.88 13 LEU B C 1
ATOM 2718 O O . LEU B 1 13 ? -10.609 -4.395 27.828 1 27.88 13 LEU B O 1
ATOM 2722 N N . ALA B 1 14 ? -8.648 -4.891 28.688 1 29.03 14 ALA B N 1
ATOM 2723 C CA . ALA B 1 14 ? -8.57 -3.469 29.016 1 29.03 14 ALA B CA 1
ATOM 2724 C C . ALA B 1 14 ? -8.312 -2.639 27.75 1 29.03 14 ALA B C 1
ATOM 2726 O O . ALA B 1 14 ? -8.219 -1.411 27.828 1 29.03 14 ALA B O 1
ATOM 2727 N N . ILE B 1 15 ? -7.914 -3.211 26.609 1 33.88 15 ILE B N 1
ATOM 2728 C CA . ILE B 1 15 ? -7.734 -2.508 25.344 1 33.88 15 ILE B CA 1
ATOM 2729 C C . ILE B 1 15 ? -9.094 -2.104 24.781 1 33.88 15 ILE B C 1
ATOM 2731 O O . ILE B 1 15 ? -9.172 -1.395 23.766 1 33.88 15 ILE B O 1
ATOM 2735 N N . ALA B 1 16 ? -10.164 -2.693 25.234 1 33.06 16 ALA B N 1
ATOM 2736 C CA . ALA B 1 16 ? -11.477 -2.389 24.672 1 33.06 16 ALA B CA 1
ATOM 2737 C C . ALA B 1 16 ? -11.914 -0.97 25.031 1 33.06 16 ALA B C 1
ATOM 2739 O O . ALA B 1 16 ? -12.664 -0.338 24.297 1 33.06 16 ALA B O 1
ATOM 2740 N N . ASN B 1 17 ? -11.633 -0.519 26.234 1 30.66 17 ASN B N 1
ATOM 2741 C CA . ASN B 1 17 ? -12.391 0.67 26.625 1 30.66 17 ASN B CA 1
ATOM 2742 C C . ASN B 1 17 ? -11.734 1.943 26.094 1 30.66 17 ASN B C 1
ATOM 2744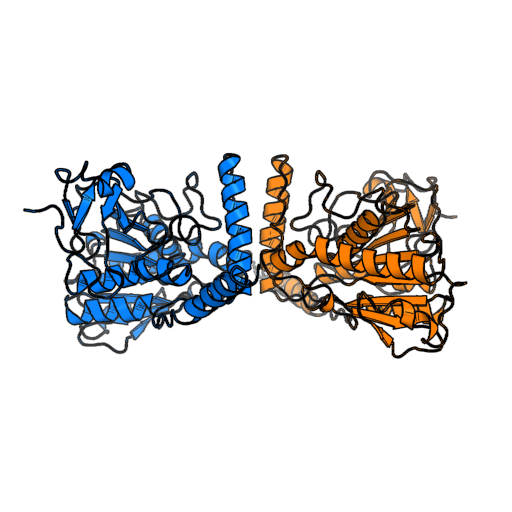 O O . ASN B 1 17 ? -11.93 3.023 26.656 1 30.66 17 ASN B O 1
ATOM 2748 N N . CYS B 1 18 ? -10.641 1.952 25.562 1 33.81 18 CYS B N 1
ATOM 2749 C CA . CYS B 1 18 ? -10.406 3.287 25.016 1 33.81 18 CYS B CA 1
ATOM 2750 C C . CYS B 1 18 ? -11.531 3.697 24.078 1 33.81 18 CYS B C 1
ATOM 2752 O O . CYS B 1 18 ? -11.578 3.268 22.922 1 33.81 18 CYS B O 1
ATOM 2754 N N . GLU B 1 19 ? -12.727 3.678 24.5 1 36.75 19 GLU B N 1
ATOM 2755 C CA . GLU B 1 19 ? -13.773 4.461 23.844 1 36.75 19 GLU B CA 1
ATOM 2756 C C . GLU B 1 19 ? -13.234 5.797 23.344 1 36.75 19 GLU B C 1
ATOM 2758 O O . GLU B 1 19 ? -13.312 6.809 24.047 1 36.75 19 GLU B O 1
ATOM 2763 N N . SER B 1 20 ? -12.078 5.996 23.047 1 39.28 20 SER B N 1
ATOM 2764 C CA . SER B 1 20 ? -11.734 7.375 22.719 1 39.28 20 SER B CA 1
ATOM 2765 C C . SER B 1 20 ? -12.711 7.969 21.719 1 39.28 20 SER B C 1
ATOM 2767 O O . SER B 1 20 ? -12.875 7.438 20.609 1 39.28 20 SER B O 1
ATOM 2769 N N . ARG B 1 21 ? -13.633 8.625 22.172 1 42.94 21 ARG B N 1
ATOM 2770 C CA . ARG B 1 21 ? -14.625 9.422 21.453 1 42.94 21 ARG B CA 1
ATOM 2771 C C . ARG B 1 21 ? -14.008 10.102 20.25 1 42.94 21 ARG B C 1
ATOM 2773 O O . ARG B 1 21 ? -14.695 10.352 19.25 1 42.94 21 ARG B O 1
ATOM 2780 N N . TYR B 1 22 ? -12.812 10.594 20.344 1 41.16 22 TYR B N 1
ATOM 2781 C CA . TYR B 1 22 ? -12.141 11.422 19.359 1 41.16 22 TYR B CA 1
ATOM 2782 C C . TYR B 1 22 ? -10.938 10.695 18.766 1 41.16 22 TYR B C 1
ATOM 2784 O O . TYR B 1 22 ? -10.078 10.203 19.484 1 41.16 22 TYR B O 1
ATOM 2792 N N . GLY B 1 23 ? -11.266 9.734 17.75 1 52.28 23 GLY B N 1
ATOM 2793 C CA . GLY B 1 23 ? -10.109 9.109 17.125 1 52.28 23 GLY B CA 1
ATOM 2794 C C . GLY B 1 23 ? -10.383 8.609 15.719 1 52.28 23 GLY B C 1
ATOM 2795 O O . GLY B 1 23 ? -11.531 8.383 15.352 1 52.28 23 GLY B O 1
ATOM 2796 N N . MET B 1 24 ? -9.367 8.883 14.922 1 61.16 24 MET B N 1
ATOM 2797 C CA . MET B 1 24 ? -9.375 8.336 13.57 1 61.16 24 MET B CA 1
ATOM 2798 C C . MET B 1 24 ? -9.703 6.844 13.594 1 61.16 24 MET B C 1
ATOM 2800 O O . MET B 1 24 ? -9.141 6.094 14.398 1 61.16 24 MET B O 1
ATOM 2804 N N . ASP B 1 25 ? -10.859 6.543 13.023 1 75.69 25 ASP B N 1
ATOM 2805 C CA . ASP B 1 25 ? -11.227 5.133 12.922 1 75.69 25 ASP B CA 1
ATOM 2806 C C . ASP B 1 25 ? -10.531 4.473 11.734 1 75.69 25 ASP B C 1
ATOM 2808 O O . ASP B 1 25 ? -10.992 4.574 10.594 1 75.69 25 ASP B O 1
ATOM 2812 N N . ILE B 1 26 ? -9.328 4.117 12 1 87 26 ILE B N 1
ATOM 2813 C CA . ILE B 1 26 ? -8.633 3.352 10.977 1 87 26 ILE B CA 1
ATOM 2814 C C . ILE B 1 26 ? -8.922 1.863 11.156 1 87 26 ILE B C 1
ATOM 2816 O O . ILE B 1 26 ? -8.773 1.326 12.258 1 87 26 ILE B O 1
ATOM 2820 N N . SER B 1 27 ? -9.375 1.222 10.133 1 89.62 27 SER B N 1
ATOM 2821 C CA . SER B 1 27 ? -9.68 -0.204 10.211 1 89.62 27 SER B CA 1
ATOM 2822 C C . SER B 1 27 ? -8.422 -1.02 10.5 1 89.62 27 SER B C 1
ATOM 2824 O O . SER B 1 27 ? -7.309 -0.568 10.227 1 89.62 27 SER B O 1
ATOM 2826 N N . PRO B 1 28 ? -8.617 -2.182 11.023 1 89.44 28 PRO B N 1
ATOM 2827 C CA . PRO B 1 28 ? -7.457 -3.045 11.258 1 89.44 28 PRO B CA 1
ATOM 2828 C C . PRO B 1 28 ? -6.664 -3.324 9.984 1 89.44 28 PRO B C 1
ATOM 2830 O O . PRO B 1 28 ? -5.43 -3.395 10.023 1 89.44 28 PRO B O 1
ATOM 2833 N N . GLU B 1 29 ? -7.301 -3.477 8.859 1 92.06 29 GLU B N 1
ATOM 2834 C CA . GLU B 1 29 ? -6.633 -3.727 7.586 1 92.06 29 GLU B CA 1
ATOM 2835 C C . GLU B 1 29 ? -5.773 -2.535 7.172 1 92.06 29 GLU B C 1
ATOM 2837 O O . GLU B 1 29 ? -4.637 -2.709 6.727 1 92.06 29 GLU B O 1
ATOM 2842 N N . HIS B 1 30 ? -6.336 -1.394 7.363 1 93.88 30 HIS B N 1
ATOM 2843 C CA . HIS B 1 30 ? -5.594 -0.181 7.027 1 93.88 30 HIS B CA 1
ATOM 2844 C C . HIS B 1 30 ? -4.418 0.025 7.977 1 93.88 30 HIS B C 1
ATOM 2846 O O . HIS B 1 30 ? -3.354 0.487 7.562 1 93.88 30 HIS B O 1
ATOM 2852 N N . MET B 1 31 ? -4.641 -0.276 9.234 1 93.44 31 MET B N 1
ATOM 2853 C CA . MET B 1 31 ? -3.557 -0.166 10.203 1 93.44 31 MET B CA 1
ATOM 2854 C C . MET B 1 31 ? -2.42 -1.123 9.859 1 93.44 31 MET B C 1
ATOM 2856 O O . MET B 1 31 ? -1.246 -0.775 10 1 93.44 31 MET B O 1
ATOM 2860 N N . ALA B 1 32 ? -2.783 -2.303 9.422 1 93.5 32 ALA B N 1
ATOM 2861 C CA . ALA B 1 32 ? -1.783 -3.289 9.023 1 93.5 32 ALA B CA 1
ATOM 2862 C C . ALA B 1 32 ? -0.99 -2.809 7.812 1 93.5 32 ALA B C 1
ATOM 2864 O O . ALA B 1 32 ? 0.224 -3.014 7.734 1 93.5 32 ALA B O 1
ATOM 2865 N N . GLU B 1 33 ? -1.658 -2.258 6.898 1 93.69 33 GLU B N 1
ATOM 2866 C CA . GLU B 1 33 ? -0.975 -1.705 5.734 1 93.69 33 GLU B CA 1
ATOM 2867 C C . GLU B 1 33 ? -0.017 -0.587 6.137 1 93.69 33 GLU B C 1
ATOM 2869 O O . GLU B 1 33 ? 1.084 -0.48 5.59 1 93.69 33 GLU B O 1
ATOM 2874 N N . LEU B 1 34 ? -0.449 0.23 7.059 1 95.62 34 LEU B N 1
ATOM 2875 C CA . LEU B 1 34 ? 0.419 1.293 7.551 1 95.62 34 LEU B CA 1
ATOM 2876 C C . LEU B 1 34 ? 1.671 0.715 8.203 1 95.62 34 LEU B C 1
ATOM 2878 O O . LEU B 1 34 ? 2.756 1.29 8.086 1 95.62 34 LEU B O 1
ATOM 2882 N N . GLU B 1 35 ? 1.486 -0.356 8.883 1 94.69 35 GLU B N 1
ATOM 2883 C CA . GLU B 1 35 ? 2.641 -1.013 9.492 1 94.69 35 GLU B CA 1
ATOM 2884 C C . GLU B 1 35 ? 3.635 -1.473 8.43 1 94.69 35 GLU B C 1
ATOM 2886 O O . GLU B 1 35 ? 4.848 -1.324 8.594 1 94.69 35 GLU B O 1
ATOM 2891 N N . ILE B 1 36 ? 3.139 -2.002 7.328 1 95.44 36 ILE B N 1
ATOM 2892 C CA . ILE B 1 36 ? 3.975 -2.459 6.223 1 95.44 36 ILE B CA 1
ATOM 2893 C C . ILE B 1 36 ? 4.719 -1.273 5.613 1 95.44 36 ILE B C 1
ATOM 2895 O O . ILE B 1 36 ? 5.93 -1.345 5.383 1 95.44 36 ILE B O 1
ATOM 2899 N N . LEU B 1 37 ? 4.031 -0.18 5.41 1 95.94 37 LEU B N 1
ATOM 2900 C CA . LEU B 1 37 ? 4.613 1 4.785 1 95.94 37 LEU B CA 1
ATOM 2901 C C . LEU B 1 37 ? 5.602 1.684 5.727 1 95.94 37 LEU B C 1
ATOM 2903 O O . LEU B 1 37 ? 6.613 2.232 5.281 1 95.94 37 LEU B O 1
ATOM 2907 N N . LYS B 1 38 ? 5.254 1.644 7.023 1 96.44 38 LYS B N 1
ATOM 2908 C CA . LYS B 1 38 ? 6.184 2.197 8.008 1 96.44 38 LYS B CA 1
ATOM 2909 C C . LYS B 1 38 ? 7.473 1.388 8.062 1 96.44 38 LYS B C 1
ATOM 2911 O O . LYS B 1 38 ? 8.562 1.954 8.148 1 96.44 38 LYS B O 1
ATOM 2916 N N . ASN B 1 39 ? 7.379 0.083 8.039 1 95.88 39 ASN B N 1
ATOM 2917 C CA . ASN B 1 39 ? 8.555 -0.779 7.992 1 95.88 39 ASN B CA 1
ATOM 2918 C C . ASN B 1 39 ? 9.406 -0.507 6.754 1 95.88 39 ASN B C 1
ATOM 2920 O O . ASN B 1 39 ? 10.633 -0.475 6.832 1 95.88 39 ASN B O 1
ATOM 2924 N N . LEU B 1 40 ? 8.75 -0.336 5.652 1 95.69 40 LEU B N 1
ATOM 2925 C CA . LEU B 1 40 ? 9.438 0.016 4.41 1 95.69 40 LEU B CA 1
ATOM 2926 C C . LEU B 1 40 ? 10.172 1.345 4.555 1 95.69 40 LEU B C 1
ATOM 2928 O O . LEU B 1 40 ? 11.328 1.466 4.152 1 95.69 40 LEU B O 1
ATOM 2932 N N . THR B 1 41 ? 9.492 2.346 5.117 1 96.56 41 THR B N 1
ATOM 2933 C CA . THR B 1 41 ? 10.078 3.662 5.34 1 96.56 41 THR B CA 1
ATOM 2934 C C . THR B 1 41 ? 11.336 3.557 6.199 1 96.56 41 THR B C 1
ATOM 2936 O O . THR B 1 41 ? 12.375 4.133 5.867 1 96.56 41 THR B O 1
ATOM 2939 N N . ASP B 1 42 ? 11.219 2.783 7.227 1 96 42 ASP B N 1
ATOM 2940 C CA . ASP B 1 42 ? 12.344 2.609 8.141 1 96 42 ASP B CA 1
ATOM 2941 C C . ASP B 1 42 ? 13.516 1.92 7.441 1 96 42 ASP B C 1
ATOM 2943 O O . ASP B 1 42 ? 14.672 2.275 7.66 1 96 42 ASP B O 1
ATOM 2947 N N . GLN B 1 43 ? 13.188 0.948 6.629 1 95.62 43 GLN B N 1
ATOM 2948 C CA . GLN B 1 43 ? 14.242 0.265 5.887 1 95.62 43 GLN B CA 1
ATOM 2949 C C . GLN B 1 43 ? 14.977 1.229 4.957 1 95.62 43 GLN B C 1
ATOM 2951 O O . GLN B 1 43 ? 16.203 1.221 4.887 1 95.62 43 GLN B O 1
ATOM 2956 N N . LEU B 1 44 ? 14.234 1.995 4.238 1 96.31 44 LEU B N 1
ATOM 2957 C CA . LEU B 1 44 ? 14.844 2.932 3.301 1 96.31 44 LEU B CA 1
ATOM 2958 C C . LEU B 1 44 ? 15.703 3.959 4.031 1 96.31 44 LEU B C 1
ATOM 2960 O O . LEU B 1 44 ? 16.797 4.297 3.578 1 96.31 44 LEU B O 1
ATOM 2964 N N . VAL B 1 45 ? 15.25 4.391 5.137 1 95.31 45 VAL B N 1
ATOM 2965 C CA . VAL B 1 45 ? 16.016 5.348 5.934 1 95.31 45 VAL B CA 1
ATOM 2966 C C . VAL B 1 45 ? 17.328 4.723 6.375 1 95.31 45 VAL B C 1
ATOM 2968 O O . VAL B 1 45 ? 18.391 5.359 6.289 1 95.31 45 VAL B O 1
ATOM 2971 N N . LYS B 1 46 ? 17.266 3.516 6.848 1 95.31 46 LYS B N 1
ATOM 2972 C CA . LYS B 1 46 ? 18.469 2.812 7.293 1 95.31 46 LYS B CA 1
ATOM 2973 C C . LYS B 1 46 ? 19.469 2.672 6.156 1 95.31 46 LYS B C 1
ATOM 2975 O O . LYS B 1 46 ? 20.688 2.721 6.383 1 95.31 46 LYS B O 1
ATOM 2980 N N . GLU B 1 47 ? 19 2.631 4.922 1 95 47 GLU B N 1
ATOM 2981 C CA . GLU B 1 47 ? 19.844 2.471 3.74 1 95 47 GLU B CA 1
ATOM 2982 C C . GLU B 1 47 ? 20.219 3.824 3.139 1 95 47 GLU B C 1
ATOM 2984 O O . GLU B 1 47 ? 20.812 3.889 2.064 1 95 47 GLU B O 1
ATOM 2989 N N . ASN B 1 48 ? 19.797 4.957 3.799 1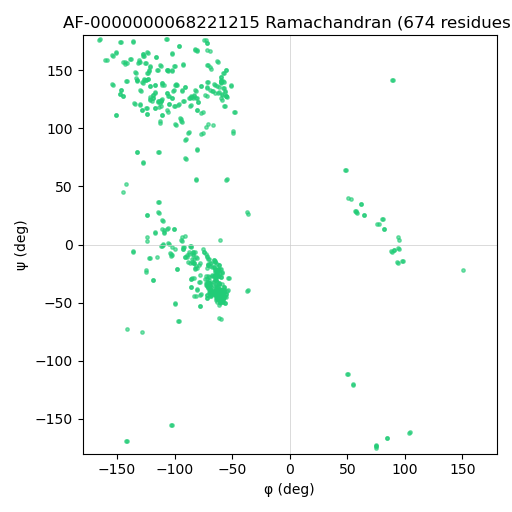 94.81 48 ASN B N 1
ATOM 2990 C CA . ASN B 1 48 ? 20.047 6.32 3.342 1 94.81 48 ASN B CA 1
ATOM 2991 C C . ASN B 1 48 ? 19.391 6.582 1.989 1 94.81 48 ASN B C 1
ATOM 2993 O O . ASN B 1 48 ? 20 7.184 1.103 1 94.81 48 ASN B O 1
ATOM 2997 N N . LEU B 1 49 ? 18.219 5.93 1.857 1 95.31 49 LEU B N 1
ATOM 2998 C CA . LEU B 1 49 ? 17.422 6.129 0.651 1 95.31 49 LEU B CA 1
ATOM 2999 C C . LEU B 1 49 ? 16.078 6.793 0.98 1 95.31 49 LEU B C 1
ATOM 3001 O O . LEU B 1 49 ? 15.672 6.816 2.141 1 95.31 49 LEU B O 1
ATOM 3005 N N . THR B 1 50 ? 15.398 7.375 0.012 1 95.12 50 THR B N 1
ATOM 3006 C CA . THR B 1 50 ? 14.039 7.887 0.08 1 95.12 50 THR B CA 1
ATOM 3007 C C . THR B 1 50 ? 13.188 7.32 -1.053 1 95.12 50 THR B C 1
ATOM 3009 O O . THR B 1 50 ? 13.703 6.66 -1.954 1 95.12 50 THR B O 1
ATOM 3012 N N . TYR B 1 51 ? 12 7.461 -0.865 1 94.31 51 TYR B N 1
ATOM 3013 C CA . TYR B 1 51 ? 11.047 7.117 -1.915 1 94.31 51 TYR B CA 1
ATOM 3014 C C . TYR B 1 51 ? 10.062 8.258 -2.156 1 94.31 51 TYR B C 1
ATOM 3016 O O . TYR B 1 51 ? 9.359 8.672 -1.24 1 94.31 51 TYR B O 1
ATOM 3024 N N . GLU B 1 52 ? 10.062 8.742 -3.398 1 88.06 52 GLU B N 1
ATOM 3025 C CA . GLU B 1 52 ? 9.039 9.695 -3.816 1 88.06 52 GLU B CA 1
ATOM 3026 C C . GLU B 1 52 ? 7.883 8.992 -4.52 1 88.06 52 GLU B C 1
ATOM 3028 O O . GLU B 1 52 ? 8.039 8.5 -5.637 1 88.06 52 GLU B O 1
ATOM 3033 N N . VAL B 1 53 ? 6.82 8.977 -3.797 1 91.44 53 VAL B N 1
ATOM 3034 C CA . VAL B 1 53 ? 5.648 8.344 -4.391 1 91.44 53 VAL B CA 1
ATOM 3035 C C . VAL B 1 53 ? 5.285 9.047 -5.695 1 91.44 53 VAL B C 1
ATOM 3037 O O . VAL B 1 53 ? 5.219 10.273 -5.75 1 91.44 53 VAL B O 1
ATOM 3040 N N . PRO B 1 54 ? 5.113 8.211 -6.781 1 91.25 54 PRO B N 1
ATOM 3041 C CA . PRO B 1 54 ? 4.777 8.852 -8.055 1 91.25 54 PRO B CA 1
ATOM 3042 C C . PRO B 1 54 ? 3.498 9.688 -7.98 1 91.25 54 PRO B C 1
ATOM 3044 O O . PRO B 1 54 ? 2.527 9.273 -7.34 1 91.25 54 PRO B O 1
ATOM 3047 N N . ARG B 1 55 ? 3.695 10.773 -8.688 1 86.69 55 ARG B N 1
ATOM 3048 C CA . ARG B 1 55 ? 2.551 11.68 -8.734 1 86.69 55 ARG B CA 1
ATOM 3049 C C . ARG B 1 55 ? 1.682 11.391 -9.953 1 86.69 55 ARG B C 1
ATOM 3051 O O . ARG B 1 55 ? 2.08 10.641 -10.852 1 86.69 55 ARG B O 1
ATOM 3058 N N . ASP B 1 56 ? 0.479 11.664 -10.047 1 85.62 56 ASP B N 1
ATOM 3059 C CA . ASP B 1 56 ? -0.432 11.602 -11.188 1 85.62 56 ASP B CA 1
ATOM 3060 C C . ASP B 1 56 ? -0.837 10.164 -11.492 1 85.62 56 ASP B C 1
ATOM 3062 O O . ASP B 1 56 ? -1.078 9.812 -12.648 1 85.62 56 ASP B O 1
ATOM 3066 N N . VAL B 1 57 ? -0.635 9.305 -10.539 1 90.31 57 VAL B N 1
ATOM 3067 C CA . VAL B 1 57 ? -1.086 7.938 -10.742 1 90.31 57 VAL B CA 1
ATOM 3068 C C . VAL B 1 57 ? -2.604 7.91 -10.906 1 90.31 57 VAL B C 1
ATOM 3070 O O . VAL B 1 57 ? -3.154 6.973 -11.484 1 90.31 57 VAL B O 1
ATOM 3073 N N . ILE B 1 58 ? -3.279 8.969 -10.375 1 92.88 58 ILE B N 1
ATOM 3074 C CA . ILE B 1 58 ? -4.695 9.195 -10.641 1 92.88 58 ILE B CA 1
ATOM 3075 C C . ILE B 1 58 ? -4.91 10.641 -11.086 1 92.88 58 ILE B C 1
ATOM 3077 O O . ILE B 1 58 ? -4.082 11.508 -10.805 1 92.88 58 ILE B O 1
ATOM 3081 N N . LYS B 1 59 ? -6.016 10.766 -11.773 1 93.5 59 LYS B N 1
ATOM 3082 C CA . LYS B 1 59 ? -6.336 12.117 -12.211 1 93.5 59 LYS B CA 1
ATOM 3083 C C . LYS B 1 59 ? -6.621 13.031 -11.023 1 93.5 59 LYS B C 1
ATOM 3085 O O . LYS B 1 59 ? -7.359 12.656 -10.109 1 93.5 59 LYS B O 1
ATOM 3090 N N . TYR B 1 60 ? -6.008 14.195 -10.969 1 96.75 60 TYR B N 1
ATOM 3091 C CA . TYR B 1 60 ? -6.203 15.211 -9.945 1 96.75 60 TYR B CA 1
ATOM 3092 C C . TYR B 1 60 ? -6.949 16.422 -10.508 1 96.75 60 TYR B C 1
ATOM 3094 O O . TYR B 1 60 ? -6.707 16.828 -11.641 1 96.75 60 TYR B O 1
ATOM 3102 N N . ASP B 1 61 ? -7.871 16.922 -9.773 1 97.5 61 ASP B N 1
ATOM 3103 C CA . ASP B 1 61 ? -8.617 18.125 -10.141 1 97.5 61 ASP B CA 1
ATOM 3104 C C . ASP B 1 61 ? -8.742 19.078 -8.953 1 97.5 61 ASP B C 1
ATOM 3106 O O . ASP B 1 61 ? -9.32 18.719 -7.922 1 97.5 61 ASP B O 1
ATOM 3110 N N . ASN B 1 62 ? -8.266 20.266 -9.094 1 97.38 62 ASN B N 1
ATOM 3111 C CA . ASN B 1 62 ? -8.359 21.281 -8.047 1 97.38 62 ASN B CA 1
ATOM 3112 C C . ASN B 1 62 ? -9.797 21.469 -7.57 1 97.38 62 ASN B C 1
ATOM 3114 O O . ASN B 1 62 ? -10.031 21.781 -6.406 1 97.38 62 ASN B O 1
ATOM 3118 N N . SER B 1 63 ? -10.703 21.219 -8.445 1 96.81 63 SER B N 1
ATOM 3119 C CA . SER B 1 63 ? -12.109 21.469 -8.156 1 96.81 63 SER B CA 1
ATOM 3120 C C . SER B 1 63 ? -12.656 20.453 -7.152 1 96.81 63 SER B C 1
ATOM 3122 O O . SER B 1 63 ? -13.758 20.641 -6.621 1 96.81 63 SER B O 1
ATOM 3124 N N . ASP B 1 64 ? -11.867 19.406 -6.883 1 97.62 64 ASP B N 1
ATOM 3125 C CA . ASP B 1 64 ? -12.281 18.406 -5.914 1 97.62 64 ASP B CA 1
ATOM 3126 C C . ASP B 1 64 ? -11.969 18.844 -4.488 1 97.62 64 ASP B C 1
ATOM 3128 O O . ASP B 1 64 ? -12.352 18.188 -3.525 1 97.62 64 ASP B O 1
ATOM 3132 N N . ILE B 1 65 ? -11.25 20 -4.32 1 98.75 65 ILE B N 1
ATOM 3133 C CA . ILE B 1 65 ? -10.852 20.516 -3.018 1 98.75 65 ILE B CA 1
ATOM 3134 C C . ILE B 1 65 ? -11.797 21.641 -2.609 1 98.75 65 ILE B C 1
ATOM 3136 O O . ILE B 1 65 ? -12.055 22.562 -3.396 1 98.75 65 ILE B O 1
ATOM 3140 N N . TYR B 1 66 ? -12.258 21.578 -1.376 1 98.81 66 TYR B N 1
ATOM 3141 C CA . TYR B 1 66 ? -13.203 22.594 -0.906 1 98.81 66 TYR B CA 1
ATOM 3142 C C . TYR B 1 66 ? -12.656 23.328 0.315 1 98.81 66 TYR B C 1
ATOM 3144 O O . TYR B 1 66 ? -11.828 22.781 1.053 1 98.81 66 TYR B O 1
ATOM 3152 N N . PHE B 1 67 ? -13.102 24.5 0.466 1 98.75 67 PHE B N 1
ATOM 3153 C CA . PHE B 1 67 ? -12.758 25.391 1.571 1 98.75 67 PHE B CA 1
ATOM 3154 C C . PHE B 1 67 ? -14.008 25.859 2.305 1 98.75 67 PHE B C 1
ATOM 3156 O O . PHE B 1 67 ? -14.836 26.562 1.735 1 98.75 67 PHE B O 1
ATOM 3163 N N . TYR B 1 68 ? -14.164 25.422 3.547 1 98.62 68 TYR B N 1
ATOM 3164 C CA . TYR B 1 68 ? -15.305 25.828 4.363 1 98.62 68 TYR B CA 1
ATOM 3165 C C . TYR B 1 68 ? -14.93 27 5.277 1 98.62 68 TYR B C 1
ATOM 3167 O O . TYR B 1 68 ? -14.055 26.859 6.137 1 98.62 68 TYR B O 1
ATOM 3175 N N . VAL B 1 69 ? -15.633 28.094 5.117 1 98.44 69 VAL B N 1
ATOM 3176 C CA . VAL B 1 69 ? -15.297 29.328 5.816 1 98.44 69 VAL B CA 1
ATOM 3177 C C . VAL B 1 69 ? -16.234 29.531 7.004 1 98.44 69 VAL B C 1
ATOM 3179 O O . VAL B 1 69 ? -17.453 29.484 6.852 1 98.44 69 VAL B O 1
ATOM 3182 N N . TYR B 1 70 ? -15.648 29.719 8.164 1 98.19 70 TYR B N 1
ATOM 3183 C CA . TYR B 1 70 ? -16.391 29.953 9.398 1 98.19 70 TYR B CA 1
ATOM 3184 C C . TYR B 1 70 ? -15.969 31.281 10.039 1 98.19 70 TYR B C 1
ATOM 3186 O O . TYR B 1 70 ? -14.789 31.641 10.008 1 98.19 70 TYR B O 1
ATOM 3194 N N . THR B 1 71 ? -16.859 31.953 10.57 1 97 71 THR B N 1
ATOM 3195 C CA . THR B 1 71 ? -16.672 33.125 11.43 1 97 71 THR B CA 1
ATOM 3196 C C . THR B 1 71 ? -17.578 33.062 12.648 1 97 71 THR B C 1
ATOM 3198 O O . THR B 1 71 ? -18.406 32.125 12.766 1 97 71 THR B O 1
ATOM 3201 N N . GLN B 1 72 ? -17.406 34 13.555 1 94.56 72 GLN B N 1
ATOM 3202 C CA . GLN B 1 72 ? -18.266 34.031 14.734 1 94.56 72 GLN B CA 1
ATOM 3203 C C . GLN B 1 72 ? -19.719 34.281 14.344 1 94.56 72 GLN B C 1
ATOM 3205 O O . GLN B 1 72 ? -20.641 33.875 15.055 1 94.56 72 GLN B O 1
ATOM 3210 N N . SER B 1 73 ? -19.984 34.844 13.195 1 93.38 73 SER B N 1
ATOM 3211 C CA . SER B 1 73 ? -21.328 35.188 12.734 1 93.38 73 SER B CA 1
ATOM 3212 C C . SER B 1 73 ? -21.812 34.188 11.688 1 93.38 73 SER B C 1
ATOM 3214 O O . SER B 1 73 ? -22.953 34.25 11.234 1 93.38 73 SER B O 1
ATOM 3216 N N . SER B 1 74 ? -20.969 33.312 11.258 1 92.5 74 SER B N 1
ATOM 3217 C CA . SER B 1 74 ? -21.281 32.25 10.289 1 92.5 74 SER B CA 1
ATOM 3218 C C . SER B 1 74 ? -20.75 30.891 10.742 1 92.5 74 SER B C 1
ATOM 3220 O O . SER B 1 74 ? -19.812 30.375 10.156 1 92.5 74 SER B O 1
ATOM 3222 N N . THR B 1 75 ? -21.484 30.25 11.656 1 92.5 75 THR B N 1
ATOM 3223 C CA . THR B 1 75 ? -20.953 29.062 12.328 1 92.5 75 THR B CA 1
ATOM 3224 C C . THR B 1 75 ? -21.281 27.797 11.547 1 92.5 75 THR B C 1
ATOM 3226 O O . THR B 1 75 ? -20.688 26.75 11.789 1 92.5 75 THR B O 1
ATOM 3229 N N . ASN B 1 76 ? -22.141 27.875 10.539 1 92.81 76 ASN B N 1
ATOM 3230 C CA . ASN B 1 76 ? -22.5 26.719 9.734 1 92.81 76 ASN B CA 1
ATOM 3231 C C . ASN B 1 76 ? -21.531 26.516 8.578 1 92.81 76 ASN B C 1
ATOM 3233 O O . ASN B 1 76 ? -21.484 25.438 7.988 1 92.81 76 ASN B O 1
ATOM 3237 N N . GLY B 1 77 ? -20.781 27.5 8.281 1 94.88 77 GLY B N 1
ATOM 3238 C CA . GLY B 1 77 ? -19.75 27.375 7.258 1 94.88 77 GLY B CA 1
ATOM 3239 C C . GLY B 1 77 ? -20.25 27.719 5.863 1 94.88 77 GLY B C 1
ATOM 3240 O O . GLY B 1 77 ? -21.422 27.469 5.543 1 94.88 77 GLY B O 1
ATOM 3241 N N . THR B 1 78 ? -19.5 28.344 5.07 1 97.19 78 THR B N 1
ATOM 3242 C CA . THR B 1 78 ? -19.719 28.609 3.652 1 97.19 78 THR B CA 1
ATOM 3243 C C . THR B 1 78 ? -18.703 27.844 2.799 1 97.19 78 THR B C 1
ATOM 3245 O O . THR B 1 78 ? -17.5 28.016 2.971 1 97.19 78 THR B O 1
ATOM 3248 N N . LYS B 1 79 ? -19.25 27.031 1.923 1 97.56 79 LYS B N 1
ATOM 3249 C CA . LYS B 1 79 ? -18.406 26.203 1.079 1 97.56 79 LYS B CA 1
ATOM 3250 C C . LYS B 1 79 ? -17.922 26.969 -0.146 1 97.56 79 LYS B C 1
ATOM 3252 O O . LYS B 1 79 ? -18.719 27.547 -0.878 1 97.56 79 LYS B O 1
ATOM 3257 N N . LEU B 1 80 ? -16.609 27.016 -0.403 1 98.06 80 LEU B N 1
ATOM 3258 C CA . LEU B 1 80 ? -15.992 27.625 -1.567 1 98.06 80 LEU B CA 1
ATOM 3259 C C . LEU B 1 80 ? -15.094 26.641 -2.305 1 98.06 80 LEU B C 1
ATOM 3261 O O . LEU B 1 80 ? -14.617 25.672 -1.712 1 98.06 80 LEU B O 1
ATOM 3265 N N . THR B 1 81 ? -14.883 26.906 -3.613 1 96.75 81 THR B N 1
ATOM 3266 C CA . THR B 1 81 ? -13.859 26.203 -4.379 1 96.75 81 THR B CA 1
ATOM 3267 C C . THR B 1 81 ? -12.57 27.016 -4.434 1 96.75 81 THR B C 1
ATOM 3269 O O . THR B 1 81 ? -12.523 28.141 -3.936 1 96.75 81 THR B O 1
ATOM 3272 N N . TYR B 1 82 ? -11.555 26.406 -4.93 1 95.75 82 TYR B N 1
ATOM 3273 C CA . TYR B 1 82 ? -10.211 26.969 -4.852 1 95.75 82 TYR B CA 1
ATOM 3274 C C . TYR B 1 82 ? -10.133 28.312 -5.57 1 95.75 82 TYR B C 1
ATOM 3276 O O . TYR B 1 82 ? -9.273 29.141 -5.258 1 95.75 82 TYR B O 1
ATOM 3284 N N . ASP B 1 83 ? -11.094 28.594 -6.523 1 94.81 83 ASP B N 1
ATOM 3285 C CA . ASP B 1 83 ? -11.047 29.812 -7.336 1 94.81 83 ASP B CA 1
ATOM 3286 C C . ASP B 1 83 ? -12.094 30.812 -6.887 1 94.81 83 ASP B C 1
ATOM 3288 O O . ASP B 1 83 ? -12.391 31.781 -7.598 1 94.81 83 ASP B O 1
ATOM 3292 N N . GLU B 1 84 ? -12.641 30.578 -5.734 1 96.12 84 GLU B N 1
ATOM 3293 C CA . GLU B 1 84 ? -13.734 31.438 -5.297 1 96.12 84 GLU B CA 1
ATOM 3294 C C . GLU B 1 84 ? -13.344 32.25 -4.062 1 96.12 84 GLU B C 1
ATOM 3296 O O . GLU B 1 84 ? -14.195 32.562 -3.227 1 96.12 84 GLU B O 1
ATOM 3301 N N . SER B 1 85 ? -12.086 32.531 -3.912 1 94.88 85 SER B N 1
ATOM 3302 C CA . SER B 1 85 ? -11.664 33.281 -2.738 1 94.88 85 SER B CA 1
ATOM 3303 C C . SER B 1 85 ? -12.258 34.688 -2.742 1 94.88 85 SER B C 1
ATOM 3305 O O . SER B 1 85 ? -12.352 35.344 -1.696 1 94.88 85 SER B O 1
ATOM 3307 N N . ASP B 1 86 ? -12.656 35.281 -3.902 1 94.94 86 ASP B N 1
ATOM 3308 C CA . ASP B 1 86 ? -13.266 36.594 -4.004 1 94.94 86 ASP B CA 1
ATOM 3309 C C . ASP B 1 86 ? -14.633 36.625 -3.314 1 94.94 86 ASP B C 1
ATOM 3311 O O . ASP B 1 86 ? -15.164 37.688 -3.02 1 94.94 86 ASP B O 1
ATOM 3315 N N . GLN B 1 87 ? -15.172 35.5 -3.031 1 95.88 87 GLN B N 1
ATOM 3316 C CA . GLN B 1 87 ? -16.484 35.406 -2.383 1 95.88 87 GLN B CA 1
ATOM 3317 C C . GLN B 1 87 ? -16.344 35.531 -0.867 1 95.88 87 GLN B C 1
ATOM 3319 O O . GLN B 1 87 ? -17.344 35.625 -0.159 1 95.88 87 GLN B O 1
ATOM 3324 N N . LEU B 1 88 ? -15.156 35.562 -0.357 1 96.69 88 LEU B N 1
ATOM 3325 C CA . LEU B 1 88 ? -14.938 35.656 1.083 1 96.69 88 LEU B CA 1
ATOM 3326 C C . LEU B 1 88 ? -15.586 36.906 1.666 1 96.69 88 LEU B C 1
ATOM 3328 O O . LEU B 1 88 ? -16.062 36.875 2.799 1 96.69 88 LEU B O 1
ATOM 3332 N N . SER B 1 89 ? -15.609 37.969 0.917 1 92.81 89 SER B N 1
ATOM 3333 C C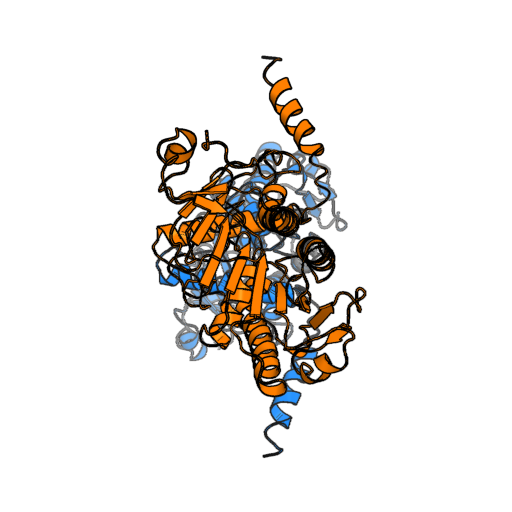A . SER B 1 89 ? -16.172 39.219 1.385 1 92.81 89 SER B CA 1
ATOM 3334 C C . SER B 1 89 ? -17.672 39.094 1.636 1 92.81 89 SER B C 1
ATOM 3336 O O . SER B 1 89 ? -18.266 39.906 2.367 1 92.81 89 SER B O 1
ATOM 3338 N N . SER B 1 90 ? -18.266 38.094 1.003 1 94.19 90 SER B N 1
ATOM 3339 C CA . SER B 1 90 ? -19.703 37.906 1.151 1 94.19 90 SER B CA 1
ATOM 3340 C C . SER B 1 90 ? -20.031 37.031 2.371 1 94.19 90 SER B C 1
ATOM 3342 O O . SER B 1 90 ? -21.203 36.906 2.76 1 94.19 90 SER B O 1
ATOM 3344 N N . VAL B 1 91 ? -19.047 36.5 2.99 1 95.94 91 VAL B N 1
ATOM 3345 C CA . VAL B 1 91 ? -19.25 35.688 4.184 1 95.94 91 VAL B CA 1
ATOM 3346 C C . VAL B 1 91 ? -19.406 36.594 5.402 1 95.94 91 VAL B C 1
ATOM 3348 O O . VAL B 1 91 ? -18.531 37.406 5.695 1 95.94 91 VAL B O 1
ATOM 3351 N N . SER B 1 92 ? -20.484 36.375 6.09 1 95.12 92 SER B N 1
ATOM 3352 C CA . SER B 1 92 ? -20.766 37.188 7.258 1 95.12 92 SER B CA 1
ATOM 3353 C C . SER B 1 92 ? -19.656 37.094 8.297 1 95.12 92 SER B C 1
ATOM 3355 O O . SER B 1 92 ? -19.266 35.969 8.688 1 95.12 92 SER B O 1
ATOM 3357 N N . GLY B 1 93 ? -19.094 38.281 8.68 1 95.25 93 GLY B N 1
ATOM 3358 C CA . GLY B 1 93 ? -18.125 38.281 9.758 1 95.25 93 GLY B CA 1
ATOM 3359 C C . GLY B 1 93 ? -16.688 38.188 9.273 1 95.25 93 GLY B C 1
ATOM 3360 O O . GLY B 1 93 ? -15.75 38.375 10.039 1 95.25 93 GLY B O 1
ATOM 3361 N N . PHE B 1 94 ? -16.547 37.781 7.984 1 96.5 94 PHE B N 1
ATOM 3362 C CA . PHE B 1 94 ? -15.195 37.75 7.457 1 96.5 94 PHE B CA 1
ATOM 3363 C C . PHE B 1 94 ? -14.555 39.125 7.457 1 96.5 94 PHE B C 1
ATOM 3365 O O . PHE B 1 94 ? -15.211 40.125 7.121 1 96.5 94 PHE B O 1
ATOM 3372 N N . SER B 1 95 ? -13.258 39.219 7.898 1 95.75 95 SER B N 1
ATOM 3373 C CA . SER B 1 95 ? -12.57 40.5 7.957 1 95.75 95 SER B CA 1
ATOM 3374 C C . SER B 1 95 ? -11.078 40.344 7.668 1 95.75 95 SER B C 1
ATOM 3376 O O . SER B 1 95 ? -10.422 39.469 8.227 1 95.75 95 SER B O 1
ATOM 3378 N N . THR B 1 96 ? -10.562 41.156 6.836 1 94.31 96 THR B N 1
ATOM 3379 C CA . THR B 1 96 ? -9.141 41.156 6.512 1 94.31 96 THR B CA 1
ATOM 3380 C C . THR B 1 96 ? -8.312 41.75 7.645 1 94.31 96 THR B C 1
ATOM 3382 O O . THR B 1 96 ? -7.086 41.688 7.633 1 94.31 96 THR B O 1
ATOM 3385 N N . ASP B 1 97 ? -8.977 42.281 8.656 1 95.31 97 ASP B N 1
ATOM 3386 C CA . ASP B 1 97 ? -8.289 42.781 9.836 1 95.31 97 ASP B CA 1
ATOM 3387 C C . ASP B 1 97 ? -7.977 41.656 10.828 1 95.31 97 ASP B C 1
ATOM 3389 O O . ASP B 1 97 ? -7.191 41.844 11.758 1 95.31 97 ASP B O 1
ATOM 3393 N N . LEU B 1 98 ? -8.586 40.562 10.562 1 96.56 98 LEU B N 1
ATOM 3394 C CA . LEU B 1 98 ? -8.375 39.406 11.43 1 96.56 98 LEU B CA 1
ATOM 3395 C C . LEU B 1 98 ? -7.383 38.438 10.797 1 96.56 98 LEU B C 1
ATOM 3397 O O . LEU B 1 98 ? -7.258 38.375 9.57 1 96.56 98 LEU B O 1
ATOM 3401 N N . ARG B 1 99 ? -6.711 37.688 11.664 1 97.25 99 ARG B N 1
ATOM 3402 C CA . ARG B 1 99 ? -5.926 36.562 11.141 1 97.25 99 ARG B CA 1
ATOM 3403 C C . ARG B 1 99 ? -6.828 35.469 10.586 1 97.25 99 ARG B C 1
ATOM 3405 O O . ARG B 1 99 ? -7.988 35.344 10.984 1 97.25 99 ARG B O 1
ATOM 3412 N N . THR B 1 100 ? -6.332 34.75 9.617 1 98.38 100 THR B N 1
ATOM 3413 C CA . THR B 1 100 ? -7.055 33.625 9.055 1 98.38 100 THR B CA 1
ATOM 3414 C C . THR B 1 100 ? -6.352 32.312 9.398 1 98.38 100 THR B C 1
ATOM 3416 O O . THR B 1 100 ? -5.16 32.125 9.117 1 98.38 100 THR B O 1
ATOM 3419 N N . VAL B 1 101 ? -7.082 31.391 10.039 1 98.75 101 VAL B N 1
ATOM 3420 C CA . VAL B 1 101 ? -6.555 30.078 10.406 1 98.75 101 VAL B CA 1
ATOM 3421 C C . VAL B 1 101 ? -7.121 29.016 9.469 1 98.75 101 VAL B C 1
ATOM 3423 O O . VAL B 1 101 ? -8.344 28.875 9.359 1 98.75 101 VAL B O 1
ATOM 3426 N N . PHE B 1 102 ? -6.242 28.312 8.766 1 98.94 102 PHE B N 1
ATOM 3427 C CA . PHE B 1 102 ? -6.625 27.156 7.973 1 98.94 102 PHE B CA 1
ATOM 3428 C C . PHE B 1 102 ? -6.457 25.875 8.773 1 98.94 102 PHE B C 1
ATOM 3430 O O . PHE B 1 102 ? -5.438 25.672 9.438 1 98.94 102 PHE B O 1
ATOM 3437 N N . ILE B 1 103 ? -7.43 25 8.773 1 98.94 103 ILE B N 1
ATOM 3438 C CA . ILE B 1 103 ? -7.363 23.688 9.383 1 98.94 103 ILE B CA 1
ATOM 3439 C C . ILE B 1 103 ? -7.375 22.609 8.289 1 98.94 103 ILE B C 1
ATOM 3441 O O . ILE B 1 103 ? -8.297 22.562 7.469 1 98.94 103 ILE B O 1
ATOM 3445 N N . ILE B 1 104 ? -6.391 21.766 8.305 1 98.94 104 ILE B N 1
ATOM 3446 C CA . ILE B 1 104 ? -6.23 20.766 7.246 1 98.94 104 ILE B CA 1
ATOM 3447 C C . ILE B 1 104 ? -6.176 19.375 7.852 1 98.94 104 ILE B C 1
ATOM 3449 O O . ILE B 1 104 ? -5.23 19.047 8.578 1 98.94 104 ILE B O 1
ATOM 3453 N N . HIS B 1 105 ? -7.16 18.516 7.5 1 98.62 105 HIS B N 1
ATOM 3454 C CA . HIS B 1 105 ? -7.262 17.172 8.047 1 98.62 105 HIS B CA 1
ATOM 3455 C C . HIS B 1 105 ? -6.312 16.219 7.332 1 98.62 105 HIS B C 1
ATOM 3457 O O . HIS B 1 105 ? -5.75 16.562 6.293 1 98.62 105 HIS B O 1
ATOM 3463 N N . GLY B 1 106 ? -6.125 15.008 7.945 1 98.25 106 GLY B N 1
ATOM 3464 C CA . GLY B 1 106 ? -5.25 13.984 7.395 1 98.25 106 GLY B CA 1
ATOM 3465 C C . GLY B 1 106 ? -6.004 12.859 6.711 1 98.25 106 GLY B C 1
ATOM 3466 O O . GLY B 1 106 ? -7.109 13.062 6.207 1 98.25 106 GLY B O 1
ATOM 3467 N N . TRP B 1 107 ? -5.375 11.727 6.648 1 97.81 107 TRP B N 1
ATOM 3468 C CA . TRP B 1 107 ? -5.875 10.539 5.965 1 97.81 107 TRP B CA 1
ATOM 3469 C C . TRP B 1 107 ? -7.141 10.008 6.633 1 97.81 107 TRP B C 1
ATOM 3471 O O . TRP B 1 107 ? -7.227 9.969 7.863 1 97.81 107 TRP B O 1
ATOM 3481 N N . GLN B 1 108 ? -8.156 9.602 5.875 1 96.44 108 GLN B N 1
ATOM 3482 C CA . GLN B 1 108 ? -9.422 9.031 6.305 1 96.44 108 GLN B CA 1
ATOM 3483 C C . GLN B 1 108 ? -10.242 10.039 7.098 1 96.44 108 GLN B C 1
ATOM 3485 O O . GLN B 1 108 ? -10.922 9.68 8.062 1 96.44 108 GLN B O 1
ATOM 3490 N N . ASN B 1 109 ? -10.031 11.328 6.871 1 97 109 ASN B N 1
ATOM 3491 C CA . ASN B 1 109 ? -10.781 12.414 7.477 1 97 109 ASN B CA 1
ATOM 3492 C C . ASN B 1 109 ? -11.398 13.328 6.418 1 97 109 ASN B C 1
ATOM 3494 O O . ASN B 1 109 ? -11.078 13.219 5.234 1 97 109 ASN B O 1
ATOM 3498 N N . ASP B 1 110 ? -12.328 14.141 6.879 1 97.44 110 ASP B N 1
ATOM 3499 C CA . ASP B 1 110 ? -12.961 15.172 6.066 1 97.44 110 ASP B CA 1
ATOM 3500 C C . ASP B 1 110 ? -13.211 16.438 6.883 1 97.44 110 ASP B C 1
ATOM 3502 O O . ASP B 1 110 ? -12.664 16.594 7.98 1 97.44 110 ASP B O 1
ATOM 3506 N N . TYR B 1 111 ? -13.969 17.391 6.375 1 97.38 111 TYR B N 1
ATOM 3507 C CA . TYR B 1 111 ? -14.133 18.703 6.988 1 97.38 111 TYR B CA 1
ATOM 3508 C C . TYR B 1 111 ? -14.953 18.609 8.273 1 97.38 111 TYR B C 1
ATOM 3510 O O . TYR B 1 111 ? -14.977 19.547 9.07 1 97.38 111 TYR B O 1
ATOM 3518 N N . GLU B 1 112 ? -15.617 17.453 8.547 1 96.5 112 GLU B N 1
ATOM 3519 C CA . GLU B 1 112 ? -16.438 17.297 9.742 1 96.5 112 GLU B CA 1
ATOM 3520 C C . GLU B 1 112 ? -15.742 16.422 10.781 1 96.5 112 GLU B C 1
ATOM 3522 O O . GLU B 1 112 ? -16.297 16.156 11.852 1 96.5 112 GLU B O 1
ATOM 3527 N N . SER B 1 113 ? -14.57 16.016 10.438 1 96.62 113 SER B N 1
ATOM 3528 C CA . SER B 1 113 ? -13.844 15.148 11.367 1 96.62 113 SER B CA 1
ATOM 3529 C C . SER B 1 113 ? -13.375 15.93 12.586 1 96.62 113 SER B C 1
ATOM 3531 O O . SER B 1 113 ? -13.328 17.156 12.57 1 96.62 113 SER B O 1
ATOM 3533 N N . ASP B 1 114 ? -12.953 15.219 13.578 1 96.62 114 ASP B N 1
ATOM 3534 C CA . ASP B 1 114 ? -12.672 15.766 14.898 1 96.62 114 ASP B CA 1
ATOM 3535 C C . ASP B 1 114 ? -11.578 16.828 14.828 1 96.62 114 ASP B C 1
ATOM 3537 O O . ASP B 1 114 ? -11.633 17.828 15.539 1 96.62 114 ASP B O 1
ATOM 3541 N N . VAL B 1 115 ? -10.578 16.594 14.008 1 97.38 115 VAL B N 1
ATOM 3542 C CA . VAL B 1 115 ? -9.492 17.562 13.898 1 97.38 115 VAL B CA 1
ATOM 3543 C C . VAL B 1 115 ? -10.062 18.938 13.578 1 97.38 115 VAL B C 1
ATOM 3545 O O . VAL B 1 115 ? -9.664 19.938 14.18 1 97.38 115 VAL B O 1
ATOM 3548 N N . ASN B 1 116 ? -11.016 19 12.773 1 97.44 116 ASN B N 1
ATOM 3549 C CA . ASN B 1 116 ? -11.609 20.25 12.336 1 97.44 116 ASN B CA 1
ATOM 3550 C C . ASN B 1 116 ? -12.633 20.766 13.344 1 97.44 116 ASN B C 1
ATOM 3552 O O . ASN B 1 116 ? -12.625 21.953 13.688 1 97.44 116 ASN B O 1
ATOM 3556 N N . THR B 1 117 ? -13.469 19.906 13.844 1 97.31 117 THR B N 1
ATOM 3557 C CA . THR B 1 117 ? -14.57 20.344 14.688 1 97.31 117 THR B CA 1
ATOM 3558 C C . THR B 1 117 ? -14.055 20.812 16.047 1 97.31 117 THR B C 1
ATOM 3560 O O . THR B 1 117 ? -14.555 21.797 16.609 1 97.31 117 THR B O 1
ATOM 3563 N N . LEU B 1 118 ? -13.07 20.156 16.547 1 97.81 118 LEU B N 1
ATOM 3564 C CA . LEU B 1 118 ? -12.547 20.516 17.859 1 97.81 118 LEU B CA 1
ATOM 3565 C C . LEU B 1 118 ? -11.781 21.844 17.812 1 97.81 118 LEU B C 1
ATOM 3567 O O . LEU B 1 118 ? -11.984 22.719 18.641 1 97.81 118 LEU B O 1
ATOM 3571 N N . ILE B 1 119 ? -10.938 21.969 16.828 1 98.56 119 ILE B N 1
ATOM 3572 C CA . ILE B 1 119 ? -10.141 23.188 16.719 1 98.56 119 ILE B CA 1
ATOM 3573 C C . ILE B 1 119 ? -11.055 24.359 16.359 1 98.56 119 ILE B C 1
ATOM 3575 O O . ILE B 1 119 ? -10.922 25.453 16.922 1 98.56 119 ILE B O 1
ATOM 3579 N N . ARG B 1 120 ? -11.961 24.125 15.469 1 98.44 120 ARG B N 1
ATOM 3580 C CA . ARG B 1 120 ? -12.906 25.156 15.086 1 98.44 120 ARG B CA 1
ATOM 3581 C C . ARG B 1 120 ? -13.695 25.656 16.297 1 98.44 120 ARG B C 1
ATOM 3583 O O . ARG B 1 120 ? -13.859 26.859 16.484 1 98.44 120 ARG B O 1
ATOM 3590 N N . ALA B 1 121 ? -14.195 24.734 17.062 1 97.88 121 ALA B N 1
ATOM 3591 C CA . ALA B 1 121 ? -14.977 25.094 18.25 1 97.88 121 ALA B CA 1
ATOM 3592 C C . ALA B 1 121 ? -14.156 25.938 19.203 1 97.88 121 ALA B C 1
ATOM 3594 O O . ALA B 1 121 ? -14.648 26.922 19.766 1 97.88 121 ALA B O 1
ATOM 3595 N N . ALA B 1 122 ? -12.961 25.547 19.438 1 98.44 122 ALA B N 1
ATOM 3596 C CA . ALA B 1 122 ? -12.078 26.297 20.328 1 98.44 122 ALA B CA 1
ATOM 3597 C C . ALA B 1 122 ? -11.82 27.703 19.797 1 98.44 122 ALA B C 1
ATOM 3599 O O . ALA B 1 122 ? -11.844 28.672 20.547 1 98.44 122 ALA B O 1
ATOM 3600 N N . LEU B 1 123 ? -11.578 27.812 18.516 1 98.38 123 LEU B N 1
ATOM 3601 C CA . LEU B 1 123 ? -11.312 29.109 17.875 1 98.38 123 LEU B CA 1
ATOM 3602 C C . LEU B 1 123 ? -12.539 30.016 17.984 1 98.38 123 LEU B C 1
ATOM 3604 O O . LEU B 1 123 ? -12.422 31.172 18.375 1 98.38 123 LEU B O 1
ATOM 3608 N N . LEU B 1 124 ? -13.688 29.516 17.641 1 96.94 124 LEU B N 1
ATOM 3609 C CA . LEU B 1 124 ? -14.914 30.297 17.641 1 96.94 124 LEU B CA 1
ATOM 3610 C C . LEU B 1 124 ? -15.242 30.797 19.047 1 96.94 124 LEU B C 1
ATOM 3612 O O . LEU B 1 124 ? -15.805 31.891 19.219 1 96.94 124 LEU B O 1
ATOM 3616 N N . ALA B 1 125 ? -14.812 30.094 19.984 1 96 125 ALA B N 1
ATOM 3617 C CA . ALA B 1 125 ? -15.156 30.391 21.375 1 96 125 ALA B CA 1
ATOM 3618 C C . ALA B 1 125 ? -14.188 31.422 21.969 1 96 125 ALA B C 1
ATOM 3620 O O . ALA B 1 125 ? -14.578 32.219 22.812 1 96 125 ALA B O 1
ATOM 3621 N N . LYS B 1 126 ? -12.969 31.453 21.516 1 95.56 126 LYS B N 1
ATOM 3622 C CA . LYS B 1 126 ? -11.961 32.125 22.344 1 95.56 126 LYS B CA 1
ATOM 3623 C C . LYS B 1 126 ? -11.242 33.219 21.578 1 95.56 126 LYS B C 1
ATOM 3625 O O . LYS B 1 126 ? -10.641 34.094 22.172 1 95.56 126 LYS B O 1
ATOM 3630 N N . VAL B 1 127 ? -11.258 33.125 20.234 1 95 127 VAL B N 1
ATOM 3631 C CA . VAL B 1 127 ? -10.406 34 19.469 1 95 127 VAL B CA 1
ATOM 3632 C C . VAL B 1 127 ? -11.203 34.625 18.328 1 95 127 VAL B C 1
ATOM 3634 O O . VAL B 1 127 ? -12.055 33.969 17.719 1 95 127 VAL B O 1
ATOM 3637 N N . LYS B 1 128 ? -10.969 35.875 18.016 1 95.12 128 LYS B N 1
ATOM 3638 C CA . LYS B 1 128 ? -11.555 36.531 16.844 1 95.12 128 LYS B CA 1
ATOM 3639 C C . LYS B 1 128 ? -10.688 36.312 15.609 1 95.12 128 LYS B C 1
ATOM 3641 O O . LYS B 1 128 ? -9.781 37.125 15.344 1 95.12 128 LYS B O 1
ATOM 3646 N N . VAL B 1 129 ? -11.031 35.344 14.828 1 97.44 129 VAL B N 1
ATOM 3647 C CA . VAL B 1 129 ? -10.289 35 13.625 1 97.44 129 VAL B CA 1
ATOM 3648 C C . VAL B 1 129 ? -11.25 34.531 12.531 1 97.44 129 VAL B C 1
ATOM 3650 O O . VAL B 1 129 ? -12.406 34.188 12.812 1 97.44 129 VAL B O 1
ATOM 3653 N N . ASN B 1 130 ? -10.82 34.625 11.273 1 98 130 ASN B N 1
ATOM 3654 C CA . ASN B 1 130 ? -11.43 33.844 10.211 1 98 130 ASN B CA 1
ATOM 3655 C C . ASN B 1 130 ? -10.961 32.375 10.242 1 98 130 ASN B C 1
ATOM 3657 O O . ASN B 1 130 ? -9.789 32.094 10.5 1 98 130 ASN B O 1
ATOM 3661 N N . ILE B 1 131 ? -11.867 31.469 10.078 1 98.69 131 ILE B N 1
ATOM 3662 C CA . ILE B 1 131 ? -11.508 30.047 10.055 1 98.69 131 ILE B CA 1
ATOM 3663 C C . ILE B 1 131 ? -11.836 29.453 8.695 1 98.69 131 ILE B C 1
ATOM 3665 O O . ILE B 1 131 ? -12.953 29.609 8.195 1 98.69 131 ILE B O 1
ATOM 3669 N N . ILE B 1 132 ? -10.883 28.734 8.078 1 98.81 132 ILE B N 1
ATOM 3670 C CA . ILE B 1 132 ? -11.117 28.031 6.824 1 98.81 132 ILE B CA 1
ATOM 3671 C C . ILE B 1 132 ? -10.68 26.578 6.965 1 98.81 132 ILE B C 1
ATOM 3673 O O . ILE B 1 132 ? -9.5 26.297 7.18 1 98.81 132 ILE B O 1
ATOM 3677 N N . THR B 1 133 ? -11.641 25.656 6.867 1 98.75 133 THR B N 1
ATOM 3678 C CA . THR B 1 133 ? -11.352 24.219 6.875 1 98.75 133 THR B CA 1
ATOM 3679 C C . THR B 1 133 ? -11.18 23.703 5.453 1 98.75 133 THR B C 1
ATOM 3681 O O . THR B 1 133 ? -12.062 23.859 4.609 1 98.75 133 THR B O 1
ATOM 3684 N N . VAL B 1 134 ? -10.023 23.094 5.215 1 98.94 134 VAL B N 1
ATOM 3685 C CA . VAL B 1 134 ? -9.758 22.5 3.91 1 98.94 134 VAL B CA 1
ATOM 3686 C C . VAL B 1 134 ? -10.312 21.078 3.875 1 98.94 134 VAL B C 1
ATOM 3688 O O . VAL B 1 134 ? -10.039 20.281 4.773 1 98.94 134 VAL B O 1
ATOM 3691 N N . ASP B 1 135 ? -11.117 20.766 2.877 1 98.88 135 ASP B N 1
ATOM 3692 C CA . ASP B 1 135 ? -11.625 19.422 2.674 1 98.88 135 ASP B CA 1
ATOM 3693 C C . ASP B 1 135 ? -11.055 18.797 1.4 1 98.88 135 ASP B C 1
ATOM 3695 O O . ASP B 1 135 ? -11.469 19.156 0.294 1 98.88 135 ASP B O 1
ATOM 3699 N N . TRP B 1 136 ? -10.141 17.906 1.617 1 98.75 136 TRP B N 1
ATOM 3700 C CA . TRP B 1 136 ? -9.578 17.188 0.474 1 98.75 136 TRP B CA 1
ATOM 3701 C C . TRP B 1 136 ? -9.953 15.711 0.511 1 98.75 136 TRP B C 1
ATOM 3703 O O . TRP B 1 136 ? -9.148 14.852 0.131 1 98.75 136 TRP B O 1
ATOM 3713 N N . SER B 1 137 ? -11.18 15.414 0.96 1 98.31 137 SER B N 1
ATOM 3714 C CA . SER B 1 137 ? -11.672 14.062 1.21 1 98.31 137 SER B CA 1
ATOM 3715 C C . SER B 1 137 ? -11.773 13.258 -0.084 1 98.31 137 SER B C 1
ATOM 3717 O O . SER B 1 137 ? -11.789 12.031 -0.06 1 98.31 137 SER B O 1
ATOM 3719 N N . SER B 1 138 ? -11.805 13.953 -1.29 1 97.88 138 SER B N 1
ATOM 3720 C CA . SER B 1 138 ? -11.773 13.25 -2.57 1 97.88 138 SER B CA 1
ATOM 3721 C C . SER B 1 138 ? -10.508 12.398 -2.705 1 97.88 138 SER B C 1
ATOM 3723 O O . SER B 1 138 ? -10.5 11.398 -3.424 1 97.88 138 SER B O 1
ATOM 3725 N N . TYR B 1 139 ? -9.5 12.781 -1.971 1 97.94 139 TYR B N 1
ATOM 3726 C CA . TYR B 1 139 ? -8.227 12.086 -2.076 1 97.94 139 TYR B CA 1
ATOM 3727 C C . TYR B 1 139 ? -7.836 11.461 -0.742 1 97.94 139 TYR B C 1
ATOM 3729 O O . TYR B 1 139 ? -7.199 10.406 -0.706 1 97.94 139 TYR B O 1
ATOM 3737 N N . SER B 1 140 ? -8.234 12.07 0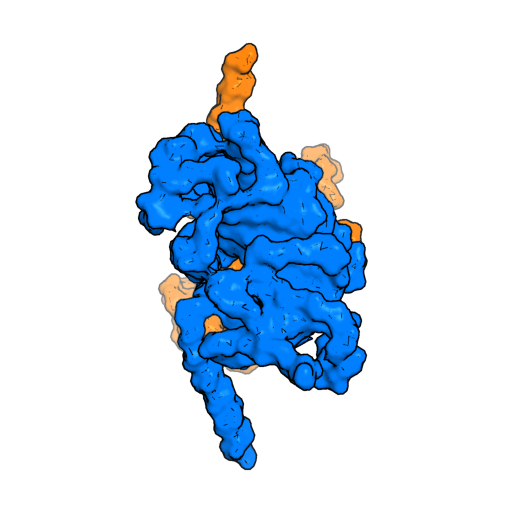.379 1 97.88 140 SER B N 1
ATOM 3738 C CA . SER B 1 140 ? -7.805 11.57 1.683 1 97.88 140 SER B CA 1
ATOM 3739 C C . SER B 1 140 ? -8.477 10.242 2.012 1 97.88 140 SER B C 1
ATOM 3741 O O . SER B 1 140 ? -8.016 9.508 2.885 1 97.88 140 SER B O 1
ATOM 3743 N N . TYR B 1 141 ? -9.586 9.883 1.324 1 96.25 141 TYR B N 1
ATOM 3744 C CA . TYR B 1 141 ? -10.273 8.625 1.592 1 96.25 141 TYR B CA 1
ATOM 3745 C C . TYR B 1 141 ? -9.758 7.516 0.686 1 96.25 141 TYR B C 1
ATOM 3747 O O . TYR B 1 141 ? -10.203 6.367 0.787 1 96.25 141 TYR B O 1
ATOM 3755 N N . LEU B 1 142 ? -8.844 7.844 -0.194 1 96.25 142 LEU B N 1
ATOM 3756 C CA . LEU B 1 142 ? -8.203 6.801 -0.994 1 96.25 142 LEU B CA 1
ATOM 3757 C C . LEU B 1 142 ? -7.25 5.973 -0.143 1 96.25 142 LEU B C 1
ATOM 3759 O O . LEU B 1 142 ? -7.055 6.258 1.04 1 96.25 142 LEU B O 1
ATOM 3763 N N . LEU B 1 143 ? -6.711 4.918 -0.725 1 95.94 143 LEU B N 1
ATOM 3764 C CA . LEU B 1 143 ? -5.668 4.141 -0.065 1 95.94 143 LEU B CA 1
ATOM 3765 C C . LEU B 1 143 ? -4.496 5.027 0.333 1 95.94 143 LEU B C 1
ATOM 3767 O O . LEU B 1 143 ? -4.211 6.023 -0.336 1 95.94 143 LEU B O 1
ATOM 3771 N N . TYR B 1 144 ? -3.809 4.695 1.372 1 97.06 144 TYR B N 1
ATOM 3772 C CA . TYR B 1 144 ? -2.857 5.586 2.029 1 97.06 144 TYR B CA 1
ATOM 3773 C C . TYR B 1 144 ? -1.801 6.078 1.047 1 97.06 144 TYR B C 1
ATOM 3775 O O . TYR B 1 144 ? -1.566 7.281 0.929 1 97.06 144 TYR B O 1
ATOM 3783 N N . ALA B 1 145 ? -1.223 5.16 0.343 1 96.44 145 ALA B N 1
ATOM 3784 C CA . ALA B 1 145 ? -0.149 5.562 -0.562 1 96.44 145 ALA B CA 1
ATOM 3785 C C . ALA B 1 145 ? -0.674 6.484 -1.658 1 96.44 145 ALA B C 1
ATOM 3787 O O . ALA B 1 145 ? 0.033 7.391 -2.107 1 96.44 145 ALA B O 1
ATOM 3788 N N . LEU B 1 146 ? -1.89 6.223 -2.088 1 96.44 146 LEU B N 1
ATOM 3789 C CA . LEU B 1 146 ? -2.5 7.082 -3.096 1 96.44 146 LEU B CA 1
ATOM 3790 C C . LEU B 1 146 ? -2.793 8.469 -2.523 1 96.44 146 LEU B C 1
ATOM 3792 O O . LEU B 1 146 ? -2.627 9.477 -3.213 1 96.44 146 LEU B O 1
ATOM 3796 N N . ALA B 1 147 ? -3.268 8.469 -1.297 1 97.62 147 ALA B N 1
ATOM 3797 C CA . ALA B 1 147 ? -3.463 9.758 -0.638 1 97.62 147 ALA B CA 1
ATOM 3798 C C . ALA B 1 147 ? -2.152 10.531 -0.546 1 97.62 147 ALA B C 1
ATOM 3800 O O . ALA B 1 147 ? -2.111 11.734 -0.824 1 97.62 147 ALA B O 1
ATOM 3801 N N . VAL B 1 148 ? -1.093 9.82 -0.15 1 97.94 148 VAL B N 1
ATOM 3802 C CA . VAL B 1 148 ? 0.231 10.43 -0.055 1 97.94 148 VAL B CA 1
ATOM 3803 C C . VAL B 1 148 ? 0.628 11.016 -1.407 1 97.94 148 VAL B C 1
ATOM 3805 O O . VAL B 1 148 ? 1.165 12.125 -1.475 1 97.94 148 VAL B O 1
ATOM 3808 N N . SER B 1 149 ? 0.288 10.312 -2.506 1 97.06 149 SER B N 1
ATOM 3809 C CA . SER B 1 149 ? 0.666 10.734 -3.85 1 97.06 149 SER B CA 1
ATOM 3810 C C . SER B 1 149 ? -0.022 12.047 -4.23 1 97.06 149 SER B C 1
ATOM 3812 O O . SER B 1 149 ? 0.392 12.719 -5.176 1 97.06 149 SER B O 1
ATOM 3814 N N . ASN B 1 150 ? -1.005 12.445 -3.465 1 97.75 150 ASN B N 1
ATOM 3815 C CA . ASN B 1 150 ? -1.766 13.633 -3.82 1 97.75 150 ASN B CA 1
ATOM 3816 C C . ASN B 1 150 ? -1.512 14.773 -2.838 1 97.75 150 ASN B C 1
ATOM 3818 O O . ASN B 1 150 ? -2.016 15.883 -3.025 1 97.75 150 ASN B O 1
ATOM 3822 N N . VAL B 1 151 ? -0.713 14.555 -1.843 1 98.31 151 VAL B N 1
ATOM 3823 C CA . VAL B 1 151 ? -0.455 15.539 -0.793 1 98.31 151 VAL B CA 1
ATOM 3824 C C . VAL B 1 151 ? 0.115 16.812 -1.406 1 98.31 151 VAL B C 1
ATOM 3826 O O . VAL B 1 151 ? -0.323 17.922 -1.075 1 98.31 151 VAL B O 1
ATOM 3829 N N . GLN B 1 152 ? 1.075 16.688 -2.314 1 97.88 152 GLN B N 1
ATOM 3830 C CA . GLN B 1 152 ? 1.709 17.844 -2.924 1 97.88 152 GLN B CA 1
ATOM 3831 C C . GLN B 1 152 ? 0.704 18.656 -3.736 1 97.88 152 GLN B C 1
ATOM 3833 O O . GLN B 1 152 ? 0.667 19.891 -3.637 1 97.88 152 GLN B O 1
ATOM 3838 N N . ASN B 1 153 ? -0.099 17.969 -4.555 1 98.12 153 ASN B N 1
ATOM 3839 C CA . ASN B 1 153 ? -1.092 18.656 -5.375 1 98.12 153 ASN B CA 1
ATOM 3840 C C . ASN B 1 153 ? -2.127 19.375 -4.52 1 98.12 153 ASN B C 1
ATOM 3842 O O . ASN B 1 153 ? -2.547 20.484 -4.848 1 98.12 153 ASN B O 1
ATOM 3846 N N . VAL B 1 154 ? -2.57 18.703 -3.479 1 98.75 154 VAL B N 1
ATOM 3847 C CA . VAL B 1 154 ? -3.531 19.328 -2.572 1 98.75 154 VAL B CA 1
ATOM 3848 C C . VAL B 1 154 ? -2.914 20.578 -1.94 1 98.75 154 VAL B C 1
ATOM 3850 O O . VAL B 1 154 ? -3.562 21.625 -1.857 1 98.75 154 VAL B O 1
ATOM 3853 N N . GLY B 1 155 ? -1.626 20.469 -1.447 1 98.81 155 GLY B N 1
ATOM 3854 C CA . GLY B 1 155 ? -0.926 21.609 -0.902 1 98.81 155 GLY B CA 1
ATOM 3855 C C . GLY B 1 155 ? -0.84 22.781 -1.875 1 98.81 155 GLY B C 1
ATOM 3856 O O . GLY B 1 155 ? -1.075 23.922 -1.5 1 98.81 155 GLY B O 1
ATOM 3857 N N . LYS B 1 156 ? -0.566 22.469 -3.102 1 98.31 156 LYS B N 1
ATOM 3858 C CA . LYS B 1 156 ? -0.511 23.484 -4.137 1 98.31 156 LYS B CA 1
ATOM 3859 C C . LYS B 1 156 ? -1.867 24.172 -4.312 1 98.31 156 LYS B C 1
ATOM 3861 O O . LYS B 1 156 ? -1.939 25.391 -4.488 1 98.31 156 LYS B O 1
ATOM 3866 N N . THR B 1 157 ? -2.918 23.359 -4.277 1 98.75 157 THR B N 1
ATOM 3867 C CA . THR B 1 157 ? -4.262 23.906 -4.41 1 98.75 157 THR B CA 1
ATOM 3868 C C . THR B 1 157 ? -4.57 24.859 -3.258 1 98.75 157 THR B C 1
ATOM 3870 O O . THR B 1 157 ? -5.148 25.938 -3.467 1 98.75 157 THR B O 1
ATOM 3873 N N . VAL B 1 158 ? -4.199 24.5 -2.055 1 98.88 158 VAL B N 1
ATOM 3874 C CA . VAL B 1 158 ? -4.383 25.359 -0.893 1 98.88 158 VAL B CA 1
ATOM 3875 C C . VAL B 1 158 ? -3.576 26.641 -1.071 1 98.88 158 VAL B C 1
ATOM 3877 O O . VAL B 1 158 ? -4.074 27.734 -0.798 1 98.88 158 VAL B O 1
ATOM 3880 N N . GLY B 1 159 ? -2.326 26.484 -1.516 1 98.69 159 GLY B N 1
ATOM 3881 C CA . GLY B 1 159 ? -1.494 27.656 -1.794 1 98.69 159 GLY B CA 1
ATOM 3882 C C . GLY B 1 159 ? -2.111 28.594 -2.803 1 98.69 159 GLY B C 1
ATOM 3883 O O . GLY B 1 159 ? -2.074 29.812 -2.619 1 98.69 159 GLY B O 1
ATOM 3884 N N . LEU B 1 160 ? -2.709 28.062 -3.85 1 98 160 LEU B N 1
ATOM 3885 C CA . LEU B 1 160 ? -3.355 28.859 -4.879 1 98 160 LEU B CA 1
ATOM 3886 C C . LEU B 1 160 ? -4.539 29.625 -4.305 1 98 160 LEU B C 1
ATOM 3888 O O . LEU B 1 160 ? -4.758 30.797 -4.652 1 98 160 LEU B O 1
ATOM 3892 N N . PHE B 1 161 ? -5.305 28.984 -3.488 1 98.5 161 PHE B N 1
ATOM 3893 C CA . PHE B 1 161 ? -6.41 29.656 -2.82 1 98.5 161 PHE B CA 1
ATOM 3894 C C . PHE B 1 161 ? -5.906 30.844 -2.006 1 98.5 161 PHE B C 1
ATOM 3896 O O . PHE B 1 161 ? -6.48 31.938 -2.062 1 98.5 161 PHE B O 1
ATOM 3903 N N . ILE B 1 162 ? -4.832 30.672 -1.295 1 98.38 162 ILE B N 1
ATOM 3904 C CA . ILE B 1 162 ? -4.266 31.703 -0.428 1 98.38 162 ILE B CA 1
ATOM 3905 C C . ILE B 1 162 ? -3.697 32.844 -1.276 1 98.38 162 ILE B C 1
ATOM 3907 O O . ILE B 1 162 ? -3.867 34 -0.945 1 98.38 162 ILE B O 1
ATOM 3911 N N . GLU B 1 163 ? -3.014 32.469 -2.363 1 97.38 163 GLU B N 1
ATOM 3912 C CA . GLU B 1 163 ? -2.516 33.469 -3.275 1 97.38 163 GLU B CA 1
ATOM 3913 C C . GLU B 1 163 ? -3.645 34.375 -3.77 1 97.38 163 GLU B C 1
ATOM 3915 O O . GLU B 1 163 ? -3.486 35.594 -3.848 1 97.38 163 GLU B O 1
ATOM 3920 N N . SER B 1 164 ? -4.707 33.719 -4.121 1 96.5 164 SER B N 1
ATOM 3921 C CA . SER B 1 164 ? -5.875 34.469 -4.582 1 96.5 164 SER B CA 1
ATOM 3922 C C . SER B 1 164 ? -6.441 35.344 -3.475 1 96.5 164 SER B C 1
ATOM 3924 O O . SER B 1 164 ? -6.852 36.5 -3.727 1 96.5 164 SER B O 1
ATOM 3926 N N . LEU B 1 165 ? -6.512 34.844 -2.281 1 96.56 165 LEU B N 1
ATOM 3927 C CA . LEU B 1 165 ? -6.953 35.625 -1.121 1 96.56 165 LEU B CA 1
ATOM 3928 C C . LEU B 1 165 ? -6.07 36.844 -0.911 1 96.56 165 LEU B C 1
ATOM 3930 O O . LEU B 1 165 ? -6.578 37.938 -0.707 1 96.56 165 LEU B O 1
ATOM 3934 N N . VAL B 1 166 ? -4.797 36.688 -0.975 1 96.5 166 VAL B N 1
ATOM 3935 C CA . VAL B 1 166 ? -3.82 37.75 -0.782 1 96.5 166 VAL B CA 1
ATOM 3936 C C . VAL B 1 166 ? -3.992 38.812 -1.864 1 96.5 166 VAL B C 1
ATOM 3938 O O . VAL B 1 166 ? -4.016 40 -1.569 1 96.5 166 VAL B O 1
ATOM 3941 N N . SER B 1 167 ? -4.152 38.375 -3.078 1 96 167 SER B N 1
ATOM 3942 C CA . SER B 1 167 ? -4.25 39.281 -4.215 1 96 167 SER B CA 1
ATOM 3943 C C . SER B 1 167 ? -5.586 40.031 -4.215 1 96 167 SER B C 1
ATOM 3945 O O . SER B 1 167 ? -5.625 41.25 -4.406 1 96 167 SER B O 1
ATOM 3947 N N . ASN B 1 168 ? -6.656 39.312 -3.941 1 95.75 168 ASN B N 1
ATOM 3948 C CA . ASN B 1 168 ? -8 39.875 -4.035 1 95.75 168 ASN B CA 1
ATOM 3949 C C . ASN B 1 168 ? -8.258 40.906 -2.928 1 95.75 168 ASN B C 1
ATOM 3951 O O . ASN B 1 168 ? -9.008 41.844 -3.121 1 95.75 168 ASN B O 1
ATOM 3955 N N . TYR B 1 169 ? -7.594 40.75 -1.792 1 96.25 169 TYR B N 1
ATOM 3956 C CA . TYR B 1 169 ? -7.973 41.562 -0.638 1 96.25 169 TYR B CA 1
ATOM 3957 C C . TYR B 1 169 ? -6.785 42.344 -0.111 1 96.25 169 TYR B C 1
ATOM 3959 O O . TYR B 1 169 ? -6.863 42.969 0.956 1 96.25 169 TYR B O 1
ATOM 3967 N N . ASP B 1 170 ? -5.633 42.281 -0.843 1 95 170 ASP B N 1
ATOM 3968 C CA . ASP B 1 170 ? -4.398 42.875 -0.34 1 95 170 ASP B CA 1
ATOM 3969 C C . ASP B 1 170 ? -4.102 42.406 1.081 1 95 170 ASP B C 1
ATOM 3971 O O . ASP B 1 170 ? -3.822 43.219 1.965 1 95 170 ASP B O 1
ATOM 3975 N N . TYR B 1 171 ? -4.359 41.156 1.295 1 95.56 171 TYR B N 1
ATOM 3976 C CA . TYR B 1 171 ? -4.215 40.5 2.584 1 95.56 171 TYR B CA 1
ATOM 3977 C C . TYR B 1 171 ? -2.773 40.062 2.814 1 95.56 171 TYR B C 1
ATOM 3979 O O . TYR B 1 171 ? -2.143 39.5 1.926 1 95.56 171 TYR B O 1
ATOM 3987 N N . SER B 1 172 ? -2.154 40.406 3.922 1 95.94 172 SER B N 1
ATOM 3988 C CA . SER B 1 172 ? -0.777 40 4.207 1 95.94 172 SER B CA 1
ATOM 3989 C C . SER B 1 172 ? -0.685 38.531 4.539 1 95.94 172 SER B C 1
ATOM 3991 O O . SER B 1 172 ? -1.384 38.031 5.43 1 95.94 172 SER B O 1
ATOM 3993 N N . PRO B 1 173 ? 0.161 37.781 3.904 1 96.62 173 PRO B N 1
ATOM 3994 C CA . PRO B 1 173 ? 0.338 36.375 4.23 1 96.62 173 PRO B CA 1
ATOM 3995 C C . PRO B 1 173 ? 0.819 36.156 5.664 1 96.62 173 PRO B C 1
ATOM 3997 O O . PRO B 1 173 ? 0.656 35.062 6.215 1 96.62 173 PRO B O 1
ATOM 4000 N N . ASP B 1 174 ? 1.36 37.219 6.305 1 96.38 174 ASP B N 1
ATOM 4001 C CA . ASP B 1 174 ? 1.802 37.156 7.691 1 96.38 174 ASP B CA 1
ATOM 4002 C C . ASP B 1 174 ? 0.638 36.812 8.625 1 96.38 174 ASP B C 1
ATOM 4004 O O . ASP B 1 174 ? 0.844 36.312 9.727 1 96.38 174 ASP B O 1
ATOM 4008 N N . ASN B 1 175 ? -0.495 37.125 8.156 1 97.25 175 ASN B N 1
ATOM 4009 C CA . ASN B 1 175 ? -1.687 36.969 8.984 1 97.25 175 ASN B CA 1
ATOM 4010 C C . ASN B 1 175 ? -2.328 35.594 8.805 1 97.25 175 ASN B C 1
ATOM 4012 O O . ASN B 1 175 ? -3.398 35.312 9.352 1 97.25 175 ASN B O 1
ATOM 4016 N N . ILE B 1 176 ? -1.684 34.719 8.094 1 98.25 176 ILE B N 1
ATOM 4017 C CA . ILE B 1 176 ? -2.256 33.406 7.797 1 98.25 176 ILE B CA 1
ATOM 4018 C C . ILE B 1 176 ? -1.545 32.344 8.625 1 98.25 176 ILE B C 1
ATOM 4020 O O . ILE B 1 176 ? -0.313 32.281 8.672 1 98.25 176 ILE B O 1
ATOM 4024 N N . ILE B 1 177 ? -2.277 31.5 9.289 1 98.62 177 ILE B N 1
ATOM 4025 C CA . ILE B 1 177 ? -1.811 30.344 10.047 1 98.62 177 ILE B CA 1
ATOM 4026 C C . ILE B 1 177 ? -2.41 29.062 9.469 1 98.62 177 ILE B C 1
ATOM 4028 O O . ILE B 1 177 ? -3.627 28.969 9.297 1 98.62 177 ILE B O 1
ATOM 4032 N N . LEU B 1 178 ? -1.571 28.094 9.133 1 98.94 178 LEU B N 1
ATOM 4033 C CA . LEU B 1 178 ? -2.043 26.766 8.758 1 98.94 178 LEU B CA 1
ATOM 4034 C C . LEU B 1 178 ? -1.787 25.766 9.883 1 98.94 178 LEU B C 1
ATOM 4036 O O . LEU B 1 178 ? -0.671 25.672 10.398 1 98.94 178 LEU B O 1
ATOM 4040 N N . VAL B 1 179 ? -2.764 25.047 10.305 1 98.94 179 VAL B N 1
ATOM 4041 C CA . VAL B 1 179 ? -2.621 23.938 11.227 1 98.94 179 VAL B CA 1
ATOM 4042 C C . VAL B 1 179 ? -3.062 22.641 10.547 1 98.94 179 VAL B C 1
ATOM 4044 O O . VAL B 1 179 ? -4.207 22.531 10.102 1 98.94 179 VAL B O 1
ATOM 4047 N N . GLY B 1 180 ? -2.193 21.719 10.398 1 98.88 180 GLY B N 1
ATOM 4048 C CA . GLY B 1 180 ? -2.463 20.484 9.688 1 98.88 180 GLY B CA 1
ATOM 4049 C C . GLY B 1 180 ? -2.129 19.234 10.5 1 98.88 180 GLY B C 1
ATOM 4050 O O . GLY B 1 180 ? -1.129 19.219 11.219 1 98.88 180 GLY B O 1
ATOM 4051 N N . HIS B 1 181 ? -2.941 18.203 10.391 1 98.75 181 HIS B N 1
ATOM 4052 C CA . HIS B 1 181 ? -2.74 16.953 11.125 1 98.75 181 HIS B CA 1
ATOM 4053 C C . HIS B 1 181 ? -2.352 15.82 10.18 1 98.75 181 HIS B C 1
ATOM 4055 O O . HIS B 1 181 ? -2.959 15.656 9.117 1 98.75 181 HIS B O 1
ATOM 4061 N N . SER B 1 182 ? -1.389 14.992 10.633 1 98.5 182 SER B N 1
ATOM 4062 C CA . SER B 1 182 ? -1.026 13.797 9.867 1 98.5 182 SER B CA 1
ATOM 4063 C C . SER B 1 182 ? -0.642 14.156 8.438 1 98.5 182 SER B C 1
ATOM 4065 O O . SER B 1 182 ? 0.227 15.008 8.211 1 98.5 182 SER B O 1
ATOM 4067 N N . LEU B 1 183 ? -1.303 13.664 7.418 1 98.75 183 LEU B N 1
ATOM 4068 C CA . LEU B 1 183 ? -1.017 14.062 6.047 1 98.75 183 LEU B CA 1
ATOM 4069 C C . LEU B 1 183 ? -1.327 15.539 5.836 1 98.75 183 LEU B C 1
ATOM 4071 O O . LEU B 1 183 ? -0.69 16.203 5.012 1 98.75 183 LEU B O 1
ATOM 4075 N N . GLY B 1 184 ? -2.238 16.078 6.602 1 98.88 184 GLY B N 1
ATOM 4076 C CA . GLY B 1 184 ? -2.572 17.484 6.512 1 98.88 184 GLY B CA 1
ATOM 4077 C C . GLY B 1 184 ? -1.417 18.406 6.879 1 98.88 184 GLY B C 1
ATOM 4078 O O . GLY B 1 184 ? -1.32 19.531 6.375 1 98.88 184 GLY B O 1
ATOM 4079 N N . ALA B 1 185 ? -0.577 17.922 7.77 1 98.94 185 ALA B N 1
ATOM 4080 C CA . ALA B 1 185 ? 0.621 18.688 8.102 1 98.94 185 ALA B CA 1
ATOM 4081 C C . ALA B 1 185 ? 1.518 18.875 6.879 1 98.94 185 ALA B C 1
ATOM 4083 O O . ALA B 1 185 ? 2.051 19.953 6.645 1 98.94 185 ALA B O 1
ATOM 4084 N N . HIS B 1 186 ? 1.637 17.781 6.172 1 98.88 186 HIS B N 1
ATOM 4085 C CA . HIS B 1 186 ? 2.459 17.844 4.973 1 98.88 186 HIS B CA 1
ATOM 4086 C C . HIS B 1 186 ? 1.768 18.641 3.875 1 98.88 186 HIS B C 1
ATOM 4088 O O . HIS B 1 186 ? 2.428 19.328 3.094 1 98.88 186 HIS B O 1
ATOM 4094 N N . VAL B 1 187 ? 0.436 18.594 3.791 1 98.94 187 VAL B N 1
ATOM 4095 C CA . VAL B 1 187 ? -0.315 19.453 2.885 1 98.94 187 VAL B CA 1
ATOM 4096 C C . VAL B 1 187 ? -0.012 20.922 3.195 1 98.94 187 VAL B C 1
ATOM 4098 O O . VAL B 1 187 ? 0.226 21.719 2.287 1 98.94 187 VAL B O 1
ATOM 4101 N N . ALA B 1 188 ? -0.008 21.25 4.449 1 98.94 188 ALA B N 1
ATOM 4102 C CA . ALA B 1 188 ? 0.311 22.609 4.871 1 98.94 188 ALA B CA 1
ATOM 4103 C C . ALA B 1 188 ? 1.715 23.016 4.422 1 98.94 188 ALA B C 1
ATOM 4105 O O . ALA B 1 188 ? 1.941 24.156 4.008 1 98.94 188 ALA B O 1
ATOM 4106 N N . GLY B 1 189 ? 2.643 22.078 4.559 1 98.88 189 GLY B N 1
ATOM 4107 C CA . GLY B 1 189 ? 3.992 22.344 4.086 1 98.88 189 GLY B CA 1
ATOM 4108 C C . GLY B 1 189 ? 4.051 22.688 2.609 1 98.88 189 GLY B C 1
ATOM 4109 O O . GLY B 1 189 ? 4.695 23.656 2.221 1 98.88 189 GLY B O 1
ATOM 4110 N N . PHE B 1 190 ? 3.361 21.922 1.833 1 98.75 190 PHE B N 1
ATOM 4111 C CA . PHE B 1 190 ? 3.383 22.141 0.393 1 98.75 190 PHE B CA 1
ATOM 4112 C C . PHE B 1 190 ? 2.643 23.438 0.035 1 98.75 190 PHE B C 1
ATOM 4114 O O . PHE B 1 190 ? 3.016 24.125 -0.914 1 98.75 190 PHE B O 1
ATOM 4121 N N . ALA B 1 191 ? 1.577 23.781 0.796 1 98.88 191 ALA B N 1
ATOM 4122 C CA . ALA B 1 191 ? 0.95 25.078 0.616 1 98.88 191 ALA B CA 1
ATOM 4123 C C . ALA B 1 191 ? 1.951 26.203 0.852 1 98.88 191 ALA B C 1
ATOM 4125 O O . ALA B 1 191 ? 1.998 27.172 0.088 1 98.88 191 ALA B O 1
ATOM 4126 N N . GLY B 1 192 ? 2.721 26.094 1.905 1 98.69 192 GLY B N 1
ATOM 4127 C CA . GLY B 1 192 ? 3.764 27.062 2.199 1 98.69 192 GLY B CA 1
ATOM 4128 C C . GLY B 1 192 ? 4.793 27.188 1.09 1 98.69 192 GLY B C 1
ATOM 4129 O O . GLY B 1 192 ? 5.211 28.297 0.749 1 98.69 192 GLY B O 1
ATOM 4130 N N . LYS B 1 193 ? 5.191 26.047 0.557 1 98.19 193 LYS B N 1
ATOM 4131 C CA . LYS B 1 193 ? 6.141 26.031 -0.552 1 98.19 193 LYS B CA 1
ATOM 4132 C C . LYS B 1 193 ? 5.578 26.781 -1.762 1 98.19 193 LYS B C 1
ATOM 4134 O O . LYS B 1 193 ? 6.316 27.469 -2.471 1 98.19 193 LYS B O 1
ATOM 4139 N N . GLU B 1 194 ? 4.328 26.609 -1.976 1 97.69 194 GLU B N 1
ATOM 4140 C CA . GLU B 1 194 ? 3.674 27.297 -3.088 1 97.69 194 GLU B CA 1
ATOM 4141 C C . GLU B 1 194 ? 3.732 28.812 -2.92 1 97.69 194 GLU B C 1
ATOM 4143 O O . GLU B 1 194 ? 3.764 29.547 -3.906 1 97.69 194 GLU B O 1
ATOM 4148 N N . LEU B 1 195 ? 3.807 29.297 -1.693 1 97.94 195 LEU B N 1
ATOM 4149 C CA . LEU B 1 195 ? 3.836 30.719 -1.375 1 97.94 195 LEU B CA 1
ATOM 4150 C C . LEU B 1 195 ? 5.258 31.188 -1.077 1 97.94 195 LEU B C 1
ATOM 4152 O O . LEU B 1 195 ? 5.461 32.25 -0.51 1 97.94 195 LEU B O 1
ATOM 4156 N N . ASN B 1 196 ? 6.25 30.312 -1.425 1 97.56 196 ASN B N 1
ATOM 4157 C CA . ASN B 1 196 ? 7.668 30.609 -1.255 1 97.56 196 ASN B CA 1
ATOM 4158 C C . ASN B 1 196 ? 8.008 30.938 0.2 1 97.56 196 ASN B C 1
ATOM 4160 O O . ASN B 1 196 ? 8.828 31.812 0.476 1 97.56 196 ASN B O 1
ATOM 4164 N N . GLY B 1 197 ? 7.234 30.359 1.125 1 97.62 197 GLY B N 1
ATOM 4165 C CA . GLY B 1 197 ? 7.547 30.469 2.541 1 97.62 197 GLY B CA 1
ATOM 4166 C C . GLY B 1 197 ? 7.117 31.781 3.156 1 97.62 197 GLY B C 1
ATOM 4167 O O . GLY B 1 197 ? 7.602 32.156 4.223 1 97.62 197 GLY B O 1
ATOM 4168 N N . THR B 1 198 ? 6.195 32.438 2.566 1 97.5 198 THR B N 1
ATOM 4169 C CA . THR B 1 198 ? 5.844 33.781 3.027 1 97.5 198 THR B CA 1
ATOM 4170 C C . THR B 1 198 ? 4.727 33.719 4.062 1 97.5 198 THR B C 1
ATOM 4172 O O . THR B 1 198 ? 4.449 34.688 4.746 1 97.5 198 THR B O 1
ATOM 4175 N N . LEU B 1 199 ? 4.082 32.531 4.25 1 97.38 199 LEU B N 1
ATOM 4176 C CA . LEU B 1 199 ? 3.041 32.375 5.262 1 97.38 199 LEU B CA 1
ATOM 4177 C C . LEU B 1 199 ? 3.576 32.719 6.648 1 97.38 199 LEU B C 1
ATOM 4179 O O . LEU B 1 199 ? 4.766 32.531 6.918 1 97.38 199 LEU B O 1
ATOM 4183 N N . GLY B 1 200 ? 2.74 33.25 7.516 1 97.94 200 GLY B N 1
ATOM 4184 C CA . GLY B 1 200 ? 3.166 33.531 8.875 1 97.94 200 GLY B CA 1
ATOM 4185 C C . GLY B 1 200 ? 3.639 32.312 9.633 1 97.94 200 GLY B C 1
ATOM 4186 O O . GLY B 1 200 ? 4.809 32.219 10.023 1 97.94 200 GLY B O 1
ATOM 4187 N N . VAL B 1 201 ? 2.621 31.391 9.812 1 98.69 201 VAL B N 1
ATOM 4188 C CA . VAL B 1 201 ? 2.943 30.25 10.68 1 98.69 201 VAL B CA 1
ATOM 4189 C C . VAL B 1 201 ? 2.311 28.984 10.117 1 98.69 201 VAL B C 1
ATOM 4191 O O . VAL B 1 201 ? 1.202 29.016 9.578 1 98.69 201 VAL B O 1
ATOM 4194 N N . ILE B 1 202 ? 3.031 27.859 10.18 1 98.88 202 ILE B N 1
ATOM 4195 C CA . ILE B 1 202 ? 2.479 26.516 9.984 1 98.88 202 ILE B CA 1
ATOM 4196 C C . ILE B 1 202 ? 2.678 25.688 11.25 1 98.88 202 ILE B C 1
ATOM 4198 O O . ILE B 1 202 ? 3.764 25.688 11.836 1 98.88 202 ILE B O 1
ATOM 4202 N N . VAL B 1 203 ? 1.648 25.094 11.742 1 98.94 203 VAL B N 1
ATOM 4203 C CA . VAL B 1 203 ? 1.736 24.125 12.828 1 98.94 203 VAL B CA 1
ATOM 4204 C C . VAL B 1 203 ? 1.399 22.719 12.312 1 98.94 203 VAL B C 1
ATOM 4206 O O . VAL B 1 203 ? 0.262 22.469 11.914 1 98.94 203 VAL B O 1
ATOM 4209 N N . GLY B 1 204 ? 2.373 21.859 12.266 1 98.94 204 GLY B N 1
ATOM 4210 C CA . GLY B 1 204 ? 2.141 20.453 11.969 1 98.94 204 GLY B CA 1
ATOM 4211 C C . GLY B 1 204 ? 1.781 19.641 13.188 1 98.94 204 GLY B C 1
ATOM 4212 O O . GLY B 1 204 ? 2.578 19.516 14.125 1 98.94 204 GLY B O 1
ATOM 4213 N N . MET B 1 205 ? 0.619 19.047 13.164 1 98.88 205 MET B N 1
ATOM 4214 C CA . MET B 1 205 ? 0.164 18.219 14.273 1 98.88 205 MET B CA 1
ATOM 4215 C C . MET B 1 205 ? 0.373 16.734 13.961 1 98.88 205 MET B C 1
ATOM 4217 O O . MET B 1 205 ? -0.411 16.125 13.227 1 98.88 205 MET B O 1
ATOM 4221 N N . ASP B 1 206 ? 1.365 16.188 14.539 1 98.75 206 ASP B N 1
ATOM 4222 C CA . ASP B 1 206 ? 1.842 14.828 14.359 1 98.75 206 ASP B CA 1
ATOM 4223 C C . ASP B 1 206 ? 1.969 14.477 12.875 1 98.75 206 ASP B C 1
ATOM 4225 O O . ASP B 1 206 ? 1.344 13.523 12.398 1 98.75 206 ASP B O 1
ATOM 4229 N N . PRO B 1 207 ? 2.873 15.188 12.188 1 98.81 207 PRO B N 1
ATOM 4230 C CA . PRO B 1 207 ? 3.049 14.93 10.758 1 98.81 207 PRO B CA 1
ATOM 4231 C C . PRO B 1 207 ? 3.254 13.453 10.438 1 98.81 207 PRO B C 1
ATOM 4233 O O . PRO B 1 207 ? 4.027 12.773 11.125 1 98.81 207 PRO B O 1
ATOM 4236 N N . ALA B 1 208 ? 2.605 13.016 9.422 1 98.56 208 ALA B N 1
ATOM 4237 C CA . ALA B 1 208 ? 2.574 11.594 9.102 1 98.56 208 ALA B CA 1
ATOM 4238 C C . ALA B 1 208 ? 3.98 11.055 8.859 1 98.56 208 ALA B C 1
ATOM 4240 O O . ALA B 1 208 ? 4.809 11.719 8.234 1 98.56 208 ALA B O 1
ATOM 4241 N N . GLY B 1 209 ? 4.191 9.766 9.297 1 98.12 209 GLY B N 1
ATOM 4242 C CA . GLY B 1 209 ? 5.508 9.156 9.211 1 98.12 209 GLY B CA 1
ATOM 4243 C C . GLY B 1 209 ? 5.652 8.227 8.016 1 98.12 209 GLY B C 1
ATOM 4244 O O . GLY B 1 209 ? 6.633 8.312 7.273 1 98.12 209 GLY B O 1
ATOM 4245 N N . PRO B 1 210 ? 4.715 7.273 7.805 1 97.75 210 PRO B N 1
ATOM 4246 C CA . PRO B 1 210 ? 4.859 6.305 6.719 1 97.75 210 PRO B CA 1
ATOM 4247 C C . PRO B 1 210 ? 5.008 6.969 5.352 1 97.75 210 PRO B C 1
ATOM 4249 O O . PRO B 1 210 ? 4.117 7.707 4.918 1 97.75 210 PRO B O 1
ATOM 4252 N N . LEU B 1 211 ? 6.133 6.746 4.652 1 97.38 211 LEU B N 1
ATOM 4253 C CA . LEU B 1 211 ? 6.477 7.18 3.301 1 97.38 211 LEU B CA 1
ATOM 4254 C C . LEU B 1 211 ? 6.996 8.617 3.309 1 97.38 211 LEU B C 1
ATOM 4256 O O . LEU B 1 211 ? 7.074 9.258 2.26 1 97.38 211 LEU B O 1
ATOM 4260 N N . PHE B 1 212 ? 7.32 9.18 4.48 1 97.62 212 PHE B N 1
ATOM 4261 C CA . PHE B 1 212 ? 7.98 10.477 4.582 1 97.62 212 PHE B CA 1
ATOM 4262 C C . PHE B 1 212 ? 9.359 10.336 5.223 1 97.62 212 PHE B C 1
ATOM 4264 O O . PHE B 1 212 ? 9.531 9.57 6.168 1 97.62 212 PHE B O 1
ATOM 4271 N N . PHE B 1 213 ? 10.281 11.023 4.672 1 96.69 213 PHE B N 1
ATOM 4272 C CA . PHE B 1 213 ? 11.68 10.766 4.98 1 96.69 213 PHE B CA 1
ATOM 4273 C C . PHE B 1 213 ? 12.375 12.039 5.461 1 96.69 213 PHE B C 1
ATOM 4275 O O . PHE B 1 213 ? 12.156 13.117 4.906 1 96.69 213 PHE B O 1
ATOM 4282 N N . GLU B 1 214 ? 13.203 11.859 6.402 1 94.31 214 GLU B N 1
ATOM 4283 C CA . GLU B 1 214 ? 13.922 12.984 6.992 1 94.31 214 GLU B CA 1
ATOM 4284 C C . GLU B 1 214 ? 14.812 13.672 5.961 1 94.31 214 GLU B C 1
ATOM 4286 O O . GLU B 1 214 ? 14.945 14.898 5.965 1 94.31 214 GLU B O 1
ATOM 4291 N N . SER B 1 215 ? 15.383 12.922 5.078 1 94.56 215 SER B N 1
ATOM 4292 C CA . SER B 1 215 ? 16.359 13.445 4.129 1 94.56 215 SER B CA 1
ATOM 4293 C C . SER B 1 215 ? 15.68 14.016 2.891 1 94.56 215 SER B C 1
ATOM 4295 O O . SER B 1 215 ? 16.344 14.516 1.982 1 94.56 215 SER B O 1
ATOM 4297 N N . SER B 1 216 ? 14.375 13.938 2.836 1 92.25 216 SER B N 1
ATOM 4298 C CA . SER B 1 216 ? 13.625 14.453 1.699 1 92.25 216 SER B CA 1
ATOM 4299 C C . SER B 1 216 ? 12.984 15.797 2.031 1 92.25 216 SER B C 1
ATOM 4301 O O . SER B 1 216 ? 12.562 16.031 3.166 1 92.25 216 SER B O 1
ATOM 4303 N N . ALA B 1 217 ? 12.828 16.641 1.04 1 88.31 217 ALA B N 1
ATOM 4304 C CA . ALA B 1 217 ? 12.156 17.938 1.224 1 88.31 217 ALA B CA 1
ATOM 4305 C C . ALA B 1 217 ? 10.664 17.828 0.913 1 88.31 217 ALA B C 1
ATOM 4307 O O . ALA B 1 217 ? 9.914 18.781 1.112 1 88.31 217 ALA B O 1
ATOM 4308 N N . ASP B 1 218 ? 10.234 16.625 0.462 1 93.38 218 ASP B N 1
ATOM 4309 C CA . ASP B 1 218 ? 8.844 16.422 0.066 1 93.38 218 ASP B CA 1
ATOM 4310 C C . ASP B 1 218 ? 7.957 16.172 1.283 1 93.38 218 ASP B C 1
ATOM 4312 O O . ASP B 1 218 ? 7.273 15.141 1.351 1 93.38 218 ASP B O 1
ATOM 4316 N N . ARG B 1 219 ? 7.984 17.062 2.188 1 97.19 219 ARG B N 1
ATOM 4317 C CA . ARG B 1 219 ? 7.242 17.062 3.445 1 97.19 219 ARG B CA 1
ATOM 4318 C C . ARG B 1 219 ? 7.254 18.438 4.086 1 97.19 219 ARG B C 1
ATOM 4320 O O . ARG B 1 219 ? 7.82 19.391 3.533 1 97.19 219 ARG B O 1
ATOM 4327 N N . LEU B 1 220 ? 6.551 18.609 5.215 1 98.75 220 LEU B N 1
ATOM 4328 C CA . LEU B 1 220 ? 6.672 19.812 6.031 1 98.75 220 LEU B CA 1
ATOM 4329 C C . LEU B 1 220 ? 8.117 20.031 6.473 1 98.75 220 LEU B C 1
ATOM 4331 O O . LEU B 1 220 ? 8.797 19.078 6.875 1 98.75 220 LEU B O 1
ATOM 4335 N N . ASP B 1 221 ? 8.523 21.25 6.336 1 97.94 221 ASP B N 1
ATOM 4336 C CA . ASP B 1 221 ? 9.906 21.562 6.664 1 97.94 221 ASP B CA 1
ATOM 4337 C C . ASP B 1 221 ? 10.039 23.016 7.137 1 97.94 221 ASP B C 1
ATOM 4339 O O . ASP B 1 221 ? 9.133 23.812 6.941 1 97.94 221 ASP B O 1
ATOM 4343 N N . VAL B 1 222 ? 11.219 23.203 7.715 1 96.94 222 VAL B N 1
ATOM 4344 C CA . VAL B 1 222 ? 11.578 24.578 8.016 1 96.94 222 VAL B CA 1
ATOM 4345 C C . VAL B 1 222 ? 11.609 25.406 6.727 1 96.94 222 VAL B C 1
ATOM 4347 O O . VAL B 1 222 ? 12.047 24.906 5.684 1 96.94 222 VAL B O 1
ATOM 4350 N N . GLY B 1 223 ? 11.156 26.578 6.73 1 97.19 223 GLY B N 1
ATOM 4351 C CA . GLY B 1 223 ? 11.195 27.453 5.562 1 97.19 223 GLY B CA 1
ATOM 4352 C C . GLY B 1 223 ? 9.891 27.469 4.785 1 97.19 223 GLY B C 1
ATOM 4353 O O . GLY B 1 223 ? 9.672 28.344 3.947 1 97.19 223 GLY B O 1
ATOM 4354 N N . ASP B 1 224 ? 9 26.469 5.098 1 98.62 224 ASP B N 1
ATOM 4355 C CA . ASP B 1 224 ? 7.707 26.438 4.426 1 98.62 224 ASP B CA 1
ATOM 4356 C C . ASP B 1 224 ? 6.832 27.609 4.867 1 98.62 224 ASP B C 1
ATOM 4358 O O . ASP B 1 224 ? 5.832 27.922 4.219 1 98.62 224 ASP B O 1
ATOM 4362 N N . ALA B 1 225 ? 7.145 28.297 5.969 1 98.69 225 ALA B N 1
ATOM 4363 C CA . ALA B 1 225 ? 6.586 29.531 6.5 1 98.69 225 ALA B CA 1
ATOM 4364 C C . ALA B 1 225 ? 7.652 30.359 7.219 1 98.69 225 ALA B C 1
ATOM 4366 O O . ALA B 1 225 ? 8.805 29.922 7.332 1 98.69 225 ALA B O 1
ATOM 4367 N N . GLN B 1 226 ? 7.254 31.531 7.625 1 98.44 226 GLN B N 1
ATOM 4368 C CA . GLN B 1 226 ? 8.18 32.344 8.414 1 98.44 226 GLN B CA 1
ATOM 4369 C C . GLN B 1 226 ? 8.539 31.625 9.727 1 98.44 226 GLN B C 1
ATOM 4371 O O . GLN B 1 226 ? 9.648 31.781 10.234 1 98.44 226 GLN B O 1
ATOM 4376 N N . TYR B 1 227 ? 7.605 30.922 10.203 1 98.62 227 TYR B N 1
ATOM 4377 C CA . TYR B 1 227 ? 7.801 30.125 11.406 1 98.62 227 TYR B CA 1
ATOM 4378 C C . TYR B 1 227 ? 7.012 28.828 11.336 1 98.62 227 TYR B C 1
ATOM 4380 O O . TYR B 1 227 ? 5.809 28.828 11.062 1 98.62 227 TYR B O 1
ATOM 4388 N N . VAL B 1 228 ? 7.668 27.641 11.562 1 98.75 228 VAL B N 1
ATOM 4389 C CA . VAL B 1 228 ? 7.043 26.328 11.5 1 98.75 228 VAL B CA 1
ATOM 4390 C C . VAL B 1 228 ? 7.195 25.625 12.844 1 98.75 228 VAL B C 1
ATOM 4392 O O . VAL B 1 228 ? 8.305 25.5 13.375 1 98.75 228 VAL B O 1
ATOM 4395 N N . GLU B 1 229 ? 6.09 25.156 13.43 1 98.5 229 GLU B N 1
ATOM 4396 C CA . GLU B 1 229 ? 6.066 24.328 14.633 1 98.5 229 GLU B CA 1
ATOM 4397 C C . GLU B 1 229 ? 5.523 22.938 14.336 1 98.5 229 GLU B C 1
ATOM 4399 O O . GLU B 1 229 ? 4.703 22.766 13.43 1 98.5 229 GLU B O 1
ATOM 4404 N N . ALA B 1 230 ? 5.992 22 15.086 1 98.75 230 ALA B N 1
ATOM 4405 C CA . ALA B 1 230 ? 5.418 20.656 15.016 1 98.75 230 ALA B CA 1
ATOM 4406 C C . ALA B 1 230 ? 5.145 20.094 16.406 1 98.75 230 ALA B C 1
ATOM 4408 O O . ALA B 1 230 ? 5.914 20.344 17.344 1 98.75 230 ALA B O 1
ATOM 4409 N N . ILE B 1 231 ? 4.09 19.438 16.531 1 98.88 231 ILE B N 1
ATOM 4410 C CA . ILE B 1 231 ? 3.725 18.688 17.734 1 98.88 231 ILE B CA 1
ATOM 4411 C C . ILE B 1 231 ? 3.75 17.188 17.453 1 98.88 231 ILE B C 1
ATOM 4413 O O . ILE B 1 231 ? 2.984 16.703 16.625 1 98.88 231 ILE B O 1
ATOM 4417 N N . HIS B 1 232 ? 4.582 16.453 18.141 1 98.88 232 HIS B N 1
ATOM 4418 C CA . HIS B 1 232 ? 4.766 15.031 17.922 1 98.88 232 HIS B CA 1
ATOM 4419 C C . HIS B 1 232 ? 4.125 14.219 19.031 1 98.88 232 HIS B C 1
ATOM 4421 O O . HIS B 1 232 ? 4.602 14.234 20.172 1 98.88 232 HIS B O 1
ATOM 4427 N N . THR B 1 233 ? 3.07 13.406 18.656 1 98.69 233 THR B N 1
ATOM 4428 C CA . THR B 1 233 ? 2.367 12.68 19.719 1 98.69 233 THR B CA 1
ATOM 4429 C C . THR B 1 233 ? 2.406 11.18 19.453 1 98.69 233 THR B C 1
ATOM 4431 O O . THR B 1 233 ? 2.072 10.383 20.328 1 98.69 233 THR B O 1
ATOM 4434 N N . ASN B 1 234 ? 2.832 10.805 18.25 1 98.12 234 ASN B N 1
ATOM 4435 C CA . ASN B 1 234 ? 2.975 9.391 17.906 1 98.12 234 ASN B CA 1
ATOM 4436 C C . ASN B 1 234 ? 4.172 9.156 16.984 1 98.12 234 ASN B C 1
ATOM 4438 O O . ASN B 1 234 ? 4.047 8.492 15.953 1 98.12 234 ASN B O 1
ATOM 4442 N N . ALA B 1 235 ? 5.395 9.734 17.203 1 95.44 235 ALA B N 1
ATOM 4443 C CA . ALA B 1 235 ? 6.613 9.789 16.391 1 95.44 235 ALA B CA 1
ATOM 4444 C C . ALA B 1 235 ? 7.152 8.391 16.109 1 95.44 235 ALA B C 1
ATOM 4446 O O . ALA B 1 235 ? 7.988 8.203 15.227 1 95.44 235 ALA B O 1
ATOM 4447 N N . GLN B 1 236 ? 6.66 7.238 16.422 1 85 236 GLN B N 1
ATOM 4448 C CA . GLN B 1 236 ? 7.266 5.93 16.219 1 85 236 GLN B CA 1
ATOM 4449 C C . GLN B 1 236 ? 6.449 5.098 15.227 1 85 236 GLN B C 1
ATOM 4451 O O . GLN B 1 236 ? 6.941 4.109 14.68 1 85 236 GLN B O 1
ATOM 4456 N N . PHE B 1 237 ? 5.309 5.668 14.984 1 94.88 237 PHE B N 1
ATOM 4457 C CA . PHE B 1 237 ? 4.496 4.844 14.102 1 94.88 237 PHE B CA 1
ATOM 4458 C C . PHE B 1 237 ? 3.738 5.711 13.102 1 94.88 237 PHE B C 1
ATOM 4460 O O . PHE B 1 237 ? 4.25 6.012 12.016 1 94.88 237 PHE B O 1
ATOM 4467 N N . LEU B 1 238 ? 2.719 6.438 13.508 1 97.38 238 LEU B N 1
ATOM 4468 C CA . LEU B 1 238 ? 1.891 7.18 12.562 1 97.38 238 LEU B CA 1
ATOM 4469 C C . LEU B 1 238 ? 2.508 8.539 12.25 1 97.38 238 LEU B C 1
ATOM 4471 O O . LEU B 1 238 ? 2.275 9.102 11.18 1 97.38 238 LEU B O 1
ATOM 4475 N N . GLY B 1 239 ? 3.244 9.125 13.133 1 98.38 239 GLY B N 1
ATOM 4476 C CA . GLY B 1 239 ? 3.949 10.383 12.93 1 98.38 239 GLY B CA 1
ATOM 4477 C C . GLY B 1 239 ? 5.434 10.195 12.672 1 98.38 239 GLY B C 1
ATOM 4478 O O . GLY B 1 239 ? 5.988 9.133 12.953 1 98.38 239 GLY B O 1
ATOM 4479 N N . VAL B 1 240 ? 6.07 11.211 12.195 1 98.06 240 VAL B N 1
ATOM 4480 C CA . VAL B 1 240 ? 7.512 11.172 11.977 1 98.06 240 VAL B CA 1
ATOM 4481 C C . VAL B 1 240 ? 8.242 11.203 13.32 1 98.06 240 VAL B C 1
ATOM 4483 O O . VAL B 1 240 ? 7.727 11.758 14.297 1 98.06 240 VAL B O 1
ATOM 4486 N N . ASN B 1 241 ? 9.469 10.656 13.312 1 96.88 241 ASN B N 1
ATOM 4487 C CA . ASN B 1 241 ? 10.234 10.57 14.555 1 96.88 241 ASN B CA 1
ATOM 4488 C C . ASN B 1 241 ? 11.43 11.523 14.539 1 96.88 241 ASN B C 1
ATOM 4490 O O . ASN B 1 241 ? 12.43 11.273 15.211 1 96.88 241 ASN B O 1
ATOM 4494 N N . TYR B 1 242 ? 11.398 12.516 13.703 1 96.38 242 TYR B N 1
ATOM 4495 C CA . TYR B 1 242 ? 12.445 13.523 13.586 1 96.38 242 TYR B CA 1
ATOM 4496 C C . TYR B 1 242 ? 11.859 14.93 13.602 1 96.38 242 TYR B C 1
ATOM 4498 O O . TYR B 1 242 ? 10.672 15.117 13.312 1 96.38 242 TYR B O 1
ATOM 4506 N N . ALA B 1 243 ? 12.656 15.914 13.969 1 97.19 243 ALA B N 1
ATOM 4507 C CA . ALA B 1 243 ? 12.227 17.312 13.969 1 97.19 243 ALA B CA 1
ATOM 4508 C C . ALA B 1 243 ? 12.086 17.844 12.547 1 97.19 243 ALA B C 1
ATOM 4510 O O . ALA B 1 243 ? 12.891 17.516 11.672 1 97.19 243 ALA B O 1
ATOM 4511 N N . LEU B 1 244 ? 11.039 18.641 12.328 1 96.25 244 LEU B N 1
ATOM 4512 C CA . LEU B 1 244 ? 10.914 19.188 10.984 1 96.25 244 LEU B CA 1
ATOM 4513 C C . LEU B 1 244 ? 10.555 20.672 11.031 1 96.25 244 LEU B C 1
ATOM 4515 O O . LEU B 1 244 ? 10.469 21.328 9.984 1 96.25 244 LEU B O 1
ATOM 4519 N N . GLY B 1 245 ? 10.289 21.281 12.195 1 97.56 245 GLY B N 1
ATOM 4520 C CA . GLY B 1 245 ? 9.977 22.703 12.328 1 97.56 245 GLY B CA 1
ATOM 4521 C C . GLY B 1 245 ? 11.102 23.5 12.945 1 97.56 245 GLY B C 1
ATOM 4522 O O . GLY B 1 245 ? 12.172 22.969 13.234 1 97.56 245 GLY B O 1
ATOM 4523 N N . ASP B 1 246 ? 10.875 24.844 13.016 1 98.5 246 ASP B N 1
ATOM 4524 C CA . ASP B 1 246 ? 11.734 25.688 13.836 1 98.5 246 ASP B CA 1
ATOM 4525 C C . ASP B 1 246 ? 11.703 25.25 15.305 1 98.5 246 ASP B C 1
ATOM 4527 O O . ASP B 1 246 ? 12.719 25.297 15.992 1 98.5 246 ASP B O 1
ATOM 4531 N N . THR B 1 247 ? 10.57 24.891 15.719 1 98.62 247 THR B N 1
ATOM 4532 C CA . THR B 1 247 ? 10.344 24.328 17.047 1 98.62 247 THR B CA 1
ATOM 4533 C C . THR B 1 247 ? 9.547 23.031 16.969 1 98.62 247 THR B C 1
ATOM 4535 O O . THR B 1 247 ? 8.523 22.969 16.281 1 98.62 247 THR B O 1
ATOM 4538 N N . ASP B 1 248 ? 9.984 22.047 17.656 1 98.81 248 ASP B N 1
ATOM 4539 C CA . ASP B 1 248 ? 9.266 20.781 17.75 1 98.81 248 ASP B CA 1
ATOM 4540 C C . ASP B 1 248 ? 8.93 20.453 19.203 1 98.81 248 ASP B C 1
ATOM 4542 O O . ASP B 1 248 ? 9.812 20.438 20.062 1 98.81 248 ASP B O 1
ATOM 4546 N N . PHE B 1 249 ? 7.672 20.25 19.453 1 98.88 249 PHE B N 1
ATOM 4547 C CA . PHE B 1 249 ? 7.199 19.844 20.766 1 98.88 249 PHE B CA 1
ATOM 4548 C C . PHE B 1 249 ? 6.973 18.328 20.828 1 98.88 249 PHE B C 1
ATOM 4550 O O . PHE B 1 249 ? 6.438 17.75 19.875 1 98.88 249 PHE B O 1
ATOM 4557 N N . TRP B 1 250 ? 7.398 17.719 21.922 1 98.81 250 TRP B N 1
ATOM 4558 C CA . TRP B 1 250 ? 7.309 16.266 22.109 1 98.81 250 TRP B CA 1
ATOM 4559 C C . TRP B 1 250 ? 6.629 15.93 23.422 1 98.81 250 TRP B C 1
ATOM 4561 O O . TRP B 1 250 ? 7.27 15.43 24.359 1 98.81 250 TRP B O 1
ATOM 4571 N N . PRO B 1 251 ? 5.34 16.156 23.516 1 98.75 251 PRO B N 1
ATOM 4572 C CA . PRO B 1 251 ? 4.656 15.758 24.75 1 98.75 251 PRO B CA 1
ATOM 4573 C C . PRO B 1 251 ? 4.84 14.281 25.062 1 98.75 251 PRO B C 1
ATOM 4575 O O . PRO B 1 251 ? 4.688 13.43 24.188 1 98.75 251 PRO B O 1
ATOM 4578 N N . ASN B 1 252 ? 5.227 13.945 26.359 1 97.94 252 ASN B N 1
ATOM 4579 C CA . ASN B 1 252 ? 5.445 12.594 26.859 1 97.94 252 ASN B CA 1
ATOM 4580 C C . ASN B 1 252 ? 6.492 11.859 26.031 1 97.94 252 ASN B C 1
ATOM 4582 O O . ASN B 1 252 ? 6.348 10.664 25.75 1 97.94 252 ASN B O 1
ATOM 4586 N N . GLY B 1 253 ? 7.383 12.594 25.484 1 97.88 253 GLY B N 1
ATOM 4587 C CA . GLY B 1 253 ? 8.461 12.016 24.688 1 97.88 253 GLY B CA 1
ATOM 4588 C C . GLY B 1 253 ? 8.102 11.844 23.234 1 97.88 253 GLY B C 1
ATOM 4589 O O . GLY B 1 253 ? 8.953 11.469 22.422 1 97.88 253 GLY B O 1
ATOM 4590 N N . GLY B 1 254 ? 6.848 12.102 22.812 1 98.25 254 GLY B N 1
ATOM 4591 C CA . GLY B 1 254 ? 6.414 12.148 21.438 1 98.25 254 GLY B CA 1
ATOM 4592 C C . GLY B 1 254 ? 5.922 10.812 20.906 1 98.25 254 GLY B C 1
ATOM 4593 O O . GLY B 1 254 ? 5.375 10.727 19.812 1 98.25 254 GLY B O 1
ATOM 4594 N N . TYR B 1 255 ? 6 9.648 21.672 1 95.38 255 TYR B N 1
ATOM 4595 C CA . TYR B 1 255 ? 5.738 8.305 21.172 1 95.38 255 TYR B CA 1
ATOM 4596 C C . TYR B 1 255 ? 4.305 7.883 21.469 1 95.38 255 TYR B C 1
ATOM 4598 O O . TYR B 1 255 ? 3.518 7.641 20.547 1 95.38 255 TYR B O 1
ATOM 4606 N N . MET B 1 256 ? 3.938 7.719 22.734 1 96.31 256 MET B N 1
ATOM 4607 C CA . MET B 1 256 ? 2.602 7.426 23.25 1 96.31 256 MET B CA 1
ATOM 4608 C C . MET B 1 256 ? 2.156 8.477 24.25 1 96.31 256 MET B C 1
ATOM 4610 O O . MET B 1 256 ? 2.979 9.031 24.984 1 96.31 256 MET B O 1
ATOM 4614 N N . GLN B 1 257 ? 0.898 8.695 24.25 1 97.75 257 GLN B N 1
ATOM 4615 C CA . GLN B 1 257 ? 0.398 9.766 25.109 1 97.75 257 GLN B CA 1
ATOM 4616 C C . GLN B 1 257 ? -0.321 9.203 26.328 1 97.75 257 GLN B C 1
ATOM 4618 O O . GLN B 1 257 ? -0.874 8.102 26.281 1 97.75 257 GLN B O 1
ATOM 4623 N N . ALA B 1 258 ? -0.248 9.984 27.375 1 97.19 258 ALA B N 1
ATOM 4624 C CA . ALA B 1 258 ? -0.923 9.586 28.609 1 97.19 258 ALA B CA 1
ATOM 4625 C C . ALA B 1 258 ? -2.406 9.328 28.359 1 97.19 258 ALA B C 1
ATOM 4627 O O . ALA B 1 258 ? -3.084 10.117 27.703 1 97.19 258 ALA B O 1
ATOM 4628 N N . GLY B 1 259 ? -2.859 8.141 28.797 1 96.56 259 GLY B N 1
ATOM 4629 C CA . GLY B 1 259 ? -4.266 7.789 28.672 1 96.56 259 GLY B CA 1
ATOM 4630 C C . GLY B 1 259 ? -4.574 6.988 27.422 1 96.56 259 GLY B C 1
ATOM 4631 O O . GLY B 1 259 ? -5.699 6.52 27.25 1 96.56 259 GLY B O 1
ATOM 4632 N N . CYS B 1 260 ? -3.613 6.766 26.578 1 94.75 260 CYS B N 1
ATOM 4633 C CA . CYS B 1 260 ? -3.875 6.105 25.297 1 94.75 260 CYS B CA 1
ATOM 4634 C C . CYS B 1 260 ? -3.434 4.645 25.344 1 94.75 260 CYS B C 1
ATOM 4636 O O . CYS B 1 260 ? -3.811 3.854 24.484 1 94.75 260 CYS B O 1
ATOM 4638 N N . LEU B 1 261 ? -2.736 4.273 26.406 1 91.62 261 LEU B N 1
ATOM 4639 C CA . LEU B 1 261 ? -2.223 2.916 26.547 1 91.62 261 LEU B CA 1
ATOM 4640 C C . LEU B 1 261 ? -1.481 2.484 25.281 1 91.62 261 LEU B C 1
ATOM 4642 O O . LEU B 1 261 ? -0.497 3.115 24.891 1 91.62 261 LEU B O 1
ATOM 4646 N N . LEU B 1 262 ? -2.061 1.519 24.531 1 89.81 262 LEU B N 1
ATOM 4647 C CA . LEU B 1 262 ? -1.348 1.011 23.375 1 89.81 262 LEU B CA 1
ATOM 4648 C C . LEU B 1 262 ? -2.018 1.474 22.078 1 89.81 262 LEU B C 1
ATOM 4650 O O . LEU B 1 262 ? -1.604 1.084 20.984 1 89.81 262 LEU B O 1
ATOM 4654 N N . SER B 1 263 ? -2.941 2.371 22.156 1 92.06 263 SER B N 1
ATOM 4655 C CA . SER B 1 263 ? -3.666 2.83 20.969 1 92.06 263 SER B CA 1
ATOM 4656 C C . SER B 1 263 ? -2.857 3.861 20.188 1 92.06 263 SER B C 1
ATOM 4658 O O . SER B 1 263 ? -2.678 4.992 20.641 1 92.06 263 SER B O 1
ATOM 4660 N N . GLN B 1 264 ? -2.48 3.537 18.984 1 94.19 264 GLN B N 1
ATOM 4661 C CA . GLN B 1 264 ? -1.708 4.418 18.109 1 94.19 264 GLN B CA 1
ATOM 4662 C C . GLN B 1 264 ? -2.547 5.602 17.641 1 94.19 264 GLN B C 1
ATOM 4664 O O . GLN B 1 264 ? -2.062 6.734 17.594 1 94.19 264 GLN B O 1
ATOM 4669 N N . THR B 1 265 ? -3.809 5.309 17.344 1 94.88 265 THR B N 1
ATOM 4670 C CA . THR B 1 265 ? -4.691 6.352 16.828 1 94.88 265 THR B CA 1
ATOM 4671 C C . THR B 1 265 ? -5.059 7.34 17.938 1 94.88 265 THR B C 1
ATOM 4673 O O . THR B 1 265 ? -5.23 8.531 17.672 1 94.88 265 THR B O 1
ATOM 4676 N N . CYS B 1 266 ? -5.199 6.836 19.109 1 94.88 266 CYS B N 1
ATOM 4677 C CA . CYS B 1 266 ? -5.43 7.719 20.25 1 94.88 266 CYS B CA 1
ATOM 4678 C C . CYS B 1 266 ? -4.273 8.695 20.438 1 94.88 266 CYS B C 1
ATOM 4680 O O . CYS B 1 266 ? -4.484 9.906 20.531 1 94.88 266 CYS B O 1
ATOM 4682 N N . SER B 1 267 ? -3.066 8.203 20.453 1 96.94 267 SER B N 1
ATOM 4683 C CA . SER B 1 267 ? -1.891 9.055 20.594 1 96.94 267 SER B CA 1
ATOM 4684 C C . SER B 1 267 ? -1.747 10.008 19.406 1 96.94 267 SER B C 1
ATOM 4686 O O . SER B 1 267 ? -1.398 11.172 19.594 1 96.94 267 SER B O 1
ATOM 4688 N N . HIS B 1 268 ? -2.041 9.492 18.25 1 97.62 268 HIS B N 1
ATOM 4689 C CA . HIS B 1 268 ? -1.968 10.289 17.031 1 97.62 268 HIS B CA 1
ATOM 4690 C C . HIS B 1 268 ? -2.934 11.469 17.094 1 97.62 268 HIS B C 1
ATOM 4692 O O . HIS B 1 268 ? -2.611 12.562 16.625 1 97.62 268 HIS B O 1
ATOM 4698 N N . SER B 1 269 ? -4.051 11.281 17.719 1 97.31 269 SER B N 1
ATOM 4699 C CA . SER B 1 269 ? -5.109 12.281 17.766 1 97.31 269 SER B CA 1
ATOM 4700 C C . SER B 1 269 ? -4.848 13.305 18.875 1 97.31 269 SER B C 1
ATOM 4702 O O . SER B 1 269 ? -5.43 14.398 18.859 1 97.31 269 SER B O 1
ATOM 4704 N N . ARG B 1 270 ? -3.988 12.992 19.75 1 97.88 270 ARG B N 1
ATOM 4705 C CA . ARG B 1 270 ? -3.746 13.891 20.875 1 97.88 270 ARG B CA 1
ATOM 4706 C C . ARG B 1 270 ? -3.154 15.211 20.406 1 97.88 270 ARG B C 1
ATOM 4708 O O . ARG B 1 270 ? -3.352 16.25 21.047 1 97.88 270 ARG B O 1
ATOM 4715 N N . SER B 1 271 ? -2.469 15.203 19.281 1 98.44 271 SER B N 1
ATOM 4716 C CA . SER B 1 271 ? -1.854 16.438 18.797 1 98.44 271 SER B CA 1
ATOM 4717 C C . SER B 1 271 ? -2.898 17.516 18.562 1 98.44 271 SER B C 1
ATOM 4719 O O . SER B 1 271 ? -2.75 18.641 19.047 1 98.44 271 SER B O 1
ATOM 4721 N N . TYR B 1 272 ? -3.992 17.188 17.875 1 98.31 272 TYR B N 1
ATOM 4722 C CA . TYR B 1 272 ? -4.98 18.219 17.625 1 98.31 272 TYR B CA 1
ATOM 4723 C C . TYR B 1 272 ? -5.902 18.406 18.812 1 98.31 272 TYR B C 1
ATOM 4725 O O . TYR B 1 272 ? -6.512 19.469 18.984 1 98.31 272 TYR B O 1
ATOM 4733 N N . ILE B 1 273 ? -6 17.422 19.688 1 98.25 273 ILE B N 1
ATOM 4734 C CA . ILE B 1 273 ? -6.754 17.594 20.922 1 98.25 273 ILE B CA 1
ATOM 4735 C C . ILE B 1 273 ? -6.023 18.562 21.844 1 98.25 273 ILE B C 1
ATOM 4737 O O . ILE B 1 273 ? -6.645 19.453 22.422 1 98.25 273 ILE B O 1
ATOM 4741 N N . TYR B 1 274 ? -4.707 18.391 21.953 1 98.75 274 TYR B N 1
ATOM 4742 C CA . TYR B 1 274 ? -3.893 19.312 22.719 1 98.75 274 TYR B CA 1
ATOM 4743 C C . TYR B 1 274 ? -3.975 20.719 22.141 1 98.75 274 TYR B C 1
ATOM 4745 O O . TYR B 1 274 ? -4.059 21.703 22.891 1 98.75 274 TYR B O 1
ATOM 4753 N N . MET B 1 275 ? -3.947 20.812 20.828 1 98.75 275 MET B N 1
ATOM 4754 C CA . MET B 1 275 ? -4.059 22.109 20.172 1 98.75 275 MET B CA 1
ATOM 4755 C C . MET B 1 275 ? -5.371 22.797 20.547 1 98.75 275 MET B C 1
ATOM 4757 O O . MET B 1 275 ? -5.379 23.969 20.922 1 98.75 275 MET B O 1
ATOM 4761 N N . ALA B 1 276 ? -6.445 22.094 20.438 1 98.62 276 ALA B N 1
ATOM 4762 C CA . ALA B 1 276 ? -7.754 22.656 20.766 1 98.62 276 ALA B CA 1
ATOM 4763 C C . ALA B 1 276 ? -7.801 23.125 22.203 1 98.62 276 ALA B C 1
ATOM 4765 O O . ALA B 1 276 ? -8.266 24.234 22.484 1 98.62 276 ALA B O 1
ATOM 4766 N N . GLU B 1 277 ? -7.328 22.297 23.094 1 98.5 277 GLU B N 1
ATOM 4767 C CA . GLU B 1 277 ? -7.32 22.672 24.5 1 98.5 277 GLU B CA 1
ATOM 4768 C C . GLU B 1 277 ? -6.449 23.906 24.75 1 98.5 277 GLU B C 1
ATOM 4770 O O . GLU B 1 277 ? -6.805 24.781 25.531 1 98.5 277 GLU B O 1
ATOM 4775 N N . SER B 1 278 ? -5.301 23.969 24.094 1 98.69 278 SER B N 1
ATOM 4776 C CA . SER B 1 278 ? -4.367 25.078 24.266 1 98.69 278 SER B CA 1
ATOM 4777 C C . SER B 1 278 ? -4.973 26.391 23.781 1 98.69 278 SER B C 1
ATOM 4779 O O . SER B 1 278 ? -4.605 27.469 24.266 1 98.69 278 SER B O 1
ATOM 4781 N N . ILE B 1 279 ? -5.848 26.359 22.797 1 98.38 279 ILE B N 1
ATOM 4782 C CA . ILE B 1 279 ? -6.523 27.547 22.297 1 98.38 279 ILE B CA 1
ATOM 4783 C C . ILE B 1 279 ? -7.516 28.062 23.344 1 98.38 279 ILE B C 1
ATOM 4785 O O . ILE B 1 279 ? -7.672 29.266 23.516 1 98.38 279 ILE B O 1
ATOM 4789 N N . GLU B 1 280 ? -8.109 27.203 24.062 1 96.69 280 GLU B N 1
ATOM 4790 C CA . GLU B 1 280 ? -9.086 27.578 25.094 1 96.69 280 GLU B CA 1
ATOM 4791 C C . GLU B 1 280 ? -8.391 28.078 26.359 1 96.69 280 GLU B C 1
ATOM 4793 O O . GLU B 1 280 ? -8.75 29.141 26.875 1 96.69 280 GLU B O 1
ATOM 4798 N N . ASP B 1 281 ? -7.527 27.312 26.812 1 95.69 281 ASP B N 1
ATOM 4799 C CA . ASP B 1 281 ? -6.703 27.594 27.984 1 95.69 281 ASP B CA 1
ATOM 4800 C C . ASP B 1 281 ? -5.348 26.906 27.891 1 95.69 281 ASP B C 1
ATOM 4802 O O . ASP B 1 281 ? -5.254 25.688 28.078 1 95.69 281 ASP B O 1
ATOM 4806 N N . ASN B 1 282 ? -4.293 27.703 27.734 1 97.69 282 ASN B N 1
ATOM 4807 C CA . ASN B 1 282 ? -3.002 27.094 27.438 1 97.69 282 ASN B CA 1
ATOM 4808 C C . ASN B 1 282 ? -2.18 26.875 28.703 1 97.69 282 ASN B C 1
ATOM 4810 O O . ASN B 1 282 ? -1.636 27.812 29.266 1 97.69 282 ASN B O 1
ATOM 4814 N N . THR B 1 283 ? -2.09 25.672 29.109 1 97.81 283 THR B N 1
ATOM 4815 C CA . THR B 1 283 ? -1.288 25.297 30.266 1 97.81 283 THR B CA 1
ATOM 4816 C C . THR B 1 283 ? -0.262 24.234 29.906 1 97.81 283 THR B C 1
ATOM 4818 O O . THR B 1 283 ? 0.143 23.438 30.75 1 97.81 283 THR B O 1
ATOM 4821 N N . PHE B 1 284 ? 0.129 24.188 28.609 1 98.5 284 PHE B N 1
ATOM 4822 C CA . PHE B 1 284 ? 1.095 23.219 28.125 1 98.5 284 PHE B CA 1
ATOM 4823 C C . PHE B 1 284 ? 2.514 23.766 28.219 1 98.5 284 PHE B C 1
ATOM 4825 O O . PHE B 1 284 ? 3.154 24 27.188 1 98.5 284 PHE B O 1
ATOM 4832 N N . TYR B 1 285 ? 3.057 23.844 29.359 1 97.88 285 TYR B N 1
ATOM 4833 C CA . TYR B 1 285 ? 4.391 24.359 29.609 1 97.88 285 TYR B CA 1
ATOM 4834 C C . TYR B 1 285 ? 5.461 23.359 29.203 1 97.88 285 TYR B C 1
ATOM 4836 O O . TYR B 1 285 ? 5.586 22.297 29.797 1 97.88 285 TYR B O 1
ATOM 4844 N N . ALA B 1 286 ? 6.219 23.734 28.203 1 98.25 286 ALA B N 1
ATOM 4845 C CA . ALA B 1 286 ? 7.293 22.875 27.719 1 98.25 286 ALA B CA 1
ATOM 4846 C C . ALA B 1 286 ? 8.656 23.484 27.984 1 98.25 286 ALA B C 1
ATOM 4848 O O . ALA B 1 286 ? 8.781 24.703 28.141 1 98.25 286 ALA B O 1
ATOM 4849 N N . ARG B 1 287 ? 9.672 22.672 28.094 1 98.12 287 ARG B N 1
ATOM 4850 C CA . ARG B 1 287 ? 11.055 23.094 28.297 1 98.12 287 ARG B CA 1
ATOM 4851 C C . ARG B 1 287 ? 11.961 22.594 27.188 1 98.12 287 ARG B C 1
ATOM 4853 O O . ARG B 1 287 ? 11.828 21.453 26.734 1 98.12 287 ARG B O 1
ATOM 4860 N N . GLN B 1 288 ? 12.812 23.5 26.75 1 98.44 288 GLN B N 1
ATOM 4861 C CA . GLN B 1 288 ? 13.812 23.078 25.781 1 98.44 288 GLN B CA 1
ATOM 4862 C C . GLN B 1 288 ? 14.727 22 26.359 1 98.44 288 GLN B C 1
ATOM 4864 O O . GLN B 1 288 ? 15.195 22.125 27.5 1 98.44 288 GLN B O 1
ATOM 4869 N N . CYS B 1 289 ? 14.906 20.953 25.625 1 98.25 289 CYS B N 1
ATOM 4870 C CA . CYS B 1 289 ? 15.758 19.859 26.078 1 98.25 289 CY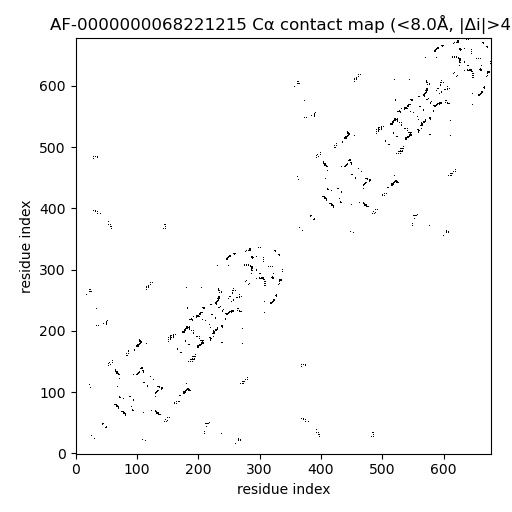S B CA 1
ATOM 4871 C C . CYS B 1 289 ? 16.203 19 24.891 1 98.25 289 CYS B C 1
ATOM 4873 O O . CYS B 1 289 ? 15.578 19.016 23.844 1 98.25 289 CYS B O 1
ATOM 4875 N N . ASP B 1 290 ? 17.281 18.297 25.109 1 96.75 290 ASP B N 1
ATOM 4876 C CA . ASP B 1 290 ? 17.797 17.453 24.031 1 96.75 290 ASP B CA 1
ATOM 4877 C C . ASP B 1 290 ? 17.109 16.078 24.031 1 96.75 290 ASP B C 1
ATOM 4879 O O . ASP B 1 290 ? 16.828 15.523 22.984 1 96.75 290 ASP B O 1
ATOM 4883 N N . LEU B 1 291 ? 16.844 15.602 25.234 1 97.12 291 LEU B N 1
ATOM 4884 C CA . LEU B 1 291 ? 16.266 14.273 25.391 1 97.12 291 LEU B CA 1
ATOM 4885 C C . LEU B 1 291 ? 15.102 14.297 26.375 1 97.12 291 LEU B C 1
ATOM 4887 O O . LEU B 1 291 ? 15.133 15.055 27.344 1 97.12 291 LEU B O 1
ATOM 4891 N N . TYR B 1 292 ? 14.195 13.438 26.094 1 97.62 292 TYR B N 1
ATOM 4892 C CA . TYR B 1 292 ? 13.047 13.352 27 1 97.62 292 TYR B CA 1
ATOM 4893 C C . TYR B 1 292 ? 13.461 12.875 28.375 1 97.62 292 TYR B C 1
ATOM 4895 O O . TYR B 1 292 ? 12.938 13.336 29.391 1 97.62 292 TYR B O 1
ATOM 4903 N N . ASP B 1 293 ? 14.367 11.914 28.453 1 97.25 293 ASP B N 1
ATOM 4904 C CA . ASP B 1 293 ? 14.852 11.398 29.719 1 97.25 293 ASP B CA 1
ATOM 4905 C C . ASP B 1 293 ? 15.461 12.508 30.578 1 97.25 293 ASP B C 1
ATOM 4907 O O . ASP B 1 293 ? 15.297 12.516 31.797 1 97.25 293 ASP B O 1
ATOM 4911 N N . GLU B 1 294 ? 16.219 13.391 29.938 1 97.38 294 GLU B N 1
ATOM 4912 C CA . GLU B 1 294 ? 16.797 14.523 30.656 1 97.38 294 GLU B CA 1
ATOM 4913 C C . GLU B 1 294 ? 15.703 15.445 31.188 1 97.38 294 GLU B C 1
ATOM 4915 O O . GLU B 1 294 ? 15.82 15.977 32.281 1 97.38 294 GLU B O 1
ATOM 4920 N N . TYR B 1 295 ? 14.727 15.641 30.438 1 97.62 295 TYR B N 1
ATOM 4921 C CA . TYR B 1 295 ? 13.586 16.438 30.875 1 97.62 295 TYR B CA 1
ATOM 4922 C C . TYR B 1 295 ? 12.922 15.82 32.094 1 97.62 295 TYR B C 1
ATOM 4924 O O . TYR B 1 295 ? 12.641 16.516 33.094 1 97.62 295 TYR B O 1
ATOM 4932 N N . THR B 1 296 ? 12.625 14.523 32 1 96.38 296 THR B N 1
ATOM 4933 C CA . THR B 1 296 ? 11.891 13.844 33.062 1 96.38 296 THR B CA 1
ATOM 4934 C C . THR B 1 296 ? 12.711 13.797 34.344 1 96.38 296 THR B C 1
ATOM 4936 O O . THR B 1 296 ? 12.148 13.766 35.438 1 96.38 296 THR B O 1
ATOM 4939 N N . ASP B 1 297 ? 14.031 13.82 34.219 1 95.62 297 ASP B N 1
ATOM 4940 C CA . ASP B 1 297 ? 14.922 13.797 35.375 1 95.62 297 ASP B CA 1
ATOM 4941 C C . ASP B 1 297 ? 15.062 15.188 36 1 95.62 297 ASP B C 1
ATOM 4943 O O . ASP B 1 297 ? 15.719 15.352 37.031 1 95.62 297 ASP B O 1
ATOM 4947 N N . GLY B 1 298 ? 14.594 16.219 35.344 1 95.12 298 GLY B N 1
ATOM 4948 C CA . GLY B 1 298 ? 14.625 17.578 35.875 1 95.12 298 GLY B CA 1
ATOM 4949 C C . GLY B 1 298 ? 15.836 18.359 35.406 1 95.12 298 GLY B C 1
ATOM 4950 O O . GLY B 1 298 ? 16 19.516 35.781 1 95.12 298 GLY B O 1
ATOM 4951 N N . ALA B 1 299 ? 16.625 17.797 34.562 1 96.62 299 ALA B N 1
ATOM 4952 C CA . ALA B 1 299 ? 17.875 18.406 34.125 1 96.62 299 ALA B CA 1
ATOM 4953 C C . ALA B 1 299 ? 17.625 19.656 33.281 1 96.62 299 ALA B C 1
ATOM 4955 O O . ALA B 1 299 ? 18.484 20.531 33.156 1 96.62 299 ALA B O 1
ATOM 4956 N N . CYS B 1 300 ? 16.453 19.797 32.75 1 97.25 300 CYS B N 1
ATOM 4957 C CA . CYS B 1 300 ? 16.141 20.891 31.828 1 97.25 300 CYS B CA 1
ATOM 4958 C C . CYS B 1 300 ? 15.211 21.906 32.469 1 97.25 300 CYS B C 1
ATOM 4960 O O . CYS B 1 300 ? 14.617 22.734 31.781 1 97.25 300 CYS B O 1
ATOM 4962 N N . SER B 1 301 ? 15.031 21.844 33.719 1 95.25 301 SER B N 1
ATOM 4963 C CA . SER B 1 301 ? 14.023 22.641 34.438 1 95.25 301 SER B CA 1
ATOM 4964 C C . SER B 1 301 ? 14.312 24.125 34.312 1 95.25 301 SER B C 1
ATOM 4966 O O . SER B 1 301 ? 13.391 24.953 34.375 1 95.25 301 SER B O 1
ATOM 4968 N N . ALA B 1 302 ? 15.508 24.609 34.062 1 95.62 302 ALA B N 1
ATOM 4969 C CA . ALA B 1 302 ? 15.898 26.016 33.969 1 95.62 302 ALA B CA 1
ATOM 4970 C C . ALA B 1 302 ? 16 26.484 32.531 1 95.62 302 ALA B C 1
ATOM 4972 O O . ALA B 1 302 ? 16.25 27.656 32.25 1 95.62 302 ALA B O 1
ATOM 4973 N N . ASN B 1 303 ? 15.812 25.578 31.625 1 96.88 303 ASN B N 1
ATOM 4974 C CA . ASN B 1 303 ? 15.938 25.922 30.203 1 96.88 303 ASN B CA 1
ATOM 4975 C C . ASN B 1 303 ? 14.758 26.766 29.734 1 96.88 303 ASN B C 1
ATOM 4977 O O . ASN B 1 303 ? 13.82 27.016 30.484 1 96.88 303 ASN B O 1
ATOM 4981 N N . THR B 1 304 ? 14.828 27.188 28.516 1 96.69 304 THR B N 1
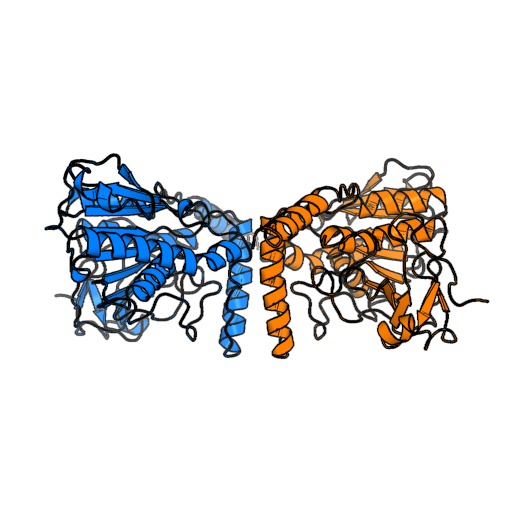ATOM 4982 C CA . THR B 1 304 ? 13.82 28.047 27.891 1 96.69 304 THR B CA 1
ATOM 4983 C C . THR B 1 304 ? 12.438 27.422 28 1 96.69 304 THR B C 1
ATOM 4985 O O . THR B 1 304 ? 12.258 26.234 27.688 1 96.69 304 THR B O 1
ATOM 4988 N N . LEU B 1 305 ? 11.508 28.203 28.531 1 96.88 305 LEU B N 1
ATOM 4989 C CA . LEU B 1 305 ? 10.109 27.812 28.625 1 96.88 305 LEU B CA 1
ATOM 4990 C C . LEU B 1 305 ? 9.336 28.266 27.375 1 96.88 305 LEU B C 1
ATOM 4992 O O . LEU B 1 305 ? 9.531 29.375 26.891 1 96.88 305 LEU B O 1
ATOM 4996 N N . TYR B 1 306 ? 8.516 27.406 26.844 1 97.81 306 TYR B N 1
ATOM 4997 C CA . TYR B 1 306 ? 7.652 27.734 25.719 1 97.81 306 TYR B CA 1
ATOM 4998 C C . TYR B 1 306 ? 6.34 26.969 25.797 1 97.81 306 TYR B C 1
ATOM 5000 O O . TYR B 1 306 ? 6.34 25.75 26 1 97.81 306 TYR B O 1
ATOM 5008 N N . LEU B 1 307 ? 5.242 27.625 25.672 1 98.19 307 LEU B N 1
ATOM 5009 C CA . LEU B 1 307 ? 3.939 26.969 25.719 1 98.19 307 LEU B CA 1
ATOM 5010 C C . LEU B 1 307 ? 3.613 26.312 24.391 1 98.19 307 LEU B C 1
ATOM 5012 O O . LEU B 1 307 ? 3.637 26.969 23.344 1 98.19 307 LEU B O 1
ATOM 5016 N N . MET B 1 308 ? 3.365 25.031 24.453 1 98.56 308 MET B N 1
ATOM 5017 C CA . MET B 1 308 ? 2.939 24.312 23.266 1 98.56 308 MET B CA 1
ATOM 5018 C C . MET B 1 308 ? 1.51 24.688 22.891 1 98.56 308 MET B C 1
ATOM 5020 O O . MET B 1 308 ? 0.626 24.719 23.75 1 98.56 308 MET B O 1
ATOM 5024 N N . GLY B 1 309 ? 1.304 24.922 21.594 1 97.81 309 GLY B N 1
ATOM 5025 C CA . GLY B 1 309 ? -0.035 25.188 21.094 1 97.81 309 GLY B CA 1
ATOM 5026 C C . GLY B 1 309 ? -0.453 26.641 21.234 1 97.81 309 GLY B C 1
ATOM 5027 O O . GLY B 1 309 ? 0.395 27.531 21.328 1 97.81 309 GLY B O 1
ATOM 5028 N N . GLY B 1 310 ? -1.742 26.891 21.062 1 96.75 310 GLY B N 1
ATOM 5029 C CA . GLY B 1 310 ? -2.26 28.25 21.031 1 96.75 310 GLY B CA 1
ATOM 5030 C C . GLY B 1 310 ? -1.957 28.969 19.734 1 96.75 310 GLY B C 1
ATOM 5031 O O . GLY B 1 310 ? -1.459 28.375 18.781 1 96.75 310 GLY B O 1
ATOM 5032 N N . LEU B 1 311 ? -2.279 30.312 19.703 1 96.19 311 LEU B N 1
ATOM 5033 C CA . LEU B 1 311 ? -2.072 31.078 18.484 1 96.19 311 LEU B CA 1
ATOM 5034 C C . LEU B 1 311 ? -1.051 32.188 18.719 1 96.19 311 LEU B C 1
ATOM 5036 O O . LEU B 1 311 ? -0.913 33.094 17.891 1 96.19 311 LEU B O 1
ATOM 5040 N N . LYS B 1 312 ? -0.422 32.125 19.859 1 95.06 312 LYS B N 1
ATOM 5041 C CA . LYS B 1 312 ? 0.702 33 20.109 1 95.06 312 LYS B CA 1
ATOM 5042 C C . LYS B 1 312 ? 2.033 32.281 19.891 1 95.06 312 LYS B C 1
ATOM 5044 O O . LYS B 1 312 ? 2.34 31.312 20.562 1 95.06 312 LYS B O 1
ATOM 5049 N N . PHE B 1 313 ? 2.771 32.812 18.953 1 96.69 313 PHE B N 1
ATOM 5050 C CA . PHE B 1 313 ? 4 32.125 18.547 1 96.69 313 PHE B CA 1
ATOM 5051 C C . PHE B 1 313 ? 5.223 32.969 18.906 1 96.69 313 PHE B C 1
ATOM 5053 O O . PHE B 1 313 ? 5.289 34.156 18.562 1 96.69 313 PHE B O 1
ATOM 5060 N N . GLU B 1 314 ? 6.094 32.438 19.641 1 96.06 314 GLU B N 1
ATOM 5061 C CA . GLU B 1 314 ? 7.379 33.062 19.922 1 96.06 314 GLU B CA 1
ATOM 5062 C C . GLU B 1 314 ? 8.438 32.656 18.906 1 96.06 314 GLU B C 1
ATOM 5064 O O . GLU B 1 314 ? 9.258 31.781 19.188 1 96.06 314 GLU B O 1
ATOM 5069 N N . THR B 1 315 ? 8.578 33.375 17.875 1 94.81 315 THR B N 1
ATOM 5070 C CA . THR B 1 315 ? 9.281 32.938 16.672 1 94.81 315 THR B CA 1
ATOM 5071 C C . THR B 1 315 ? 10.789 32.938 16.891 1 94.81 315 THR B C 1
ATOM 5073 O O . THR B 1 315 ? 11.555 32.438 16.062 1 94.81 315 THR B O 1
ATOM 5076 N N . SER B 1 316 ? 11.227 33.438 18.031 1 94.81 316 SER B N 1
ATOM 5077 C CA . SER B 1 316 ? 12.648 33.406 18.359 1 94.81 316 SER B CA 1
ATOM 5078 C C . SER B 1 316 ? 13.031 32.062 19 1 94.81 316 SER B C 1
ATOM 5080 O O . SER B 1 316 ? 14.211 31.75 19.094 1 94.81 316 SER B O 1
ATOM 5082 N N . LYS B 1 317 ? 12.055 31.375 19.391 1 95.25 317 LYS B N 1
ATOM 5083 C CA . LYS B 1 317 ? 12.312 30.078 20.016 1 95.25 317 LYS B CA 1
ATOM 5084 C C . LYS B 1 317 ? 12.531 29 18.969 1 95.25 317 LYS B C 1
ATOM 5086 O O . LYS B 1 317 ? 11.797 28.938 17.984 1 95.25 317 LYS B O 1
ATOM 5091 N N . THR B 1 318 ? 13.586 28.203 19.172 1 97.5 318 THR B N 1
ATOM 5092 C CA . THR B 1 318 ? 13.914 27.125 18.234 1 97.5 318 THR B CA 1
ATOM 5093 C C . THR B 1 318 ? 14.344 25.875 18.984 1 97.5 318 THR B C 1
ATOM 5095 O O . THR B 1 318 ? 14.68 25.938 20.172 1 97.5 318 THR B O 1
ATOM 5098 N N . GLY B 1 319 ? 14.242 24.766 18.266 1 98.12 319 GLY B N 1
ATOM 5099 C CA . GLY B 1 319 ? 14.734 23.516 18.844 1 98.12 319 GLY B CA 1
ATOM 5100 C C . GLY B 1 319 ? 13.625 22.609 19.344 1 98.12 319 GLY B C 1
ATOM 5101 O O . GLY B 1 319 ? 12.484 22.719 18.891 1 98.12 319 GLY B O 1
ATOM 5102 N N . ASN B 1 320 ? 14.039 21.641 20.203 1 98.69 320 ASN B N 1
ATOM 5103 C CA . ASN B 1 320 ? 13.117 20.641 20.734 1 98.69 320 ASN B CA 1
ATOM 5104 C C . ASN B 1 320 ? 12.641 21 22.141 1 98.69 320 ASN B C 1
ATOM 5106 O O . ASN B 1 320 ? 13.422 21.484 22.953 1 98.69 320 ASN B O 1
ATOM 5110 N N . TYR B 1 321 ? 11.43 20.812 22.359 1 98.75 321 TYR B N 1
ATOM 5111 C CA . TYR B 1 321 ? 10.797 21.062 23.656 1 98.75 321 TYR B CA 1
ATOM 5112 C C . TYR B 1 321 ? 10.016 19.844 24.125 1 98.75 321 TYR B C 1
ATOM 5114 O O . TYR B 1 321 ? 9.344 19.188 23.328 1 98.75 321 TYR B O 1
ATOM 5122 N N . TYR B 1 322 ? 10.094 19.531 25.406 1 98.62 322 TYR B N 1
ATOM 5123 C CA . TYR B 1 322 ? 9.414 18.375 25.984 1 98.62 322 TYR B CA 1
ATOM 5124 C C . TYR B 1 322 ? 8.477 18.812 27.109 1 98.62 322 TYR B C 1
ATOM 5126 O O . TYR B 1 322 ? 8.695 19.844 27.75 1 98.62 322 TYR B O 1
ATOM 5134 N N . LEU B 1 323 ? 7.465 18.109 27.281 1 98.5 323 LEU B N 1
ATOM 5135 C CA . LEU B 1 323 ? 6.492 18.297 28.344 1 98.5 323 LEU B CA 1
ATOM 5136 C C . LEU B 1 323 ? 5.785 17 28.688 1 98.5 323 LEU B C 1
ATOM 5138 O O . LEU B 1 323 ? 5.863 16.031 27.938 1 98.5 323 LEU B O 1
ATOM 5142 N N . ASN B 1 324 ? 5.172 16.953 29.844 1 98 324 ASN B N 1
ATOM 5143 C CA . ASN B 1 324 ? 4.258 15.883 30.219 1 98 324 ASN B CA 1
ATOM 5144 C C . ASN B 1 324 ? 2.803 16.344 30.188 1 98 324 ASN B C 1
ATOM 5146 O O . ASN B 1 324 ? 2.525 17.547 30.312 1 98 324 ASN B O 1
ATOM 5150 N N . THR B 1 325 ? 1.957 15.508 29.906 1 98.25 325 THR B N 1
ATOM 5151 C CA . THR B 1 325 ? 0.528 15.805 29.875 1 98.25 325 THR B CA 1
ATOM 5152 C C . THR B 1 325 ? -0.242 14.82 30.75 1 98.25 325 THR B C 1
ATOM 5154 O O . THR B 1 325 ? 0.273 13.758 31.109 1 98.25 325 THR B O 1
ATOM 5157 N N . SER B 1 326 ? -1.462 15.172 31.109 1 97.5 326 SER B N 1
ATOM 5158 C CA . SER B 1 326 ? -2.354 14.289 31.859 1 97.5 326 SER B CA 1
ATOM 5159 C C . SER B 1 326 ? -3.059 13.305 30.938 1 97.5 326 SER B C 1
ATOM 5161 O O . SER B 1 326 ? -3.039 13.469 29.703 1 97.5 326 SER B O 1
ATOM 5163 N N . SER B 1 327 ? -3.721 12.266 31.562 1 96.69 327 SER B N 1
ATOM 5164 C CA . SER B 1 327 ? -4.379 11.211 30.797 1 96.69 327 SER B CA 1
ATOM 5165 C C . SER B 1 327 ? -5.754 11.656 30.312 1 96.69 327 SER B C 1
ATOM 5167 O O . SER B 1 327 ? -6.332 11.039 29.406 1 96.69 327 SER B O 1
ATOM 5169 N N . SER B 1 328 ? -6.281 12.695 30.953 1 95.88 328 SER B N 1
ATOM 5170 C CA . SER B 1 328 ? -7.586 13.242 30.594 1 95.88 328 SER B CA 1
ATOM 5171 C C . SER B 1 328 ? -7.602 14.766 30.719 1 95.88 328 SER B C 1
ATOM 5173 O O . SER B 1 328 ? -6.75 15.352 31.375 1 95.88 328 SER B O 1
ATOM 5175 N N . SER B 1 329 ? -8.469 15.516 30 1 96 329 SER B N 1
ATOM 5176 C CA . SER B 1 329 ? -8.57 16.969 30.016 1 96 329 SER B CA 1
ATOM 5177 C C . SER B 1 329 ? -8.883 17.484 31.422 1 96 329 SER B C 1
ATOM 5179 O O . SER B 1 329 ? -9.68 16.875 32.156 1 96 329 SER B O 1
ATOM 5181 N N . PRO B 1 330 ? -8.352 18.531 31.859 1 97.25 330 PRO B N 1
ATOM 5182 C CA . PRO B 1 330 ? -7.312 19.266 31.141 1 97.25 330 PRO B CA 1
ATOM 5183 C C . PRO B 1 330 ? -6.004 18.484 31.031 1 97.25 330 PRO B C 1
ATOM 5185 O O . PRO B 1 330 ? -5.527 17.938 32.031 1 97.25 330 PRO B O 1
ATOM 5188 N N . TYR B 1 331 ? -5.461 18.438 29.875 1 98.31 331 TYR B N 1
ATOM 5189 C CA . TYR B 1 331 ? -4.238 17.688 29.609 1 98.31 331 TYR B CA 1
ATOM 5190 C C . TYR B 1 331 ? -3.01 18.484 30.047 1 98.31 331 TYR B C 1
ATOM 5192 O O . TYR B 1 331 ? -2.008 17.891 30.453 1 98.31 331 TYR B O 1
ATOM 5200 N N . GLY B 1 332 ? -3.041 19.766 29.828 1 97.94 332 GLY B N 1
ATOM 5201 C CA . GLY B 1 332 ? -1.945 20.594 30.297 1 97.94 332 GLY B CA 1
ATOM 5202 C C . GLY B 1 332 ? -1.746 20.531 31.797 1 97.94 332 GLY B C 1
ATOM 5203 O O . GLY B 1 332 ? -2.717 20.5 32.562 1 97.94 332 GLY B O 1
ATOM 5204 N N . LEU B 1 333 ? -0.53 20.516 32.25 1 97 333 LEU B N 1
ATOM 5205 C CA . LEU B 1 333 ? -0.243 20.297 33.688 1 97 333 LEU B CA 1
ATOM 5206 C C . LEU B 1 333 ? 0.28 21.578 34.312 1 97 333 LEU B C 1
ATOM 5208 O O . LEU B 1 333 ? 0.595 21.594 35.5 1 97 333 LEU B O 1
ATOM 5212 N N . GLY B 1 334 ? 0.397 22.641 33.562 1 94.25 334 GLY B N 1
ATOM 5213 C CA . GLY B 1 334 ? 1.004 23.844 34.125 1 94.25 334 GLY B CA 1
ATOM 5214 C C . GLY B 1 334 ? 2.512 23.734 34.25 1 94.25 334 GLY B C 1
ATOM 5215 O O . GLY B 1 334 ? 3.135 22.844 33.688 1 94.25 334 GLY B O 1
ATOM 5216 N N . ASP B 1 335 ? 3.102 24.75 34.844 1 89.31 335 ASP B N 1
ATOM 5217 C CA . ASP B 1 335 ? 4.543 24.75 35.062 1 89.31 335 ASP B CA 1
ATOM 5218 C C . ASP B 1 335 ? 4.926 23.812 36.219 1 89.31 335 ASP B C 1
ATOM 5220 O O . ASP B 1 335 ? 4.945 24.219 37.375 1 89.31 335 ASP B O 1
ATOM 5224 N N . ILE B 1 336 ? 5.285 22.625 35.875 1 85.5 336 ILE B N 1
ATOM 5225 C CA . ILE B 1 336 ? 5.504 21.594 36.906 1 85.5 336 ILE B CA 1
ATOM 5226 C C . ILE B 1 336 ? 6.867 21.812 37.562 1 85.5 336 ILE B C 1
ATOM 5228 O O . ILE B 1 336 ? 7.18 21.188 38.562 1 85.5 336 ILE B O 1
ATOM 5232 N N . PHE B 1 337 ? 7.738 22.547 36.969 1 79.31 337 PHE B N 1
ATOM 5233 C CA . PHE B 1 337 ? 9.055 22.797 37.531 1 79.31 337 PHE B CA 1
ATOM 5234 C C . PHE B 1 337 ? 9.086 24.141 38.25 1 79.31 337 PHE B C 1
ATOM 5236 O O . PHE B 1 337 ? 10.062 24.469 38.938 1 79.31 337 PHE B O 1
ATOM 5243 N N . GLY B 1 338 ? 8.141 25.016 37.906 1 66.88 338 GLY B N 1
ATOM 5244 C CA . GLY B 1 338 ? 8.133 26.328 38.531 1 66.88 338 GLY B CA 1
ATOM 5245 C C . GLY B 1 338 ? 7.719 26.328 39.969 1 66.88 338 GLY B C 1
ATOM 5246 O O . GLY B 1 338 ? 6.805 25.594 40.375 1 66.88 338 GLY B O 1
ATOM 5247 N N . ASN B 1 339 ? 8.648 26.453 40.844 1 45.75 339 ASN B N 1
ATOM 5248 C CA . ASN B 1 339 ? 8.422 26.812 42.25 1 45.75 339 ASN B CA 1
ATOM 5249 C C . ASN B 1 339 ? 7.629 28.109 42.375 1 45.75 339 ASN B C 1
ATOM 5251 O O . ASN B 1 339 ? 7.762 29 41.531 1 45.75 339 ASN B O 1
#

Nearest PDB structures (foldseek):
  2oxe-assembly1_A  TM=9.376E-01  e=1.908E-27  Homo sapiens
  2oxe-assembly2_B  TM=9.326E-01  e=1.405E-27  Homo sapiens
  2pvs-assembly2_B  TM=9.334E-01  e=8.286E-27  Homo sapiens
  1gpl-assembly1_A  TM=9.316E-01  e=1.352E-26  Cavia porcellus
  1bu8-assembly1_A  TM=9.021E-01  e=4.066E-26  Rattus norvegicus

Foldseek 3Di:
DVVVVVVVVVVVVVLPPCVVVAFQPDDPVLQVVLQVLLVVQVVQVVVVHADDQAAPPDDDDQQLKWKWKDFLVRHVTDIDGLQVLLCQVVDPLDDLVFFEEEEEEAANDFCPHPLNVLQSVLCSVFHGHMYIYMGNVVQSDDRPSSSLSCLLVLLLSLLSSVVCNCVSPVRQLLRYEYEYAASGLFSVLSSLVNVQADHNEYEYQQHFARNDHPPDPSGRAESSHLFYEYEAQQDSGGGPVDDGTQEYECEVQRRHAAQNVPPSRVSSRVRSVLQSLCSNPFQAKWFADDGPVCVVVVVGLPGDIDTPHHDDDDRVDGHYIYGYFHSDPVGRDHSPSDD/DVVVVVVVVVVVVVLPPCVVVAFQPDDPVLQVVLQVLLVVQVVQVVVVHADDQAAPPDDDDQQLKWKWKDFLVRHVTDIDGLQVLLCQVVDPLDDLVFFEEEEEEAANDFCPHPLNVLQSVLCSVFHGHMYIYMGNVVQSDDRPSSSLSCLLVLLLSLLSSVVCNCVSPVRQLLRYEYEYAASGLFSVLSSLVNVQADHNEYEYQQHFARNDHPPDPSGRAESSHLFYEYEAQQCSGGGPVDDGTQEYECEVQRRHAAQNVPPNRVSSRVRSVLQSLCSNPFQAKWFADDGPVCVVVCVGLPGDIDTPHHDDDDRVDGHYIYGYFHSDPVGRDHSPSDD

Solvent-accessible surface area (backbone atoms only — not comparable to full-atom values): 34277 Å² total; per-residue (Å²): 130,74,69,67,60,56,56,59,55,52,56,57,54,65,61,63,65,69,69,57,87,68,46,69,84,68,49,72,68,57,50,34,46,47,50,47,42,30,52,49,37,51,51,32,50,75,69,76,45,80,69,78,68,60,64,73,67,54,94,81,58,68,80,58,32,36,38,33,38,31,20,83,71,26,80,86,50,46,81,33,47,50,87,41,46,77,53,47,80,75,40,55,70,53,51,85,88,36,40,37,38,36,37,28,49,24,71,73,34,40,62,79,29,60,68,40,48,47,35,49,51,24,39,62,72,64,49,85,45,33,36,33,34,39,23,51,40,81,40,22,61,44,59,67,70,56,22,58,31,40,30,58,60,52,5,38,41,52,21,49,24,49,52,46,36,27,66,74,63,73,40,62,48,62,42,32,34,35,39,9,29,24,51,10,12,31,18,46,18,31,17,16,51,63,53,73,17,51,30,27,34,35,36,23,24,15,33,42,16,56,65,50,52,90,93,49,79,87,44,47,38,62,60,22,16,71,34,23,35,28,32,26,19,13,24,78,53,64,9,38,77,67,83,42,32,42,26,26,38,21,46,51,62,8,40,50,33,57,71,28,79,88,40,60,45,46,10,42,39,41,27,49,50,50,33,20,45,15,46,65,58,66,32,34,47,19,25,37,42,93,44,54,68,45,44,77,72,50,74,26,63,84,40,60,74,48,63,52,50,46,89,71,77,65,78,86,57,66,47,41,26,36,31,67,56,42,56,53,85,71,32,48,63,37,64,82,72,64,124,129,72,70,66,59,54,56,61,55,52,59,58,54,66,63,62,68,70,68,58,87,68,46,70,84,67,50,72,69,56,50,34,46,46,51,47,41,31,52,50,38,52,50,31,50,76,70,76,46,79,68,79,67,59,62,74,65,56,94,80,57,64,79,59,32,35,38,33,37,32,22,81,71,26,79,83,47,46,83,35,46,48,86,40,44,80,52,47,80,74,40,55,70,55,52,86,89,35,40,37,40,35,36,29,49,26,68,71,33,39,62,79,29,61,67,40,49,47,35,48,52,24,39,62,72,64,47,86,44,33,36,32,35,41,25,52,40,80,40,22,62,44,59,68,71,56,23,59,31,41,30,57,61,52,5,39,41,52,21,49,25,48,53,45,35,27,67,72,63,72,38,63,47,63,42,32,34,36,39,9,29,24,50,10,12,31,18,46,19,32,16,16,51,63,53,73,16,51,30,26,35,35,37,23,24,16,33,42,15,57,66,50,51,90,91,48,79,89,43,47,36,63,60,22,16,71,34,23,35,29,33,25,18,12,20,80,54,64,9,38,77,67,86,42,33,43,25,26,38,21,46,50,63,8,46,50,33,56,72,27,78,86,41,62,44,44,10,43,39,42,26,49,50,50,32,21,46,15,47,65,58,66,30,35,48,18,26,36,43,94,44,53,70,44,46,76,71,50,76,24,65,84,41,60,74,49,63,53,50,47,91,69,77,65,80,85,56,66,48,43,26,35,31,67,56,42,58,52,86,73,32,46,66,37,64,82,72,62,124

Radius of gyration: 29.74 Å; Cα contacts (8 Å, |Δi|>4): 1557; chains: 2; bounding box: 43×86×85 Å

Secondary structure (DSSP, 8-state):
--HHHHHHHHHHHTTTT---SS-----HHHHHHHHHHHHHHHHHHHTT----PPS-SS---GGG-EEEEEETTEEEEEEEETT-GGGGGGSTT--TTS-EEEEE--TT--TTSHHHHHHHHHHHHH---EEEEEE-HHHHTS-HHHHHHHHHHHHHHHHHHHHHHHHHHT--GGGEEEEEETHHHHHHHHHHHHTTT--SEEEEES-B-TT--TT-SSSS-TTSSSEEEEE-SSBTTTB-SS--SSEEEEEGGGTS-TT-TT-HHHHHHHHHHHHHHHHHS---EEEE-S-HHHHHTTTTTTS-EEE-SSS---TT--EEEEE---SSSS-----SS--/--HHHHHHHHHHHTTS----SS-----HHHHHHHHHHHHHHHHHHHTT----PPS-SS---GGG-EEEEEETTEEEEEEEETT-GGGGGGSTT--TTS-EEEEE--TT--TTSHHHHHHHHHHHHH---EEEEEE-HHHHTS-HHHHHHHHHHHHHHHHHHHHHHHHHHT--GGGEEEEEETHHHHHHHHHHHHTTT-SSEEEEES-B-TT--TT-SSSS-TTSSSEEEEE-S-TTTTB-SS--SSEEEEEGGGTS-TT-TT-HHHHHHHHHHHHHHHHHS---EEEE-S-HHHHHTTTTTTS-EEE-SSS---TT--EEEEE---SSSS-----SS--

pLDDT: mean 91.91, std 16.58, range [25.31, 98.94]

InterPro domains:
  IPR000734 Triacylglycerol lipase family [PR00821] (88-107)
  IPR000734 Triacylglycerol lipase family [PR00821] (132-147)
  IPR000734 Triacylglycerol lipase family [PR00821] (152-171)
  IPR000734 Triacylglycerol lipase family [PR00821] (175-193)
  IPR000734 Triacylglycerol lipase family [PR00821] (266-281)
  IPR000734 Triacylglycerol lipase family [PTHR11610] (51-332)
  IPR013818 Lipase [PF00151] (59-331)
  IPR029058 Alpha/Beta hydrolase fold [G3DSA:3.40.50.1820] (41-332)
  IPR029058 Alpha/Beta hydrolase fold [SSF53474] (58-332)
  IPR033906 Lipase, N-terminal [cd00707] (64-327)

Organism: Rhynchophorus ferrugineus (NCBI:txid354439)